Protein AF-A0A146JZN5-F1 (afdb_monomer_lite)

Foldseek 3Di:
DPPPDDDDDDDDDDQQDFQLNVLVVCCVVVVADSVQWWWDWVRDTDPDRGDGNVVRDPDRDTDIDTDGQLEDPPFADAPVLLVLLVDLVSNVVQCVDPNNVVVLVVSCVVPVSSVSCSVPSNSNSRNSNRYHYPPDPPLVVCCVVVLVCLLDLVSQVVCCVVCVVCCVVLVADDDSLSSSVSCCVVRPLVPQAADQLVLLLLQLLFPLLVVLLCVDPFCVLSVVVCVVVVNPDSSVCSPPDDDDVSLVSSVCSLPVVQLLAPVSVVVSCVVCVVVVCRNHSHCSSVVSCVVVVHCNRSSLSSLLVNLADDPSRCFLLQLLLLVDPVSLVVVCPDPSNVSNCVSNVHDSVRNSVVSVPDDDDVVLLVVLCVLLVPDFPVRQLVCCVVCVPVVSVSRSHCCLCVVCVVPSVVSSLSSVCVSPVVDPVVNVLVVLLVVLLVVCCVPPVQPCSVLLSVLSVVVSSPSVSSVVVRPD

Organism: NCBI:txid1076344

pLDDT: mean 73.38, std 13.71, range [26.97, 95.19]

Secondary structure (DSSP, 8-state):
--------------TT-BHHHHHHHHHHHHT--GGGEEEEETTEE---TT-BGGGT-SSS---EEEEE--PPTT-EE-HHHHHHTTSHHHHHHHHHSHHHHHHHHHHHHHSTTGGGGTT-HHHHHHHHHHSEE-S-SSHHHHHHHHHHHHS-HHHHHHHHHH-THHHHHTT--SSHHHHHHHHHHHHHGGG---BHHHHHHHHTTSHHHHHHHHHSTTHHHHHHHHHHTT-S-HHHHHHH----HHHHHHHHHHHTTTTTSHHHHHHHHHHTHHHHHHHBS-SHHHHHHHHTT-HHHHHHHHHHHHTTS------HHHHHHTTSHHHHHHHTTSHHHHHHHHHTT--HHHHHHHHHTPPPPHHHHHHHHHH-S---HHHHHHHHHHHHHHHHHHHT-SHHHHHTTT-HHHHHHHHHHHHTTT-HHHHHHHHHHHHHHHHHHHHHT-S-HHHHHHHHHHTTT-HHHHHHHHH-

Sequence (472 aa):
KYEDEKLEVIRKFSGLTTISTICQFCSRQFNLLDENIHIYVSGQHIENRAIQLEHLTKKDELTLDLVTCYKIPGMMVNQQLKQLAQSKIEFEDYIKSQQGQNMIKKYSNLYPEIKKFTDDMEKLRKMFLAAHEFKDDEDEQRVGITAQMLFDKEKFEQLLMKHPQVIQQLQLTGSVEEMQEQCLDKLFLDKIETNFELEMKIASNDDFLWDQYMSQPEFSKVVEYAQRLKIDNIREYAQKINIAQDQLGLFRVLFGSKIWGQYRFVKMLNDYYDRLARIFGSEALLNATEELQNPERLRYALMKLMSSESVQSATLEAVICFIDSDLWEEYCQTEKMKIQLEASQKTASTYKEMLNGHQIDSQIRQSLVNMAPIYNQQQFEEYLKKRDQQFVELLEGKFLVQKYESEPEKLRILLLKYTMMNNSGEVEMINRRFKLFEEIKEENGVENEKLLLNLIWKHDSDVDAIVSELYE

Radius of gyration: 36.22 Å; chains: 1; bounding box: 79×56×116 Å

Structure (mmCIF, N/CA/C/O backbone):
data_AF-A0A146JZN5-F1
#
_entry.id   AF-A0A146JZN5-F1
#
loop_
_atom_site.group_PDB
_atom_site.id
_atom_site.type_symbol
_atom_site.label_atom_id
_atom_site.label_alt_id
_atom_site.label_comp_id
_atom_site.label_asym_id
_atom_site.label_entity_id
_atom_site.label_seq_id
_atom_site.pdbx_PDB_ins_code
_atom_site.Cartn_x
_atom_site.Cartn_y
_atom_site.Cartn_z
_atom_site.occupancy
_atom_site.B_iso_or_equiv
_atom_site.auth_seq_id
_atom_site.auth_comp_id
_atom_site.auth_asym_id
_atom_site.auth_atom_id
_atom_site.pdbx_PDB_model_num
ATOM 1 N N . LYS A 1 1 ? 32.180 35.372 -31.565 1.00 26.97 1 LYS A N 1
ATOM 2 C CA . LYS A 1 1 ? 32.498 35.045 -32.974 1.00 26.97 1 LYS A CA 1
ATOM 3 C C . LYS A 1 1 ? 33.610 34.018 -32.925 1.00 26.97 1 LYS A C 1
ATOM 5 O O . LYS A 1 1 ? 34.723 34.395 -32.597 1.00 26.97 1 LYS A O 1
ATOM 10 N N . TYR A 1 2 ? 33.271 32.742 -33.073 1.00 33.72 2 TYR A N 1
ATOM 11 C CA . TYR A 1 2 ? 34.270 31.691 -33.218 1.00 33.72 2 TYR A CA 1
ATOM 12 C C . TYR A 1 2 ? 34.807 31.819 -34.645 1.00 33.72 2 TYR A C 1
ATOM 14 O O . TYR A 1 2 ? 34.011 31.905 -35.578 1.00 33.72 2 TYR A O 1
ATOM 22 N N . GLU A 1 3 ? 36.115 31.985 -34.805 1.00 32.97 3 GLU A N 1
ATOM 23 C CA . GLU A 1 3 ? 36.739 31.924 -36.125 1.00 32.97 3 GLU A CA 1
ATOM 24 C C . GLU A 1 3 ? 36.706 30.457 -36.556 1.00 32.97 3 GLU A C 1
ATOM 26 O O . GLU A 1 3 ? 37.413 29.623 -35.994 1.00 32.97 3 GLU A O 1
ATOM 31 N N . ASP A 1 4 ? 35.805 30.124 -37.480 1.00 42.94 4 ASP A N 1
ATOM 32 C CA . ASP A 1 4 ? 35.766 28.799 -38.086 1.00 42.94 4 ASP A CA 1
ATOM 33 C C . ASP A 1 4 ? 37.045 28.619 -38.912 1.00 42.94 4 ASP A C 1
ATOM 35 O O . ASP A 1 4 ? 37.274 29.333 -39.892 1.00 42.94 4 ASP A O 1
ATOM 39 N N . GLU A 1 5 ? 37.901 27.677 -38.507 1.00 51.09 5 GLU A N 1
ATOM 40 C CA . GLU A 1 5 ? 39.030 27.239 -39.325 1.00 51.09 5 GLU A CA 1
ATOM 41 C C . GLU A 1 5 ? 38.493 26.745 -40.672 1.00 51.09 5 GLU A C 1
ATOM 43 O O . GLU A 1 5 ? 37.836 25.705 -40.769 1.00 51.09 5 GLU A O 1
ATOM 48 N N . LYS A 1 6 ? 38.756 27.511 -41.734 1.00 58.34 6 LYS A N 1
ATOM 49 C CA . LYS A 1 6 ? 38.385 27.120 -43.090 1.00 58.34 6 LYS A CA 1
ATOM 50 C C . LYS A 1 6 ? 39.342 26.026 -43.560 1.00 58.34 6 LYS A C 1
ATOM 52 O O . LYS A 1 6 ? 40.476 26.305 -43.942 1.00 58.34 6 LYS A O 1
ATOM 57 N N . LEU A 1 7 ? 38.882 24.780 -43.522 1.00 63.41 7 LEU A N 1
ATOM 58 C CA . LEU A 1 7 ? 39.609 23.637 -44.068 1.00 63.41 7 LEU A CA 1
ATOM 59 C C . LEU A 1 7 ? 39.326 23.515 -45.568 1.00 63.41 7 LEU A C 1
ATOM 61 O O . LEU A 1 7 ? 38.175 23.389 -45.981 1.00 63.41 7 LEU A O 1
ATOM 65 N N . GLU A 1 8 ? 40.380 23.525 -46.381 1.00 72.25 8 GLU A N 1
ATOM 66 C CA . GLU A 1 8 ? 40.294 23.329 -47.828 1.00 72.25 8 GLU A CA 1
ATOM 67 C C . GLU A 1 8 ? 40.915 21.983 -48.218 1.00 72.25 8 GLU A C 1
ATOM 69 O O . GLU A 1 8 ? 42.031 21.655 -47.811 1.00 72.25 8 GLU A O 1
ATOM 74 N N . VAL A 1 9 ? 40.189 21.183 -49.004 1.00 73.81 9 VAL A N 1
ATOM 75 C CA . VAL A 1 9 ? 40.672 19.898 -49.527 1.00 73.81 9 VAL A CA 1
ATOM 76 C C . VAL A 1 9 ? 40.355 19.798 -51.009 1.00 73.81 9 VAL A C 1
ATOM 78 O O . VAL A 1 9 ? 39.202 19.899 -51.419 1.00 73.81 9 VAL A O 1
ATOM 81 N N . ILE A 1 10 ? 41.388 19.521 -51.804 1.00 77.94 10 ILE A N 1
ATOM 82 C CA . ILE A 1 10 ? 41.283 19.327 -53.250 1.00 77.94 10 ILE A CA 1
ATOM 83 C C . ILE A 1 10 ? 41.374 17.827 -53.553 1.00 77.94 10 ILE A C 1
ATOM 85 O O . ILE A 1 10 ? 42.319 17.147 -53.141 1.00 77.94 10 ILE A O 1
ATOM 89 N N . ARG A 1 11 ? 40.390 17.288 -54.280 1.00 80.50 11 ARG A N 1
ATOM 90 C CA . ARG A 1 11 ? 40.312 15.863 -54.639 1.00 80.50 11 ARG A CA 1
ATOM 91 C C . ARG A 1 11 ? 39.762 15.705 -56.055 1.00 80.50 11 ARG A C 1
ATOM 93 O O . ARG A 1 11 ? 38.898 16.466 -56.474 1.00 80.50 11 ARG A O 1
ATOM 100 N N . LYS A 1 12 ? 40.242 14.689 -56.779 1.00 82.56 12 LYS A N 1
ATOM 101 C CA . LYS A 1 12 ? 39.729 14.326 -58.107 1.00 82.56 12 LYS A CA 1
ATOM 102 C C . LYS A 1 12 ? 38.671 13.232 -57.986 1.00 82.56 12 LYS A C 1
ATOM 104 O O . LYS A 1 12 ? 38.928 12.201 -57.364 1.00 82.56 12 LYS A O 1
ATOM 109 N N . PHE A 1 13 ? 37.522 13.452 -58.615 1.00 82.31 13 PHE A N 1
ATOM 110 C CA . PHE A 1 13 ? 36.416 12.502 -58.724 1.00 82.31 13 PHE A CA 1
ATOM 111 C C . PHE A 1 13 ? 36.029 12.320 -60.195 1.00 82.31 13 PHE A C 1
ATOM 113 O O . PHE A 1 13 ? 36.388 13.136 -61.041 1.00 82.31 13 PHE A O 1
ATOM 120 N N . SER A 1 14 ? 35.314 11.240 -60.508 1.00 86.62 14 SER A N 1
ATOM 121 C CA . SER A 1 14 ? 34.748 11.042 -61.848 1.00 86.62 14 SER A CA 1
ATOM 122 C C . SER A 1 14 ? 33.420 11.788 -61.991 1.00 86.62 14 SER A C 1
ATOM 124 O O . SER A 1 14 ? 32.726 11.973 -60.993 1.00 86.62 14 SER A O 1
ATOM 126 N N . GLY A 1 15 ? 33.013 12.129 -63.218 1.00 80.38 15 GLY A N 1
ATOM 127 C CA . GLY A 1 15 ? 31.702 12.746 -63.481 1.00 80.38 15 GLY A CA 1
ATOM 128 C C . GLY A 1 15 ? 30.514 11.921 -62.962 1.00 80.38 15 GLY A C 1
ATOM 129 O O . GLY A 1 15 ? 29.537 12.486 -62.484 1.00 80.38 15 GLY A O 1
ATOM 130 N N . LEU A 1 16 ? 30.655 10.591 -62.934 1.00 86.38 16 LEU A N 1
ATOM 131 C CA . LEU A 1 16 ? 29.644 9.642 -62.449 1.00 86.38 16 LEU A CA 1
ATOM 132 C C . LEU A 1 16 ? 29.562 9.542 -60.914 1.00 86.38 16 LEU A C 1
ATOM 134 O O . LEU A 1 16 ? 28.691 8.852 -60.381 1.00 86.38 16 LEU A O 1
ATOM 138 N N . THR A 1 17 ? 30.478 10.181 -60.180 1.00 87.69 17 THR A N 1
ATOM 139 C CA . THR A 1 17 ? 30.463 10.174 -58.713 1.00 87.69 17 THR A CA 1
ATOM 140 C C . THR A 1 17 ? 29.244 10.944 -58.208 1.00 87.69 17 THR A C 1
ATOM 142 O O . THR A 1 17 ? 28.978 12.054 -58.660 1.00 87.69 17 THR A O 1
ATOM 145 N N . THR A 1 18 ? 28.504 10.363 -57.261 1.00 89.56 18 THR A N 1
ATOM 146 C CA . THR A 1 18 ? 27.319 11.012 -56.681 1.00 89.56 18 THR A CA 1
ATOM 147 C C . THR A 1 18 ? 27.674 11.934 -55.520 1.00 89.56 18 THR A C 1
ATOM 149 O O . THR A 1 18 ? 28.690 11.740 -54.847 1.00 89.56 18 THR A O 1
ATOM 152 N N . ILE A 1 19 ? 26.791 12.890 -55.227 1.00 86.50 19 ILE A N 1
ATOM 153 C CA . ILE A 1 19 ? 26.880 13.732 -54.028 1.00 86.50 19 ILE A CA 1
ATOM 154 C C . ILE A 1 19 ? 26.949 12.895 -52.746 1.00 86.50 19 ILE A C 1
ATOM 156 O O . ILE A 1 19 ? 27.766 13.188 -51.880 1.00 86.50 19 ILE A O 1
ATOM 160 N N . SER A 1 20 ? 26.190 11.801 -52.645 1.00 86.44 20 SER A N 1
ATOM 161 C CA . SER A 1 20 ? 26.266 10.875 -51.508 1.00 86.44 20 SER A CA 1
ATOM 162 C C . SER A 1 20 ? 27.677 10.311 -51.314 1.00 86.44 20 SER A C 1
ATOM 164 O O . SER A 1 20 ? 28.180 10.280 -50.193 1.00 86.44 20 SER A O 1
ATOM 166 N N . THR A 1 21 ? 28.363 9.933 -52.397 1.00 87.25 21 THR A N 1
ATOM 167 C CA . THR A 1 21 ? 29.749 9.445 -52.323 1.00 87.25 21 THR A CA 1
ATOM 168 C C . THR A 1 21 ? 30.710 10.529 -51.824 1.00 87.25 21 THR A C 1
ATOM 170 O O . THR A 1 21 ? 31.650 10.230 -51.086 1.00 87.25 21 THR A O 1
ATOM 173 N N . ILE A 1 22 ? 30.469 11.790 -52.186 1.00 84.00 22 ILE A N 1
ATOM 174 C CA . ILE A 1 22 ? 31.268 12.928 -51.717 1.00 84.00 22 ILE A CA 1
ATOM 175 C C . ILE A 1 22 ? 30.997 13.203 -50.240 1.00 84.00 22 ILE A C 1
ATOM 177 O O . ILE A 1 22 ? 31.951 13.356 -49.479 1.00 84.00 22 ILE A O 1
ATOM 181 N N . CYS A 1 23 ? 29.735 13.193 -49.801 1.00 81.88 23 CYS A N 1
ATOM 182 C CA . CYS A 1 23 ? 29.410 13.340 -48.384 1.00 81.88 23 CYS A CA 1
ATOM 183 C C . CYS A 1 23 ? 30.034 12.214 -47.551 1.00 81.88 23 CYS A C 1
ATOM 185 O O . CYS A 1 23 ? 30.623 12.492 -46.513 1.00 81.88 23 CYS A O 1
ATOM 187 N N . GLN A 1 24 ? 30.021 10.967 -48.031 1.00 82.19 24 GLN A N 1
ATOM 188 C CA . GLN A 1 24 ? 30.703 9.848 -47.372 1.00 82.19 24 GLN A CA 1
ATOM 189 C C . GLN A 1 24 ? 32.224 10.031 -47.320 1.00 82.19 24 GLN A C 1
ATOM 191 O O . GLN A 1 24 ? 32.849 9.721 -46.303 1.00 82.19 24 GLN A O 1
ATOM 196 N N . PHE A 1 25 ? 32.836 10.536 -48.397 1.00 85.06 25 PHE A N 1
ATOM 197 C CA . PHE A 1 25 ? 34.258 10.874 -48.402 1.00 85.06 25 PHE A CA 1
ATOM 198 C C . PHE A 1 25 ? 34.570 11.938 -47.345 1.00 85.06 25 PHE A C 1
ATOM 200 O O . PHE A 1 25 ? 35.443 11.717 -46.510 1.00 85.06 25 PHE A O 1
ATOM 207 N N . CYS A 1 26 ? 33.830 13.047 -47.335 1.00 78.06 26 CYS A N 1
ATOM 208 C CA . CYS A 1 26 ? 33.996 14.129 -46.367 1.00 78.06 26 CYS A CA 1
ATOM 209 C C . CYS A 1 26 ? 33.722 13.653 -44.933 1.00 78.06 26 CYS A C 1
ATOM 211 O O . CYS A 1 26 ? 34.495 13.950 -44.027 1.00 78.06 26 CYS A O 1
ATOM 213 N N . SER A 1 27 ? 32.677 12.849 -44.736 1.00 76.12 27 SER A N 1
ATOM 214 C CA . SER A 1 27 ? 32.334 12.211 -43.466 1.00 76.12 27 SER A CA 1
ATOM 215 C C . SER A 1 27 ? 33.509 11.410 -42.916 1.00 76.12 27 SER A C 1
ATOM 217 O O . SER A 1 27 ? 33.863 11.582 -41.755 1.00 76.12 27 SER A O 1
ATOM 219 N N . ARG A 1 28 ? 34.181 10.604 -43.746 1.00 76.44 28 ARG A N 1
ATOM 220 C CA . ARG A 1 28 ? 35.369 9.843 -43.327 1.00 76.44 28 ARG A CA 1
ATOM 221 C C . ARG A 1 28 ? 36.593 10.731 -43.126 1.00 76.44 28 ARG A C 1
ATOM 223 O O . ARG A 1 28 ? 37.280 10.590 -42.123 1.00 76.44 28 ARG A O 1
ATOM 230 N N . GLN A 1 29 ? 36.864 11.631 -44.070 1.00 76.94 29 GLN A N 1
ATOM 231 C CA . GLN A 1 29 ? 38.078 12.449 -44.091 1.00 76.94 29 GLN A CA 1
ATOM 232 C C . GLN A 1 29 ? 38.127 13.439 -42.925 1.00 76.94 29 GLN A C 1
ATOM 234 O O . GLN A 1 29 ? 39.178 13.634 -42.323 1.00 76.94 29 GLN A O 1
ATOM 239 N N . PHE A 1 30 ? 36.994 14.060 -42.613 1.00 68.38 30 PHE A N 1
ATOM 240 C CA . PHE A 1 30 ? 36.886 15.069 -41.562 1.00 68.38 30 PHE A CA 1
ATOM 241 C C . PHE A 1 30 ? 36.272 14.508 -40.275 1.00 68.38 30 PHE A C 1
ATOM 243 O O . PHE A 1 30 ? 36.154 15.226 -39.280 1.00 68.38 30 PHE A O 1
ATOM 250 N N . ASN A 1 31 ? 35.917 13.218 -40.277 1.00 61.91 31 ASN A N 1
ATOM 251 C CA . ASN A 1 31 ? 35.219 12.527 -39.200 1.00 61.91 31 ASN A CA 1
ATOM 252 C C . ASN A 1 31 ? 33.973 13.335 -38.771 1.00 61.91 31 ASN A C 1
ATOM 254 O O . ASN A 1 31 ? 33.941 13.948 -37.702 1.00 61.91 31 ASN A O 1
ATOM 258 N N . LEU A 1 32 ? 33.004 13.405 -39.688 1.00 66.00 32 LEU A N 1
ATOM 259 C CA . LEU A 1 32 ? 31.723 14.117 -39.593 1.00 66.00 32 LEU A CA 1
ATOM 260 C C . LEU A 1 32 ? 30.568 13.137 -39.828 1.00 66.00 32 LEU A C 1
ATOM 262 O O . LEU A 1 32 ? 30.739 12.136 -40.523 1.00 66.00 32 LEU A O 1
ATOM 266 N N . LEU A 1 33 ? 29.379 13.429 -39.305 1.00 63.41 33 LEU A N 1
ATOM 267 C CA . LEU A 1 33 ? 28.177 12.642 -39.595 1.00 63.41 33 LEU A CA 1
ATOM 268 C C . LEU A 1 33 ? 27.630 13.010 -40.981 1.00 63.41 33 LEU A C 1
ATOM 270 O O . LEU A 1 33 ? 27.381 14.181 -41.246 1.00 63.41 33 LEU A O 1
ATOM 274 N N . ASP A 1 34 ? 27.441 12.012 -41.849 1.00 68.19 34 ASP A N 1
ATOM 275 C CA . ASP A 1 34 ? 26.995 12.186 -43.243 1.00 68.19 34 ASP A CA 1
ATOM 276 C C . ASP A 1 34 ? 25.679 12.986 -43.351 1.00 68.19 34 ASP A C 1
ATOM 278 O O . ASP A 1 34 ? 25.530 13.881 -44.186 1.00 68.19 34 ASP A O 1
ATOM 282 N N . GLU A 1 35 ? 24.733 12.725 -42.452 1.00 60.31 35 GLU A N 1
ATOM 283 C CA . GLU A 1 35 ? 23.434 13.407 -42.371 1.00 60.31 35 GLU A CA 1
ATOM 284 C C . GLU A 1 35 ? 23.528 14.912 -42.074 1.00 60.31 35 GLU A C 1
ATOM 286 O O . GLU A 1 35 ? 22.669 15.671 -42.511 1.00 60.31 35 GLU A O 1
ATOM 291 N N . ASN A 1 36 ? 24.618 15.361 -41.449 1.00 62.38 36 ASN A N 1
ATOM 292 C CA . ASN A 1 36 ? 24.826 16.754 -41.051 1.00 62.38 36 ASN A CA 1
ATOM 293 C C . ASN A 1 36 ? 25.728 17.540 -42.011 1.00 62.38 36 ASN A C 1
ATOM 295 O O . ASN A 1 36 ? 26.118 18.673 -41.712 1.00 62.38 36 ASN A O 1
ATOM 299 N N . ILE A 1 37 ? 26.098 16.927 -43.138 1.00 72.94 37 ILE A N 1
ATOM 300 C CA . ILE A 1 37 ? 26.854 17.571 -44.208 1.00 72.94 37 ILE A CA 1
ATOM 301 C C . ILE A 1 37 ? 25.865 18.199 -45.189 1.00 72.94 37 ILE A C 1
ATOM 303 O O . ILE A 1 37 ? 25.160 17.497 -45.919 1.00 72.94 37 ILE A O 1
ATOM 307 N N . HIS A 1 38 ? 25.854 19.528 -45.231 1.00 75.00 38 HIS A N 1
ATOM 308 C CA . HIS A 1 38 ? 25.139 20.295 -46.244 1.00 75.00 38 HIS A CA 1
ATOM 309 C C . HIS A 1 38 ? 26.121 20.750 -47.318 1.00 75.00 38 HIS A C 1
ATOM 311 O O . HIS A 1 38 ? 27.129 21.385 -47.001 1.00 75.00 38 HIS A O 1
ATOM 317 N N . ILE A 1 39 ? 25.832 20.411 -48.577 1.00 74.25 39 ILE A N 1
ATOM 318 C CA . ILE A 1 39 ? 26.669 20.765 -49.724 1.00 74.25 39 ILE A CA 1
ATOM 319 C C . ILE A 1 39 ? 26.035 21.919 -50.482 1.00 74.25 39 ILE A C 1
ATOM 321 O O . ILE A 1 39 ? 24.868 21.846 -50.876 1.00 74.25 39 ILE A O 1
ATOM 325 N N . TYR A 1 40 ? 26.846 22.944 -50.731 1.00 75.94 40 TYR A N 1
ATOM 326 C CA . TYR A 1 40 ? 26.477 24.066 -51.576 1.00 75.94 40 TYR A CA 1
ATOM 327 C C . TYR A 1 40 ? 27.355 24.117 -52.821 1.00 75.94 40 TYR A C 1
ATOM 329 O O . TYR A 1 40 ? 28.579 24.026 -52.733 1.00 75.94 40 TYR A O 1
ATOM 337 N N . VAL A 1 41 ? 26.723 24.302 -53.979 1.00 77.12 41 VAL A N 1
ATOM 338 C CA . VAL A 1 41 ? 27.395 24.565 -55.257 1.00 77.12 41 VAL A CA 1
ATOM 339 C C . VAL A 1 41 ? 27.026 25.975 -55.692 1.00 77.12 41 VAL A C 1
ATOM 341 O O . VAL A 1 41 ? 25.849 26.274 -55.881 1.00 77.12 41 VAL A O 1
ATOM 344 N N . SER A 1 42 ? 28.017 26.864 -55.813 1.00 74.94 42 SER A N 1
ATOM 345 C CA . SER A 1 42 ? 27.789 28.281 -56.157 1.00 74.94 42 SER A CA 1
ATOM 346 C C . SER A 1 42 ? 26.725 28.963 -55.273 1.00 74.94 42 SER A C 1
ATOM 348 O O . SER A 1 42 ? 25.948 29.790 -55.745 1.00 74.94 42 SER A O 1
ATOM 350 N N . GLY A 1 43 ? 26.679 28.596 -53.987 1.00 68.69 43 GLY A N 1
ATOM 351 C CA . GLY A 1 43 ? 25.738 29.140 -53.003 1.00 68.69 43 GLY A CA 1
ATOM 352 C C . GLY A 1 43 ? 24.355 28.475 -52.952 1.00 68.69 43 GLY A C 1
ATOM 353 O O . GLY A 1 43 ? 23.536 28.889 -52.136 1.00 68.69 43 GLY A O 1
ATOM 354 N N . GLN A 1 44 ? 24.071 27.448 -53.764 1.00 75.62 44 GLN A N 1
ATOM 355 C CA . GLN A 1 44 ? 22.798 26.710 -53.727 1.00 75.62 44 GLN A CA 1
ATOM 356 C C . GLN A 1 44 ? 22.933 25.360 -53.018 1.00 75.62 44 GLN A C 1
ATOM 358 O O . GLN A 1 44 ? 23.829 24.584 -53.345 1.00 75.62 44 GLN A O 1
ATOM 363 N N . HIS A 1 45 ? 22.026 25.077 -52.076 1.00 79.50 45 HIS A N 1
ATOM 364 C CA . HIS A 1 45 ? 21.985 23.812 -51.337 1.00 79.50 45 HIS A CA 1
ATOM 365 C C . HIS A 1 45 ? 21.521 22.661 -52.236 1.00 79.50 45 HIS A C 1
ATOM 367 O O . HIS A 1 45 ? 20.483 22.759 -52.891 1.00 79.50 45 HIS A O 1
ATOM 373 N N . ILE A 1 46 ? 22.267 21.557 -52.238 1.00 82.44 46 ILE A N 1
ATOM 374 C CA . ILE A 1 46 ? 21.924 20.362 -53.010 1.00 82.44 46 ILE A CA 1
ATOM 375 C C . ILE A 1 46 ? 21.219 19.344 -52.108 1.00 82.44 46 ILE A C 1
ATOM 377 O O . ILE A 1 46 ? 21.859 18.617 -51.352 1.00 82.44 46 ILE A O 1
ATOM 381 N N . GLU A 1 47 ? 19.891 19.267 -52.212 1.00 77.38 47 GLU A N 1
ATOM 382 C CA . GLU A 1 47 ? 19.078 18.341 -51.406 1.00 77.38 47 GLU A CA 1
ATOM 383 C C . GLU A 1 47 ? 19.121 16.897 -51.930 1.00 77.38 47 GLU A C 1
ATOM 385 O O . GLU A 1 47 ? 19.147 15.941 -51.153 1.00 77.38 47 GLU A O 1
ATOM 390 N N . ASN A 1 48 ? 19.163 16.713 -53.254 1.00 84.12 48 ASN A N 1
ATOM 391 C CA . ASN A 1 48 ? 19.176 15.383 -53.857 1.00 84.12 48 ASN A CA 1
ATOM 392 C C . ASN A 1 48 ? 20.588 14.781 -53.852 1.00 84.12 48 ASN A C 1
ATOM 394 O O . ASN A 1 48 ? 21.403 15.049 -54.735 1.00 84.12 48 ASN A O 1
ATOM 398 N N . ARG A 1 49 ? 20.853 13.893 -52.892 1.00 81.81 49 ARG A N 1
ATOM 399 C CA . ARG A 1 49 ? 22.162 13.240 -52.724 1.00 81.81 49 ARG A CA 1
ATOM 400 C C . ARG A 1 49 ? 22.499 12.190 -53.792 1.00 81.81 49 ARG A C 1
ATOM 402 O O . ARG A 1 49 ? 23.652 11.770 -53.871 1.00 81.81 49 ARG A O 1
ATOM 409 N N . ALA A 1 50 ? 21.542 11.769 -54.618 1.00 86.56 50 ALA A N 1
ATOM 410 C CA . ALA A 1 50 ? 21.779 10.790 -55.682 1.00 86.56 50 ALA A CA 1
ATOM 411 C C . ALA A 1 50 ? 22.314 11.417 -56.983 1.00 86.56 50 ALA A C 1
ATOM 413 O O . ALA A 1 50 ? 22.710 10.689 -57.891 1.00 86.56 50 ALA A O 1
ATOM 414 N N . ILE A 1 51 ? 22.337 12.751 -57.090 1.00 86.88 51 ILE A N 1
ATOM 415 C CA . ILE A 1 51 ? 22.805 13.435 -58.299 1.00 86.88 51 ILE A CA 1
ATOM 416 C C . ILE A 1 51 ? 24.302 13.193 -58.539 1.00 86.88 51 ILE A C 1
ATOM 418 O O . ILE A 1 51 ? 25.104 13.201 -57.600 1.00 86.88 51 ILE A O 1
ATOM 422 N N . GLN A 1 52 ? 24.671 12.972 -59.801 1.00 88.81 52 GLN A N 1
ATOM 423 C CA . GLN A 1 52 ? 26.054 12.802 -60.248 1.00 88.81 52 GLN A CA 1
ATOM 424 C C . GLN A 1 52 ? 26.727 14.156 -60.505 1.00 88.81 52 GLN A C 1
ATOM 426 O O . GLN A 1 52 ? 26.072 15.120 -60.904 1.00 88.81 52 GLN A O 1
ATOM 431 N N . LEU A 1 53 ? 28.043 14.226 -60.294 1.00 83.75 53 LEU A N 1
ATOM 432 C CA . LEU A 1 53 ? 28.836 15.448 -60.454 1.00 83.75 53 LEU A CA 1
ATOM 433 C C . LEU A 1 53 ? 28.711 16.078 -61.846 1.00 83.75 53 LEU A C 1
ATOM 435 O O . LEU A 1 53 ? 28.609 17.300 -61.951 1.00 83.75 53 LEU A O 1
ATOM 439 N N . GLU A 1 54 ? 28.656 15.260 -62.898 1.00 83.31 54 GLU A N 1
ATOM 440 C CA . GLU A 1 54 ? 28.507 15.728 -64.284 1.00 83.31 54 GLU A CA 1
ATOM 441 C C . GLU A 1 54 ? 27.198 16.492 -64.543 1.00 83.31 54 GLU A C 1
ATOM 443 O O . GLU A 1 54 ? 27.103 17.273 -65.490 1.00 83.31 54 GLU A O 1
ATOM 448 N N . HIS A 1 55 ? 26.188 16.295 -63.690 1.00 83.31 55 HIS A N 1
ATOM 449 C CA . HIS A 1 55 ? 24.912 17.003 -63.765 1.00 83.31 55 HIS A CA 1
ATOM 450 C C . HIS A 1 55 ? 24.899 18.305 -62.952 1.00 83.31 55 HIS A C 1
ATOM 452 O O . HIS A 1 55 ? 23.981 19.106 -63.118 1.00 83.31 55 HIS A O 1
ATOM 458 N N . LEU A 1 56 ? 25.900 18.537 -62.096 1.00 75.81 56 LEU A N 1
ATOM 459 C CA . LEU A 1 56 ? 26.016 19.742 -61.267 1.00 75.81 56 LEU A CA 1
ATOM 460 C C . LEU A 1 56 ? 26.908 20.815 -61.897 1.00 75.81 56 LEU A C 1
ATOM 462 O O . LEU A 1 56 ? 26.667 22.006 -61.711 1.00 75.81 56 LEU A O 1
ATOM 466 N N . THR A 1 57 ? 27.936 20.419 -62.649 1.00 68.62 57 THR A N 1
ATOM 467 C CA . THR A 1 57 ? 28.799 21.354 -63.377 1.00 68.62 57 THR A CA 1
ATOM 468 C C . THR A 1 57 ? 29.407 20.699 -64.614 1.00 68.62 57 THR A C 1
ATOM 470 O O . THR A 1 57 ? 29.675 19.503 -64.635 1.00 68.62 57 THR A O 1
ATOM 473 N N . LYS A 1 58 ? 29.663 21.507 -65.648 1.00 63.16 58 LYS A N 1
ATOM 474 C CA . LYS A 1 58 ? 30.450 21.113 -66.832 1.00 63.16 58 LYS A CA 1
ATOM 475 C C . LYS A 1 58 ? 31.918 21.543 -66.736 1.00 63.16 58 LYS A C 1
ATOM 477 O O . LYS A 1 58 ? 32.645 21.443 -67.718 1.00 63.16 58 LYS A O 1
ATOM 482 N N . LYS A 1 59 ? 32.320 22.114 -65.598 1.00 63.06 59 LYS A N 1
ATOM 483 C CA . LYS A 1 59 ? 33.687 22.575 -65.339 1.00 63.06 59 LYS A CA 1
ATOM 484 C C . LYS A 1 59 ? 34.513 21.450 -64.720 1.00 63.06 59 LYS A C 1
ATOM 486 O O . LYS A 1 59 ? 33.978 20.656 -63.952 1.00 63.06 59 LYS A O 1
ATOM 491 N N . ASP A 1 60 ? 35.814 21.462 -64.998 1.00 58.69 60 ASP A N 1
ATOM 492 C CA . ASP A 1 60 ? 36.781 20.497 -64.451 1.00 58.69 60 ASP A CA 1
ATOM 493 C C . ASP A 1 60 ? 36.993 20.652 -62.932 1.00 58.69 60 ASP A C 1
ATOM 495 O O . ASP A 1 60 ? 37.497 19.742 -62.275 1.00 58.69 60 ASP A O 1
ATOM 499 N N . GLU A 1 61 ? 36.580 21.793 -62.368 1.00 59.50 61 GLU A N 1
ATOM 500 C CA . GLU A 1 61 ? 36.683 22.113 -60.946 1.00 59.50 61 GLU A CA 1
ATOM 501 C C . GLU A 1 61 ? 35.328 22.556 -60.375 1.00 59.50 61 GLU A C 1
ATOM 503 O O . GLU A 1 61 ? 34.588 23.341 -60.981 1.00 59.50 61 GLU A O 1
ATOM 508 N N . LEU A 1 62 ? 35.014 22.044 -59.184 1.00 67.00 62 LEU A N 1
ATOM 509 C CA . LEU A 1 62 ? 33.791 22.311 -58.434 1.00 67.00 62 LEU A CA 1
ATOM 510 C C . LEU A 1 62 ? 34.158 22.645 -56.987 1.00 67.00 62 LEU A C 1
ATOM 512 O O . LEU A 1 62 ? 34.716 21.806 -56.281 1.00 67.00 62 LEU A O 1
ATOM 516 N N . THR A 1 63 ? 33.826 23.853 -56.539 1.00 67.62 63 THR A N 1
ATOM 517 C CA . THR A 1 63 ? 33.972 24.242 -55.131 1.00 67.62 63 THR A CA 1
ATOM 518 C C . THR A 1 63 ? 32.709 23.863 -54.374 1.00 67.62 63 THR A C 1
ATOM 520 O O . THR A 1 63 ? 31.611 24.260 -54.770 1.00 67.62 63 THR A O 1
ATOM 523 N N . LEU A 1 64 ? 32.876 23.094 -53.300 1.00 64.19 64 LEU A N 1
ATOM 524 C CA . LEU A 1 64 ? 31.797 22.700 -52.403 1.00 64.19 64 LEU A CA 1
ATOM 525 C C . LEU A 1 64 ? 32.000 23.385 -51.056 1.00 64.19 64 LEU A C 1
ATOM 527 O O . LEU A 1 64 ? 32.985 23.103 -50.373 1.00 64.19 64 LEU A O 1
ATOM 531 N N . ASP A 1 65 ? 31.066 24.249 -50.667 1.00 62.69 65 ASP A N 1
ATOM 532 C CA . ASP A 1 65 ? 31.053 24.778 -49.306 1.00 62.69 65 ASP A CA 1
ATOM 533 C C . ASP A 1 65 ? 30.353 23.760 -48.400 1.00 62.69 65 ASP A C 1
ATOM 535 O O . ASP A 1 65 ? 29.209 23.363 -48.647 1.00 62.69 65 ASP A O 1
ATOM 539 N N . LEU A 1 66 ? 31.073 23.304 -47.374 1.00 59.88 66 LEU A N 1
ATOM 540 C CA . LEU A 1 66 ? 30.606 22.323 -46.399 1.00 59.88 66 LEU A CA 1
ATOM 541 C C . LEU A 1 66 ? 30.230 23.052 -45.112 1.00 59.88 66 LEU A C 1
ATOM 543 O O . LEU A 1 66 ? 31.097 23.588 -44.424 1.00 59.88 66 LEU A O 1
ATOM 547 N N . VAL A 1 67 ? 28.945 23.032 -44.765 1.00 60.16 67 VAL A N 1
ATOM 548 C CA . VAL A 1 67 ? 28.478 23.507 -43.457 1.00 60.16 67 VAL A CA 1
ATOM 549 C C . VAL A 1 67 ? 28.119 22.293 -42.619 1.00 60.16 67 VAL A C 1
ATOM 551 O O . VAL A 1 67 ? 27.231 21.521 -42.983 1.00 60.16 67 VAL A O 1
ATOM 554 N N . THR A 1 68 ? 28.831 22.106 -41.509 1.00 57.97 68 THR A N 1
ATOM 555 C CA . THR A 1 68 ? 28.624 20.972 -40.606 1.00 57.97 68 THR A CA 1
ATOM 556 C C . THR A 1 68 ? 27.764 21.383 -39.429 1.00 57.97 68 THR A C 1
ATOM 558 O O . THR A 1 68 ? 28.115 22.317 -38.705 1.00 57.97 68 THR A O 1
ATOM 561 N N . CYS A 1 69 ? 26.686 20.648 -39.174 1.00 59.47 69 CYS A N 1
ATOM 562 C CA . CYS A 1 69 ? 25.966 20.775 -37.916 1.00 59.47 69 CYS A CA 1
ATOM 563 C C . CYS A 1 69 ? 26.481 19.729 -36.914 1.00 59.47 69 CYS A C 1
ATOM 565 O O . C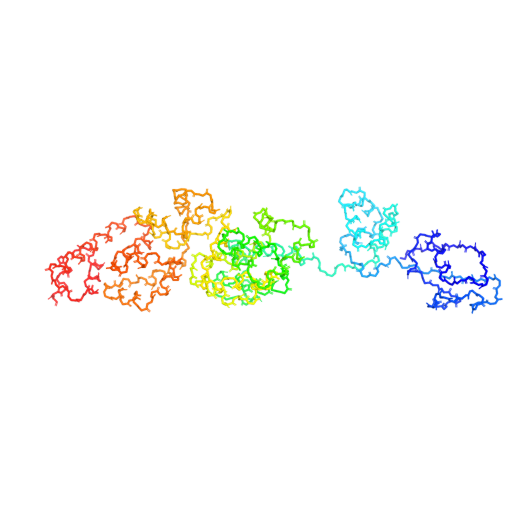YS A 1 69 ? 26.406 18.530 -37.165 1.00 59.47 69 CYS A O 1
ATOM 567 N N . TYR A 1 70 ? 26.982 20.156 -35.752 1.00 67.44 70 TYR A N 1
ATOM 568 C CA . TYR A 1 70 ? 27.266 19.234 -34.637 1.00 67.44 70 TYR A CA 1
ATOM 569 C C . TYR A 1 70 ? 25.991 18.803 -33.893 1.00 67.44 70 TYR A C 1
ATOM 571 O O . TYR A 1 70 ? 26.062 18.091 -32.896 1.00 67.44 70 TYR A O 1
ATOM 579 N N . LYS A 1 71 ? 24.818 19.240 -34.364 1.00 66.88 71 LYS A N 1
ATOM 580 C CA . LYS A 1 71 ? 23.525 18.896 -33.789 1.00 66.88 71 LYS A CA 1
ATOM 581 C C . LYS A 1 71 ? 23.187 17.444 -34.108 1.00 66.88 71 LYS A C 1
ATOM 583 O O . LYS A 1 71 ? 23.103 17.069 -35.273 1.00 66.88 71 LYS A O 1
ATOM 588 N N . ILE A 1 72 ? 22.933 16.658 -33.075 1.00 68.25 72 ILE A N 1
ATOM 589 C CA . ILE A 1 72 ? 22.274 15.360 -33.210 1.00 68.25 72 ILE A CA 1
ATOM 590 C C . ILE A 1 72 ? 20.761 15.621 -33.079 1.00 68.25 72 ILE A C 1
ATOM 592 O O . ILE A 1 72 ? 20.343 16.238 -32.091 1.00 68.25 72 ILE A O 1
ATOM 596 N N . PRO A 1 73 ? 19.923 15.260 -34.070 1.00 58.34 73 PRO A N 1
ATOM 597 C CA . PRO A 1 73 ? 18.479 15.476 -33.995 1.00 58.34 73 PRO A CA 1
ATOM 598 C C . PRO A 1 73 ? 17.875 14.849 -32.733 1.00 58.34 73 PRO A C 1
ATOM 600 O O . PRO A 1 73 ? 18.151 13.702 -32.409 1.00 58.34 73 PRO A O 1
ATOM 603 N N . GLY A 1 74 ? 17.069 15.619 -31.998 1.00 56.22 74 GLY A N 1
ATOM 604 C CA . GLY A 1 74 ? 16.446 15.153 -30.753 1.00 56.22 74 GLY A CA 1
ATOM 605 C C . GLY A 1 74 ? 17.390 15.035 -29.551 1.00 56.22 74 GLY A C 1
ATOM 606 O O . GLY A 1 74 ? 16.907 14.772 -28.455 1.00 56.22 74 GLY A O 1
ATOM 607 N N . MET A 1 75 ? 18.698 15.281 -29.711 1.00 75.19 75 MET A N 1
ATOM 608 C CA . MET A 1 75 ? 19.630 15.254 -28.587 1.00 75.19 75 MET A CA 1
ATOM 609 C C . MET A 1 75 ? 19.326 16.378 -27.606 1.00 75.19 75 MET A C 1
ATOM 611 O O . MET A 1 75 ? 19.465 17.563 -27.929 1.00 75.19 75 MET A O 1
ATOM 615 N N . MET A 1 76 ? 18.937 15.972 -26.401 1.00 76.25 76 MET A N 1
ATOM 616 C CA . MET A 1 76 ? 18.751 16.852 -25.256 1.00 76.25 76 MET A CA 1
ATOM 617 C C . MET A 1 76 ? 19.873 16.652 -24.241 1.00 76.25 76 MET A C 1
ATOM 619 O O . MET A 1 76 ? 20.296 15.520 -24.022 1.00 76.25 76 MET A O 1
ATOM 623 N N . VAL A 1 77 ? 20.380 17.740 -23.662 1.00 75.31 77 VAL A N 1
ATOM 624 C CA . VAL A 1 77 ? 21.493 17.735 -22.704 1.00 75.31 77 VAL A CA 1
ATOM 625 C C . VAL A 1 77 ? 21.176 18.557 -21.466 1.00 75.31 77 VAL A C 1
ATOM 627 O O . VAL A 1 77 ? 20.491 19.577 -21.530 1.00 75.31 77 VAL A O 1
ATOM 630 N N . ASN A 1 78 ? 21.724 18.138 -20.329 1.00 73.75 78 ASN A N 1
ATOM 631 C CA . ASN A 1 78 ? 21.587 18.878 -19.080 1.00 73.75 78 ASN A CA 1
ATOM 632 C C . ASN A 1 78 ? 22.245 20.266 -19.197 1.00 73.75 78 ASN A C 1
ATOM 634 O O . ASN A 1 78 ? 23.337 20.406 -19.758 1.00 73.75 78 ASN A O 1
ATOM 638 N N . GLN A 1 79 ? 21.583 21.282 -18.638 1.00 77.88 79 GLN A N 1
ATOM 639 C CA . GLN A 1 79 ? 22.024 22.674 -18.672 1.00 77.88 79 GLN A CA 1
ATOM 640 C C . GLN A 1 79 ? 23.437 22.861 -18.101 1.00 77.88 79 GLN A C 1
ATOM 642 O O . GLN A 1 79 ? 24.245 23.566 -18.702 1.00 77.88 79 GLN A O 1
ATOM 647 N N . GLN A 1 80 ? 23.775 22.187 -16.998 1.00 77.75 80 GLN A N 1
ATOM 648 C CA . GLN A 1 80 ? 25.100 22.258 -16.382 1.00 77.75 80 GLN A CA 1
ATOM 649 C C . GLN A 1 80 ? 26.184 21.726 -17.326 1.00 77.75 80 GLN A C 1
ATOM 651 O O . GLN A 1 80 ? 27.234 22.344 -17.481 1.00 77.75 80 GLN A O 1
ATOM 656 N N . LEU A 1 81 ? 25.929 20.610 -18.013 1.00 78.88 81 LEU A N 1
ATOM 657 C CA . LEU A 1 81 ? 26.891 20.037 -18.957 1.00 78.88 81 LEU A CA 1
ATOM 658 C C . LEU A 1 81 ? 27.082 20.937 -20.181 1.00 78.88 81 LEU A C 1
ATOM 660 O O . LEU A 1 81 ? 28.193 21.075 -20.6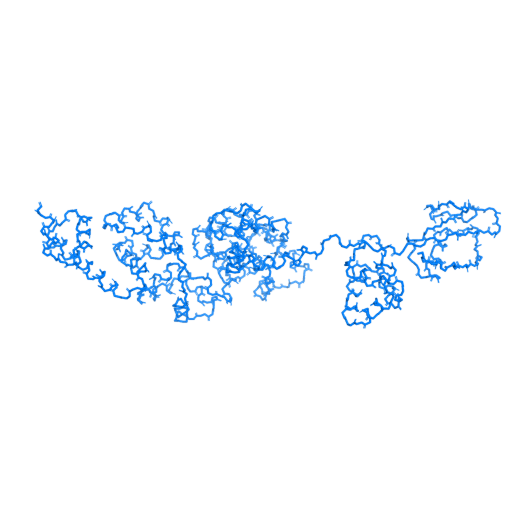90 1.00 78.88 81 LEU A O 1
ATOM 664 N N . LYS A 1 82 ? 26.007 21.584 -20.630 1.00 82.50 82 LYS A N 1
ATOM 665 C CA . LYS A 1 82 ? 26.062 22.545 -21.729 1.00 82.50 82 LYS A CA 1
ATOM 666 C C . LYS A 1 82 ? 26.781 23.838 -21.342 1.00 82.50 82 LYS A C 1
ATOM 668 O O . LYS A 1 82 ? 27.511 24.380 -22.166 1.00 82.50 82 LYS A O 1
ATOM 673 N N . GLN A 1 83 ? 26.620 24.300 -20.101 1.00 80.56 83 GLN A N 1
ATOM 674 C CA . GLN A 1 83 ? 27.384 25.415 -19.534 1.00 80.56 83 GLN A CA 1
ATOM 675 C C . GLN A 1 83 ? 28.872 25.071 -19.447 1.00 80.56 83 GLN A C 1
ATOM 677 O O . GLN A 1 83 ? 29.688 25.824 -19.968 1.00 80.56 83 GLN A O 1
ATOM 682 N N . LEU A 1 84 ? 29.221 23.900 -18.904 1.00 84.06 84 LEU A N 1
ATOM 683 C CA . LEU A 1 84 ? 30.605 23.413 -18.883 1.00 84.06 84 LEU A CA 1
ATOM 684 C C . LEU A 1 84 ? 31.189 23.345 -20.299 1.00 84.06 84 LEU A C 1
ATOM 686 O O . LEU A 1 84 ? 32.310 23.785 -20.523 1.00 84.06 84 LEU A O 1
ATOM 690 N N . ALA A 1 85 ? 30.409 22.887 -21.284 1.00 85.06 85 ALA A N 1
ATOM 691 C CA . ALA A 1 85 ? 30.837 22.817 -22.681 1.00 85.06 85 ALA A CA 1
ATOM 692 C C . ALA A 1 85 ? 31.148 24.190 -23.315 1.00 85.06 85 ALA A C 1
ATOM 694 O O . ALA A 1 85 ? 31.814 24.239 -24.356 1.00 85.06 85 ALA A O 1
ATOM 695 N N . GLN A 1 86 ? 30.732 25.312 -22.711 1.00 84.06 86 GLN A N 1
ATOM 696 C CA . GLN A 1 86 ? 31.110 26.656 -23.176 1.00 84.06 86 GLN A CA 1
ATOM 697 C C . GLN A 1 86 ? 32.606 26.932 -22.973 1.00 84.06 86 GLN A C 1
ATOM 699 O O . GLN A 1 86 ? 33.204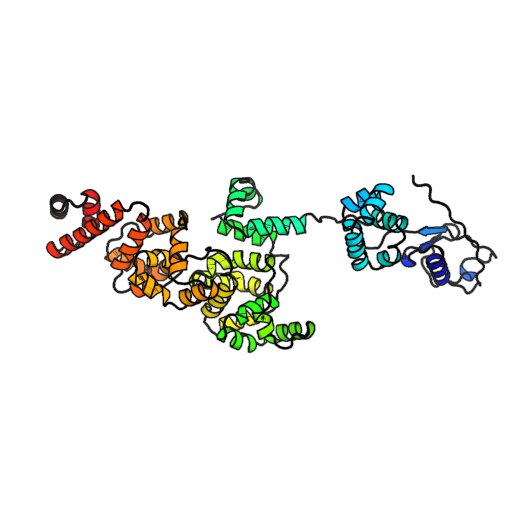 27.637 -23.791 1.00 84.06 86 GLN A O 1
ATOM 704 N N . SER A 1 87 ? 33.223 26.328 -21.953 1.00 87.44 87 SER A N 1
ATOM 705 C CA . SER A 1 87 ? 34.652 26.428 -21.656 1.00 87.44 87 SER A CA 1
ATOM 706 C C . SER A 1 87 ? 35.368 25.127 -22.011 1.00 87.44 87 SER A C 1
ATOM 708 O O . SER A 1 87 ? 35.080 24.063 -21.470 1.00 87.44 87 SER A O 1
ATOM 710 N N . LYS A 1 88 ? 36.347 25.197 -22.919 1.00 83.00 88 LYS A N 1
ATOM 711 C CA . LYS A 1 88 ? 37.114 24.010 -23.331 1.00 83.00 88 LYS A CA 1
ATOM 712 C C . LYS A 1 88 ? 37.825 23.345 -22.150 1.00 83.00 88 LYS A C 1
ATOM 714 O O . LYS A 1 88 ? 37.791 22.126 -22.038 1.00 83.00 88 LYS A O 1
ATOM 719 N N . ILE A 1 89 ? 38.435 24.146 -21.278 1.00 86.81 89 ILE A N 1
ATOM 720 C CA . ILE A 1 89 ? 39.217 23.654 -20.137 1.00 86.81 89 ILE A CA 1
ATOM 721 C C . ILE A 1 89 ? 38.295 22.977 -19.118 1.00 86.81 89 ILE A C 1
ATOM 723 O O . ILE A 1 89 ? 38.527 21.830 -18.757 1.00 86.81 89 ILE A O 1
ATOM 727 N N . GLU A 1 90 ? 37.202 23.637 -18.727 1.00 85.38 90 GLU A N 1
ATOM 728 C CA . GLU A 1 90 ? 36.268 23.094 -17.728 1.00 85.38 90 GLU A CA 1
ATOM 729 C C . GLU A 1 90 ? 35.554 21.839 -18.234 1.00 85.38 90 GLU A C 1
ATOM 731 O O . GLU A 1 90 ? 35.375 20.878 -17.486 1.00 85.38 90 GLU A O 1
ATOM 736 N N . PHE A 1 91 ? 35.183 21.813 -19.517 1.00 88.12 91 PHE A N 1
ATOM 737 C CA . PHE A 1 91 ? 34.611 20.623 -20.134 1.00 88.12 91 PHE A CA 1
ATOM 738 C C . PHE A 1 91 ? 35.614 19.469 -20.166 1.00 88.12 91 PHE A C 1
ATOM 740 O O . PHE A 1 91 ? 35.268 18.344 -19.810 1.00 88.12 91 PHE A O 1
ATOM 747 N N . GLU A 1 92 ? 36.863 19.726 -20.563 1.00 88.94 92 GLU A N 1
ATOM 748 C CA . GLU A 1 92 ? 37.902 18.698 -20.579 1.00 88.94 92 GLU A CA 1
ATOM 749 C C . GLU A 1 92 ? 38.191 18.133 -19.188 1.00 88.94 92 GLU A C 1
ATOM 751 O O . GLU A 1 92 ? 38.267 16.911 -19.038 1.00 88.94 92 GLU A O 1
ATOM 756 N N . ASP A 1 93 ? 38.319 18.991 -18.179 1.00 88.25 93 ASP A N 1
ATOM 757 C CA . ASP A 1 93 ? 38.564 18.577 -16.797 1.00 88.25 93 ASP A CA 1
ATOM 758 C C . ASP A 1 93 ? 37.386 17.763 -16.250 1.00 88.25 93 ASP A C 1
ATOM 760 O O . ASP A 1 93 ? 37.575 16.711 -15.631 1.00 88.25 93 ASP A O 1
ATOM 764 N N . TYR A 1 94 ? 36.157 18.188 -16.558 1.00 87.50 94 TYR A N 1
ATOM 765 C CA . TYR A 1 94 ? 34.953 17.474 -16.159 1.00 87.50 94 TYR A CA 1
ATOM 766 C C . TYR A 1 94 ? 34.864 16.088 -16.805 1.00 87.50 94 TYR A C 1
ATOM 768 O O . TYR A 1 94 ? 34.662 15.101 -16.099 1.00 87.50 94 TYR A O 1
ATOM 776 N N . ILE A 1 95 ? 35.059 15.975 -18.121 1.00 85.00 95 ILE A N 1
ATOM 777 C CA . ILE A 1 95 ? 34.975 14.690 -18.830 1.00 85.00 95 ILE A CA 1
ATOM 778 C C . ILE A 1 95 ? 36.125 13.743 -18.469 1.00 85.00 95 ILE A C 1
ATOM 780 O O . ILE A 1 95 ? 35.920 12.531 -18.469 1.00 85.00 95 ILE A O 1
ATOM 784 N N . LYS A 1 96 ? 37.308 14.256 -18.108 1.00 85.38 96 LYS A N 1
ATOM 785 C CA . LYS A 1 96 ? 38.412 13.430 -17.584 1.00 85.38 96 LYS A CA 1
ATOM 786 C C . LYS A 1 96 ? 38.124 12.877 -16.182 1.00 85.38 96 LYS A C 1
ATOM 788 O O . LYS A 1 96 ? 38.737 11.882 -15.799 1.00 85.38 96 LYS A O 1
ATOM 793 N N . SER A 1 97 ? 37.196 13.473 -15.429 1.00 87.88 97 SER A N 1
ATOM 794 C CA . SER A 1 97 ? 36.746 12.934 -14.141 1.00 87.88 97 SER A CA 1
ATOM 795 C C . SER A 1 97 ? 35.915 11.655 -14.312 1.00 87.88 97 SER A C 1
ATOM 797 O O . SER A 1 97 ? 35.254 11.443 -15.329 1.00 87.88 97 SER A O 1
ATOM 799 N N . GLN A 1 98 ? 35.872 10.815 -13.275 1.00 79.38 98 GLN A N 1
ATOM 800 C CA . GLN A 1 98 ? 35.079 9.580 -13.290 1.00 79.38 98 GLN A CA 1
ATOM 801 C C . GLN A 1 98 ? 33.577 9.845 -13.518 1.00 79.38 98 GLN A C 1
ATOM 803 O O . GLN A 1 98 ? 32.902 9.069 -14.196 1.00 79.38 98 GLN A O 1
ATOM 808 N N . GLN A 1 99 ? 33.052 10.960 -12.998 1.00 77.62 99 GLN A N 1
ATOM 809 C CA . GLN A 1 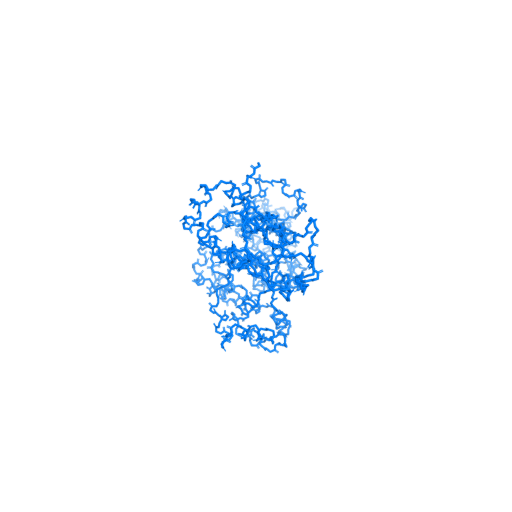99 ? 31.659 11.368 -13.203 1.00 77.62 99 GLN A CA 1
ATOM 810 C C . GLN A 1 99 ? 31.392 11.774 -14.658 1.00 77.62 99 GLN A C 1
ATOM 812 O O . GLN A 1 99 ? 30.406 11.329 -15.249 1.00 77.62 99 GLN A O 1
ATOM 817 N N . GLY A 1 100 ? 32.291 12.553 -15.262 1.00 81.25 100 GLY A N 1
ATOM 818 C CA . GLY A 1 100 ? 32.170 12.958 -16.659 1.00 81.25 100 GLY A CA 1
ATOM 819 C C . GLY A 1 100 ? 32.286 11.785 -17.633 1.00 81.25 100 GLY A C 1
ATOM 820 O O . GLY A 1 100 ? 31.465 11.677 -18.543 1.00 81.25 100 GLY A O 1
ATOM 821 N N . GLN A 1 101 ? 33.207 10.842 -17.401 1.00 82.81 101 GLN A N 1
ATOM 822 C CA . GLN A 1 101 ? 33.318 9.620 -18.214 1.00 82.81 101 GLN A CA 1
ATOM 823 C C . GLN A 1 101 ? 32.033 8.778 -18.175 1.00 82.81 101 GLN A C 1
ATOM 825 O O . GLN A 1 101 ? 31.551 8.320 -19.215 1.00 82.81 101 GLN A O 1
ATOM 830 N N . ASN A 1 102 ? 31.432 8.615 -16.990 1.00 79.25 102 ASN A N 1
ATOM 831 C CA . ASN A 1 102 ? 30.154 7.914 -16.835 1.00 79.25 102 ASN A CA 1
ATOM 832 C C . ASN A 1 102 ? 29.020 8.625 -17.583 1.00 79.25 102 ASN A C 1
ATOM 834 O O . ASN A 1 102 ? 28.185 7.972 -18.213 1.00 79.25 102 ASN A O 1
ATOM 838 N N . MET A 1 103 ? 29.008 9.958 -17.562 1.00 79.62 103 MET A N 1
ATOM 839 C CA . MET A 1 103 ? 28.008 10.739 -18.278 1.00 79.62 103 MET A CA 1
ATOM 840 C C . MET A 1 103 ? 28.165 10.632 -19.797 1.00 79.62 103 MET A C 1
ATOM 842 O O . MET A 1 103 ? 27.178 10.379 -20.485 1.00 79.62 103 MET A O 1
ATOM 846 N N . ILE A 1 104 ? 29.384 10.731 -20.336 1.00 81.62 104 ILE A N 1
ATOM 847 C CA . ILE A 1 104 ? 29.626 10.518 -21.774 1.00 81.62 104 ILE A CA 1
ATOM 848 C C . ILE A 1 104 ? 29.208 9.115 -22.190 1.00 81.62 104 ILE A C 1
ATOM 850 O O . ILE A 1 104 ? 28.604 8.957 -23.248 1.00 81.62 104 ILE A O 1
ATOM 854 N N . LYS A 1 105 ? 29.443 8.102 -21.350 1.00 78.38 105 LYS A N 1
ATOM 855 C CA . LYS A 1 105 ? 28.962 6.740 -21.600 1.00 78.38 105 LYS A CA 1
ATOM 856 C C . LYS A 1 105 ? 27.430 6.669 -21.637 1.00 78.38 105 LYS A C 1
ATOM 858 O O . LYS A 1 105 ? 26.890 6.044 -22.545 1.00 78.38 105 LYS A O 1
ATOM 863 N N . LYS A 1 106 ? 26.728 7.344 -20.714 1.00 77.81 106 LYS A N 1
ATOM 864 C CA . LYS A 1 106 ? 25.253 7.449 -20.718 1.00 77.81 106 LYS A CA 1
ATOM 865 C C . LYS A 1 106 ? 24.751 8.083 -22.020 1.00 77.81 106 LYS A C 1
ATOM 867 O O . LYS A 1 106 ? 23.913 7.493 -22.694 1.00 77.81 106 LYS A O 1
ATOM 872 N N . TYR A 1 107 ? 25.309 9.225 -22.419 1.00 77.75 107 TYR A N 1
ATOM 873 C CA . TYR A 1 107 ? 24.929 9.893 -23.667 1.00 77.75 107 TYR A CA 1
ATOM 874 C C . TYR A 1 107 ? 25.317 9.098 -24.915 1.00 77.75 107 TYR A C 1
ATOM 876 O O . TYR A 1 107 ? 24.548 9.075 -25.860 1.00 77.75 107 TYR A O 1
ATOM 884 N N . SER A 1 108 ? 26.445 8.388 -24.908 1.00 81.12 108 SER A N 1
ATOM 885 C CA . SER A 1 108 ? 26.853 7.508 -26.014 1.00 81.12 108 SER A CA 1
ATOM 886 C C . SER A 1 108 ? 25.938 6.296 -26.184 1.00 81.12 108 SER A C 1
ATOM 888 O O . SER A 1 108 ? 25.879 5.731 -27.272 1.00 81.12 108 SER A O 1
ATOM 890 N N . ASN A 1 109 ? 25.245 5.876 -25.122 1.00 71.38 109 ASN A N 1
ATOM 891 C CA . ASN A 1 109 ? 24.232 4.826 -25.197 1.00 71.38 109 ASN A CA 1
ATOM 892 C C . ASN A 1 109 ? 22.895 5.365 -25.722 1.00 71.38 109 ASN A C 1
ATOM 894 O O . ASN A 1 109 ? 22.231 4.673 -26.486 1.00 71.38 109 ASN A O 1
ATOM 898 N N . LEU A 1 110 ? 22.511 6.579 -25.314 1.00 63.22 110 LEU A N 1
ATOM 899 C CA . LEU A 1 110 ? 21.273 7.236 -25.756 1.00 63.22 110 LEU A CA 1
ATOM 900 C C . LEU A 1 110 ? 21.368 7.756 -27.198 1.00 63.22 110 LEU A C 1
ATOM 902 O O . LEU A 1 110 ? 20.404 7.670 -27.948 1.00 63.22 110 LEU A O 1
ATOM 906 N N . TYR A 1 111 ? 22.543 8.251 -27.580 1.00 75.06 111 TYR A N 1
ATOM 907 C CA . TYR A 1 111 ? 22.861 8.801 -28.894 1.00 75.06 111 TYR A CA 1
ATOM 908 C C . TYR A 1 111 ? 24.137 8.114 -29.406 1.00 75.06 111 TYR A C 1
ATOM 910 O O . TYR A 1 111 ? 25.256 8.574 -29.134 1.00 75.06 111 TYR A O 1
ATOM 918 N N . PRO A 1 112 ? 24.000 6.968 -30.100 1.00 74.62 112 PRO A N 1
ATOM 919 C CA . PRO A 1 112 ? 25.120 6.151 -30.577 1.00 74.62 112 PRO A CA 1
ATOM 920 C C . PRO A 1 112 ? 26.148 6.911 -31.424 1.00 74.62 112 PRO A C 1
ATOM 922 O O . PRO A 1 112 ? 27.308 6.502 -31.523 1.00 74.62 112 PRO A O 1
ATOM 925 N N . GLU A 1 113 ? 25.751 8.030 -32.025 1.00 70.50 113 GLU A N 1
ATOM 926 C CA . GLU A 1 113 ? 26.590 8.943 -32.794 1.00 70.50 113 GLU A CA 1
ATOM 927 C C . GLU A 1 113 ? 27.736 9.522 -31.954 1.00 70.50 113 GLU A C 1
ATOM 929 O O . GLU A 1 113 ? 28.842 9.676 -32.470 1.00 70.50 113 GLU A O 1
ATOM 934 N N . ILE A 1 114 ? 27.512 9.761 -30.656 1.00 79.31 114 ILE A N 1
ATOM 935 C CA . ILE A 1 114 ? 28.514 10.291 -29.715 1.00 79.31 114 ILE A CA 1
ATOM 936 C C . ILE A 1 114 ? 29.646 9.282 -29.494 1.00 79.31 114 ILE A C 1
ATOM 938 O O . ILE A 1 114 ? 30.807 9.671 -29.361 1.00 79.31 114 ILE A O 1
ATOM 942 N N . LYS A 1 115 ? 29.342 7.976 -29.540 1.00 77.94 115 LYS A N 1
ATOM 943 C CA . LYS A 1 115 ? 30.319 6.898 -29.312 1.00 77.94 115 LYS A CA 1
ATOM 944 C C . LYS A 1 115 ? 31.511 6.963 -30.274 1.00 77.94 115 LYS A C 1
ATOM 946 O O . LYS A 1 115 ? 32.597 6.508 -29.939 1.00 77.94 115 LYS A O 1
ATOM 951 N N . LYS A 1 116 ? 31.318 7.530 -31.469 1.00 72.50 116 LYS A N 1
ATOM 952 C CA . LYS A 1 116 ? 32.360 7.675 -32.503 1.00 72.50 116 LYS A CA 1
ATOM 953 C C . LYS A 1 116 ? 33.366 8.789 -32.196 1.00 72.50 116 LYS A C 1
ATOM 955 O O . LYS A 1 116 ? 34.400 8.867 -32.854 1.00 72.50 116 LYS A O 1
ATOM 960 N N . PHE A 1 117 ? 33.055 9.649 -31.230 1.00 76.44 117 PHE A N 1
ATOM 961 C CA . PHE A 1 117 ? 33.825 10.845 -30.897 1.00 76.44 117 PHE A CA 1
ATOM 962 C C . PHE A 1 117 ? 34.306 10.845 -29.447 1.00 76.44 117 PHE A C 1
ATOM 964 O O . PHE A 1 117 ? 34.809 11.862 -28.992 1.00 76.44 117 PHE A O 1
ATOM 971 N N . THR A 1 118 ? 34.192 9.725 -28.723 1.00 76.50 118 THR A N 1
ATOM 972 C CA . THR A 1 118 ? 34.567 9.633 -27.299 1.00 76.50 118 THR A CA 1
ATOM 973 C C . THR A 1 118 ? 36.015 10.029 -27.022 1.00 76.50 118 THR A C 1
ATOM 975 O O . THR A 1 118 ? 36.305 10.518 -25.936 1.00 76.50 118 THR A O 1
ATOM 978 N N . ASP A 1 119 ? 36.892 9.871 -28.015 1.00 76.19 119 ASP A N 1
ATOM 979 C CA . ASP A 1 119 ? 38.316 10.202 -27.923 1.00 76.19 119 ASP A CA 1
ATOM 980 C C . ASP A 1 119 ? 38.648 11.608 -28.479 1.00 76.19 119 ASP A C 1
ATOM 982 O O . ASP A 1 119 ? 39.790 12.057 -28.385 1.00 76.19 119 ASP A O 1
ATOM 986 N N . ASP A 1 120 ? 37.666 12.325 -29.046 1.00 80.44 120 ASP A N 1
ATOM 987 C CA . ASP A 1 120 ? 37.809 13.678 -29.608 1.00 80.44 120 ASP A CA 1
ATOM 988 C C . ASP A 1 120 ? 37.007 14.698 -28.782 1.00 80.44 120 ASP A C 1
ATOM 990 O O . ASP A 1 120 ? 35.845 15.025 -29.051 1.00 80.44 120 ASP A O 1
ATOM 994 N N . MET A 1 121 ? 37.672 15.214 -27.748 1.00 80.31 121 MET A N 1
ATOM 995 C CA . MET A 1 121 ? 37.098 16.111 -26.744 1.00 80.31 121 MET A CA 1
ATOM 996 C C . MET A 1 121 ? 36.468 17.379 -27.319 1.00 80.31 121 MET A C 1
ATOM 998 O O . MET A 1 121 ? 35.426 17.830 -26.839 1.00 80.31 121 MET A O 1
ATOM 1002 N N . GLU A 1 122 ? 37.070 17.952 -28.358 1.00 79.38 122 GLU A N 1
ATOM 1003 C CA . GLU A 1 122 ? 36.577 19.192 -28.952 1.00 79.38 122 GLU A CA 1
ATOM 1004 C C . GLU A 1 122 ? 35.304 18.944 -29.768 1.00 79.38 122 GLU A C 1
ATOM 1006 O O . GLU A 1 122 ? 34.379 19.760 -29.746 1.00 79.38 122 GLU A O 1
ATOM 1011 N N . LYS A 1 123 ? 35.201 17.793 -30.439 1.00 78.69 123 LYS A N 1
ATOM 1012 C CA . LYS A 1 123 ? 33.977 17.420 -31.158 1.00 78.69 123 LYS A CA 1
ATOM 1013 C C . LYS A 1 123 ? 32.839 17.084 -30.214 1.00 78.69 123 LYS A C 1
ATOM 1015 O O . LYS A 1 123 ? 31.731 17.565 -30.448 1.00 78.69 123 LYS A O 1
ATOM 1020 N N . LEU A 1 124 ? 33.108 16.346 -29.136 1.00 83.00 124 LEU A N 1
ATOM 1021 C CA . LEU A 1 124 ? 32.116 16.122 -28.083 1.00 83.00 124 LEU A CA 1
ATOM 1022 C C . LEU A 1 124 ? 31.593 17.459 -27.572 1.00 83.00 124 LEU A C 1
ATOM 1024 O O . LEU A 1 124 ? 30.392 17.705 -27.620 1.00 83.00 124 LEU A O 1
ATOM 1028 N N . ARG A 1 125 ? 32.489 18.366 -27.174 1.00 88.12 125 ARG A N 1
ATOM 1029 C CA . ARG A 1 125 ? 32.119 19.691 -26.668 1.00 88.12 125 ARG A CA 1
ATOM 1030 C C . ARG A 1 125 ? 31.191 20.437 -27.628 1.00 88.12 125 ARG A C 1
ATOM 1032 O O . ARG A 1 125 ? 30.157 20.953 -27.206 1.00 88.12 125 ARG A O 1
ATOM 1039 N N . LYS A 1 126 ? 31.518 20.453 -28.924 1.00 82.38 126 LYS A N 1
ATOM 1040 C CA . LYS A 1 126 ? 30.681 21.083 -29.957 1.00 82.38 126 LYS A CA 1
ATOM 1041 C C . LYS A 1 126 ? 29.317 20.397 -30.120 1.00 82.38 126 LYS A C 1
ATOM 1043 O O . LYS A 1 126 ? 28.332 21.101 -30.329 1.00 82.38 126 LYS A O 1
ATOM 1048 N N . MET A 1 127 ? 29.228 19.072 -29.975 1.00 82.69 127 MET A N 1
ATOM 1049 C CA . MET A 1 127 ? 27.950 18.339 -29.975 1.00 82.69 127 MET A CA 1
ATOM 1050 C C . MET A 1 127 ? 27.076 18.707 -28.775 1.00 82.69 127 MET A C 1
ATOM 1052 O O . MET A 1 127 ? 25.907 19.042 -28.954 1.00 82.69 127 MET A O 1
ATOM 1056 N N . PHE A 1 128 ? 27.643 18.728 -27.565 1.00 85.56 128 PHE A N 1
ATOM 1057 C CA . PHE A 1 128 ? 26.916 19.126 -26.354 1.00 85.56 128 PHE A CA 1
ATOM 1058 C C . PHE A 1 128 ? 26.466 20.593 -26.408 1.00 85.56 128 PHE A C 1
ATOM 1060 O O . PHE A 1 128 ? 25.349 20.904 -26.004 1.00 85.56 128 PHE A O 1
ATOM 1067 N N . LEU A 1 129 ? 27.278 21.493 -26.972 1.00 81.56 129 LEU A N 1
ATOM 1068 C CA . LEU A 1 129 ? 26.877 22.884 -27.207 1.00 81.56 129 LEU A CA 1
ATOM 1069 C C . LEU A 1 129 ? 25.728 23.021 -28.213 1.00 81.56 129 LEU A C 1
ATOM 1071 O O . LEU A 1 129 ? 24.858 23.874 -28.036 1.00 81.56 129 LEU A O 1
ATOM 1075 N N . ALA A 1 130 ? 25.733 22.207 -29.270 1.00 75.94 130 ALA A N 1
ATOM 1076 C CA . ALA A 1 130 ? 24.728 22.248 -30.329 1.00 75.94 130 ALA A CA 1
ATOM 1077 C C . ALA A 1 130 ? 23.413 21.534 -29.958 1.00 75.94 130 ALA A C 1
ATOM 1079 O O . ALA A 1 130 ? 22.395 21.742 -30.626 1.00 75.94 130 ALA A O 1
ATOM 1080 N N . ALA A 1 131 ? 23.424 20.702 -28.915 1.00 78.12 131 ALA A N 1
ATOM 1081 C CA . ALA A 1 131 ? 22.260 19.973 -28.437 1.00 78.12 131 ALA A CA 1
ATOM 1082 C C . ALA A 1 131 ? 21.192 20.897 -27.824 1.00 78.12 131 ALA A C 1
ATOM 1084 O O . ALA A 1 131 ? 21.464 21.997 -27.319 1.00 78.12 131 ALA A O 1
ATOM 1085 N N . HIS A 1 132 ? 19.939 20.447 -27.871 1.00 70.81 132 HIS A N 1
ATOM 1086 C CA . HIS A 1 132 ? 18.858 21.112 -27.153 1.00 70.81 132 HIS A CA 1
ATOM 1087 C C . HIS A 1 132 ? 19.070 20.929 -25.650 1.00 70.81 132 HIS A C 1
ATOM 1089 O O . HIS A 1 132 ? 19.608 19.921 -25.216 1.00 70.81 132 HIS A O 1
ATOM 1095 N N . GLU A 1 133 ? 18.740 21.930 -24.841 1.00 67.06 133 GLU A N 1
ATOM 1096 C CA . GLU A 1 133 ? 18.719 21.708 -23.392 1.00 67.06 133 GLU A CA 1
ATOM 1097 C C . GLU A 1 133 ? 17.540 20.797 -23.069 1.00 67.06 133 GLU A C 1
ATOM 1099 O O . GLU A 1 133 ? 16.499 20.916 -23.724 1.00 67.06 133 GLU A O 1
ATOM 1104 N N . PHE A 1 134 ? 17.696 19.897 -22.093 1.00 58.81 134 PHE A N 1
ATOM 1105 C CA . PHE A 1 134 ? 16.533 19.277 -21.469 1.00 58.81 134 PHE A CA 1
ATOM 1106 C C . PHE A 1 134 ? 15.585 20.405 -21.069 1.00 58.81 134 PHE A C 1
ATOM 1108 O O . PHE A 1 134 ? 15.934 21.269 -20.262 1.00 58.81 134 PHE A O 1
ATOM 1115 N N . LYS A 1 135 ? 14.407 20.423 -21.693 1.00 47.50 135 LYS A N 1
ATOM 1116 C CA . LYS A 1 135 ? 13.270 21.138 -21.137 1.00 47.50 135 LYS A CA 1
ATOM 1117 C C . LYS A 1 135 ? 12.774 20.250 -20.004 1.00 47.50 135 LYS A C 1
ATOM 1119 O O . LYS A 1 135 ? 12.131 19.245 -20.269 1.00 47.50 135 LYS A O 1
ATOM 1124 N N . ASP A 1 136 ? 13.188 20.615 -18.797 1.00 44.19 136 ASP A N 1
ATOM 1125 C CA . ASP A 1 136 ? 12.696 20.112 -17.516 1.00 44.19 136 ASP A CA 1
ATOM 1126 C C . ASP A 1 136 ? 13.154 18.701 -17.109 1.00 44.19 136 ASP A C 1
ATOM 1128 O O . ASP A 1 136 ? 12.457 17.708 -17.260 1.00 44.19 136 ASP A O 1
ATOM 1132 N N . ASP A 1 137 ? 14.337 18.666 -16.488 1.00 37.09 137 ASP A N 1
ATOM 1133 C CA . ASP A 1 137 ? 14.886 17.543 -15.705 1.00 37.09 137 ASP A CA 1
ATOM 1134 C C . ASP A 1 137 ? 14.842 17.857 -14.186 1.00 37.09 137 ASP A C 1
ATOM 1136 O O . ASP A 1 137 ? 15.592 17.300 -13.388 1.00 37.09 137 ASP A O 1
ATOM 1140 N N . GLU A 1 138 ? 13.983 18.795 -13.762 1.00 41.69 138 GLU A N 1
ATOM 1141 C CA . GLU A 1 138 ? 13.612 18.943 -12.345 1.00 41.69 138 GLU A CA 1
ATOM 1142 C C . GLU A 1 138 ? 12.438 18.029 -11.972 1.00 41.69 138 GLU A C 1
ATOM 1144 O O . GLU A 1 138 ? 12.275 17.711 -10.795 1.00 41.69 138 GLU A O 1
ATOM 1149 N N . ASP A 1 139 ? 11.654 17.560 -12.947 1.00 36.38 139 ASP A N 1
ATOM 1150 C CA . ASP A 1 139 ? 10.431 16.814 -12.673 1.00 36.38 139 ASP A CA 1
ATOM 1151 C C . ASP A 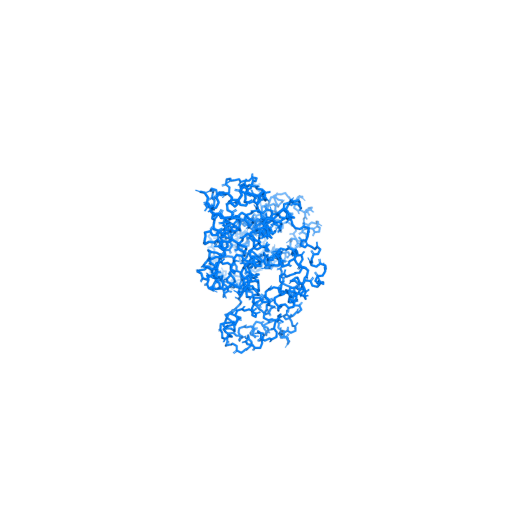1 139 ? 10.697 15.385 -12.203 1.00 36.38 139 ASP A C 1
ATOM 1153 O O . ASP A 1 139 ? 10.059 14.984 -11.252 1.00 36.38 139 ASP A O 1
ATOM 1157 N N . GLU A 1 140 ? 11.652 14.610 -12.725 1.00 33.50 140 GLU A N 1
ATOM 1158 C CA . GLU A 1 140 ? 11.864 13.233 -12.219 1.00 33.50 140 GLU A CA 1
ATOM 1159 C C . GLU A 1 140 ? 12.477 13.184 -10.806 1.00 33.50 140 GLU A C 1
ATOM 1161 O O . GLU A 1 140 ? 12.078 12.357 -9.984 1.00 33.50 140 GLU A O 1
ATOM 1166 N N . GLN A 1 141 ? 13.398 14.096 -10.468 1.00 32.94 141 GLN A N 1
ATOM 1167 C CA . GLN A 1 141 ? 13.982 14.163 -9.119 1.00 32.94 141 GLN A CA 1
ATOM 1168 C C . GLN A 1 141 ? 13.060 14.845 -8.104 1.00 32.94 141 GLN A C 1
ATOM 1170 O O . GLN A 1 141 ? 13.020 14.415 -6.947 1.00 32.94 141 GLN A O 1
ATOM 1175 N N . ARG A 1 142 ? 12.282 15.864 -8.504 1.00 38.38 142 ARG A N 1
ATOM 1176 C CA . ARG A 1 142 ? 11.223 16.399 -7.638 1.00 38.38 142 ARG A CA 1
ATOM 1177 C C . ARG A 1 142 ? 10.081 15.416 -7.505 1.00 38.38 142 ARG A C 1
ATOM 1179 O O . ARG A 1 142 ? 9.638 15.229 -6.392 1.00 38.38 142 ARG A O 1
ATOM 1186 N N . VAL A 1 143 ? 9.665 14.715 -8.555 1.00 36.22 143 VAL A N 1
ATOM 1187 C CA . VAL A 1 143 ? 8.675 13.635 -8.456 1.00 36.22 143 VAL A CA 1
ATOM 1188 C C . VAL A 1 143 ? 9.200 12.556 -7.517 1.00 36.22 143 VAL A C 1
ATOM 1190 O O . VAL A 1 143 ? 8.457 12.190 -6.633 1.00 36.22 143 VAL A O 1
ATOM 1193 N N . GLY A 1 144 ? 10.471 12.146 -7.559 1.00 38.50 144 GLY A N 1
ATOM 1194 C CA . GLY A 1 144 ? 11.032 11.192 -6.587 1.00 38.50 144 GLY A CA 1
ATOM 1195 C C . GLY A 1 144 ? 11.053 11.683 -5.126 1.00 38.50 144 GLY A C 1
ATOM 1196 O O . GLY A 1 144 ? 10.690 10.930 -4.222 1.00 38.50 144 GLY A O 1
ATOM 1197 N N . ILE A 1 145 ? 11.435 12.943 -4.872 1.00 39.47 145 ILE A N 1
ATOM 1198 C CA . ILE A 1 145 ? 11.502 13.525 -3.512 1.00 39.47 145 ILE A CA 1
ATOM 1199 C C . ILE A 1 145 ? 10.106 13.913 -2.997 1.00 39.47 145 ILE A C 1
ATOM 1201 O O . ILE A 1 145 ? 9.767 13.626 -1.853 1.00 39.47 145 ILE A O 1
ATOM 1205 N N . THR A 1 146 ? 9.268 14.522 -3.832 1.00 48.38 146 THR A N 1
ATOM 1206 C CA . THR A 1 146 ? 7.862 14.841 -3.556 1.00 48.38 146 THR A CA 1
ATOM 1207 C C . THR A 1 146 ? 7.036 13.566 -3.420 1.00 48.38 146 THR A C 1
ATOM 1209 O O . THR A 1 146 ? 6.203 13.521 -2.528 1.00 48.38 146 THR A O 1
ATOM 1212 N N . ALA A 1 147 ? 7.313 12.508 -4.192 1.00 48.03 147 ALA A N 1
ATOM 1213 C CA . ALA A 1 147 ? 6.733 11.177 -4.002 1.00 48.03 147 ALA A CA 1
ATOM 1214 C C . ALA A 1 147 ? 7.158 10.593 -2.663 1.00 48.03 147 ALA A C 1
ATOM 1216 O O . ALA A 1 147 ? 6.302 10.240 -1.874 1.00 48.03 147 ALA A O 1
ATOM 1217 N N . GLN A 1 148 ? 8.457 10.565 -2.342 1.00 49.84 148 GLN A N 1
ATOM 1218 C CA . GLN A 1 148 ? 8.930 10.071 -1.043 1.00 49.84 148 GLN A CA 1
ATOM 1219 C C . GLN A 1 148 ? 8.348 10.848 0.143 1.00 49.84 148 GLN A C 1
ATOM 1221 O O . GLN A 1 148 ? 8.052 10.246 1.172 1.00 49.84 148 GLN A O 1
ATOM 1226 N N . MET A 1 149 ? 8.163 12.165 0.014 1.00 55.78 149 MET A N 1
ATOM 1227 C CA . MET A 1 149 ? 7.488 12.978 1.030 1.00 55.78 149 MET A CA 1
ATOM 1228 C C . MET A 1 149 ? 5.976 12.734 1.062 1.00 55.78 149 MET A C 1
ATOM 1230 O O . MET A 1 149 ? 5.407 12.753 2.143 1.00 55.78 149 MET A O 1
ATOM 1234 N N . LEU A 1 150 ? 5.341 12.466 -0.083 1.00 59.28 150 LEU A N 1
ATOM 1235 C CA . LEU A 1 150 ? 3.953 12.006 -0.190 1.00 59.28 150 LEU A CA 1
ATOM 1236 C C . LEU A 1 150 ? 3.770 10.547 0.227 1.00 59.28 150 LEU A C 1
ATOM 1238 O O . LEU A 1 150 ? 2.634 10.133 0.379 1.00 59.28 150 LEU A O 1
ATOM 1242 N N . PHE A 1 151 ? 4.829 9.753 0.378 1.00 56.75 151 PHE A N 1
ATOM 1243 C CA . PHE A 1 151 ? 4.761 8.340 0.766 1.00 56.75 151 PHE A CA 1
ATOM 1244 C C . PHE A 1 151 ? 4.930 8.125 2.273 1.00 56.75 151 PHE A C 1
ATOM 1246 O O . PHE A 1 151 ? 4.702 7.027 2.775 1.00 56.75 151 PHE A O 1
ATOM 1253 N N . ASP A 1 152 ? 5.296 9.175 3.005 1.00 61.88 152 ASP A N 1
ATOM 1254 C CA . ASP A 1 152 ? 5.512 9.164 4.447 1.00 61.88 152 ASP A CA 1
ATOM 1255 C C . ASP A 1 152 ? 4.553 10.167 5.103 1.00 61.88 152 ASP A C 1
ATOM 1257 O O . ASP A 1 152 ? 4.718 11.378 4.953 1.00 61.88 152 ASP A O 1
ATOM 1261 N N . LYS A 1 153 ? 3.538 9.659 5.820 1.00 63.12 153 LYS A N 1
ATOM 1262 C CA . LYS A 1 153 ? 2.476 10.472 6.441 1.00 63.12 153 LYS A CA 1
ATOM 1263 C C . LYS A 1 153 ? 3.044 11.550 7.366 1.00 63.12 153 LYS A C 1
ATOM 1265 O O . LYS A 1 153 ? 2.598 12.690 7.295 1.00 63.12 153 LYS A O 1
ATOM 1270 N N . GLU A 1 154 ? 4.053 11.230 8.178 1.00 64.88 154 GLU A N 1
ATOM 1271 C CA . GLU A 1 154 ? 4.651 12.197 9.108 1.00 64.88 154 GLU A CA 1
ATOM 1272 C C . GLU A 1 154 ? 5.411 13.292 8.357 1.00 64.88 154 GLU A C 1
ATOM 1274 O O . GLU A 1 154 ? 5.305 14.475 8.689 1.00 64.88 154 GLU A O 1
ATOM 1279 N N . LYS A 1 155 ? 6.165 12.931 7.311 1.00 66.56 155 LYS A N 1
ATOM 1280 C CA . LYS A 1 155 ? 6.855 13.930 6.479 1.00 66.56 155 LYS A CA 1
ATOM 1281 C C . LYS A 1 155 ? 5.874 14.787 5.687 1.00 66.56 155 LYS A C 1
ATOM 1283 O O . LYS A 1 155 ? 6.118 15.987 5.540 1.00 66.56 155 LYS A O 1
ATOM 1288 N N . PHE A 1 156 ? 4.787 14.197 5.196 1.00 72.12 156 PHE A N 1
ATOM 1289 C CA . PHE A 1 156 ? 3.734 14.910 4.485 1.00 72.12 156 PHE A CA 1
ATOM 1290 C C . PHE A 1 156 ? 3.011 15.891 5.410 1.00 72.12 156 PHE A C 1
ATOM 1292 O O . PHE A 1 156 ? 2.885 17.068 5.079 1.00 72.12 156 PHE A O 1
ATOM 1299 N N . GLU A 1 157 ? 2.629 15.451 6.608 1.00 71.94 157 GLU A N 1
ATOM 1300 C CA . GLU A 1 157 ? 2.024 16.305 7.629 1.00 71.94 157 GLU A CA 1
ATOM 1301 C C . GLU A 1 157 ? 2.953 17.465 8.003 1.00 71.94 157 GLU A C 1
ATOM 1303 O O . GLU A 1 157 ? 2.547 18.628 7.966 1.00 71.94 157 GLU A O 1
ATOM 1308 N N . GLN A 1 158 ? 4.236 17.188 8.257 1.00 69.88 158 GLN A N 1
ATOM 1309 C CA . GLN A 1 158 ? 5.229 18.231 8.525 1.00 69.88 158 GLN A CA 1
ATOM 1310 C C . GLN A 1 158 ? 5.382 19.214 7.360 1.00 69.88 158 GLN A C 1
ATOM 1312 O O . GLN A 1 158 ? 5.614 20.404 7.590 1.00 69.88 158 GLN A O 1
ATOM 1317 N N . LEU A 1 159 ? 5.273 18.745 6.116 1.00 73.81 159 LEU A N 1
ATOM 1318 C CA . LEU A 1 159 ? 5.307 19.597 4.932 1.00 73.81 159 LEU A CA 1
ATOM 1319 C C . LEU A 1 159 ? 4.071 20.498 4.864 1.00 73.81 159 LEU A C 1
ATOM 1321 O O . LEU A 1 159 ? 4.232 21.700 4.658 1.00 73.81 159 LEU A O 1
ATOM 1325 N N . LEU A 1 160 ? 2.871 19.966 5.105 1.00 73.75 160 LEU A N 1
ATOM 1326 C CA . LEU A 1 160 ? 1.641 20.760 5.160 1.00 73.75 160 LEU A CA 1
ATOM 1327 C C . LEU A 1 160 ? 1.682 21.796 6.294 1.00 73.75 160 LEU A C 1
ATOM 1329 O O . LEU A 1 160 ? 1.275 22.939 6.091 1.00 73.75 160 LEU A O 1
ATOM 1333 N N . MET A 1 161 ? 2.240 21.441 7.455 1.00 73.94 161 MET A N 1
ATOM 1334 C CA . MET A 1 161 ? 2.427 22.372 8.574 1.00 73.94 161 MET A CA 1
ATOM 1335 C C . MET A 1 161 ? 3.446 23.476 8.261 1.00 73.94 161 MET A C 1
ATOM 1337 O O . MET A 1 161 ? 3.232 24.632 8.623 1.00 73.94 161 MET A O 1
ATOM 1341 N N . LYS A 1 162 ? 4.561 23.143 7.595 1.00 67.56 162 LYS A N 1
ATOM 1342 C CA . LYS A 1 162 ? 5.601 24.116 7.205 1.00 67.56 162 LYS A CA 1
ATOM 1343 C C . LYS A 1 162 ? 5.185 24.984 6.017 1.00 67.56 162 LYS A C 1
ATOM 1345 O O . LYS A 1 162 ? 5.666 26.109 5.887 1.00 67.56 162 LYS A O 1
ATOM 1350 N N . HIS A 1 163 ? 4.309 24.470 5.157 1.00 71.12 163 HIS A N 1
ATOM 1351 C CA . HIS A 1 163 ? 3.892 25.108 3.912 1.00 71.12 163 HIS A CA 1
ATOM 1352 C C . HIS A 1 163 ? 2.363 25.051 3.726 1.00 71.12 163 HIS A C 1
ATOM 1354 O O . HIS A 1 163 ? 1.886 24.469 2.749 1.00 71.12 163 HIS A O 1
ATOM 1360 N N . PRO A 1 164 ? 1.564 25.697 4.600 1.00 74.12 164 PRO A N 1
ATOM 1361 C CA . PRO A 1 164 ? 0.097 25.642 4.539 1.00 74.12 164 PRO A CA 1
ATOM 1362 C C . PRO A 1 164 ? -0.485 26.185 3.222 1.00 74.12 164 PRO A C 1
ATOM 1364 O O . PRO A 1 164 ? -1.587 25.813 2.824 1.00 74.12 164 PRO A O 1
ATOM 1367 N N . GLN A 1 165 ? 0.267 27.015 2.493 1.00 67.31 165 GLN A N 1
ATOM 1368 C CA . GLN A 1 165 ? -0.082 27.474 1.147 1.00 67.31 165 GLN A CA 1
ATOM 1369 C C . GLN A 1 165 ? -0.276 26.332 0.136 1.00 67.31 165 GLN A C 1
ATOM 1371 O O . GLN A 1 165 ? -1.037 26.506 -0.812 1.00 67.31 165 GLN A O 1
ATOM 1376 N N . VAL A 1 166 ? 0.358 25.169 0.337 1.00 68.44 166 VAL A N 1
ATOM 1377 C CA . VAL A 1 166 ? 0.204 23.991 -0.535 1.00 68.44 166 VAL A CA 1
ATOM 1378 C C . VAL A 1 166 ? -1.245 23.500 -0.529 1.00 68.44 166 VAL A C 1
ATOM 1380 O O . VAL A 1 166 ? -1.777 23.183 -1.590 1.00 68.44 166 VAL A O 1
ATOM 1383 N N . ILE A 1 167 ? -1.919 23.534 0.629 1.00 71.88 167 ILE A N 1
ATOM 1384 C CA . ILE A 1 167 ? -3.332 23.145 0.770 1.00 71.88 167 ILE A CA 1
ATOM 1385 C C . ILE A 1 167 ? -4.212 24.019 -0.128 1.00 71.88 167 ILE A C 1
ATOM 1387 O O . ILE A 1 167 ? -5.060 23.511 -0.855 1.00 71.88 167 ILE A O 1
ATOM 1391 N N . GLN A 1 168 ? -3.983 25.335 -0.124 1.00 73.25 168 GLN A N 1
ATOM 1392 C CA . GLN A 1 168 ? -4.758 26.273 -0.940 1.00 73.25 168 GLN A CA 1
ATOM 1393 C C . GLN A 1 168 ? -4.414 26.169 -2.430 1.00 73.25 168 GLN A C 1
ATOM 1395 O O . GLN A 1 168 ? -5.317 26.174 -3.264 1.00 73.25 168 GLN A O 1
ATOM 1400 N N . GLN A 1 169 ? -3.127 26.050 -2.772 1.00 69.50 169 GLN A N 1
ATOM 1401 C CA . GLN A 1 169 ? -2.661 25.954 -4.160 1.00 69.50 169 GLN A CA 1
ATOM 1402 C C . GLN A 1 169 ? -3.154 24.681 -4.848 1.00 69.50 169 GLN A C 1
ATOM 1404 O O . GLN A 1 169 ? -3.590 24.733 -5.996 1.00 69.50 169 GLN A O 1
ATOM 1409 N N . LEU A 1 170 ? -3.116 23.553 -4.140 1.00 68.00 170 LEU A N 1
ATOM 1410 C CA . LEU A 1 170 ? -3.578 22.264 -4.645 1.00 68.00 170 LEU A CA 1
ATOM 1411 C C . LEU A 1 170 ? -5.051 21.996 -4.326 1.00 68.00 170 LEU A C 1
ATOM 1413 O O . LEU A 1 170 ? -5.549 20.938 -4.700 1.00 68.00 170 LEU A O 1
ATOM 1417 N N . GLN A 1 171 ? -5.759 22.931 -3.683 1.00 76.06 171 GLN A N 1
ATOM 1418 C CA . GLN A 1 171 ? -7.165 22.791 -3.283 1.00 76.06 171 GLN A CA 1
ATOM 1419 C C . GLN A 1 171 ? -7.432 21.474 -2.535 1.00 76.06 171 GLN A C 1
ATOM 1421 O O . GLN A 1 171 ? -8.354 20.733 -2.872 1.00 76.06 171 GLN A O 1
ATOM 1426 N N . LEU A 1 172 ? -6.569 21.152 -1.572 1.00 76.81 172 LEU A N 1
ATOM 1427 C CA . LEU A 1 172 ? -6.674 19.936 -0.773 1.00 76.81 172 LEU A CA 1
ATOM 1428 C C . LEU A 1 172 ? -7.729 20.128 0.318 1.00 76.81 172 LEU A C 1
ATOM 1430 O O . LEU A 1 172 ? -7.810 21.188 0.941 1.00 76.81 172 LEU A O 1
ATOM 1434 N N . THR A 1 173 ? -8.535 19.099 0.556 1.00 73.94 173 THR A N 1
ATOM 1435 C CA . THR A 1 173 ? -9.600 19.112 1.570 1.00 73.94 173 THR A CA 1
ATOM 1436 C C . THR A 1 173 ? -9.601 17.812 2.366 1.00 73.94 173 THR A C 1
ATOM 1438 O O . THR A 1 173 ? -9.126 16.799 1.861 1.00 73.94 173 THR A O 1
ATOM 1441 N N . GLY A 1 174 ? -10.125 17.837 3.594 1.00 73.62 174 GLY A N 1
ATOM 1442 C CA . GLY A 1 174 ? -10.267 16.628 4.411 1.00 73.62 174 GLY A CA 1
ATOM 1443 C C . GLY A 1 174 ? -9.123 16.377 5.399 1.00 73.62 174 GLY A C 1
ATOM 1444 O O . GLY A 1 174 ? -8.468 17.317 5.852 1.00 73.62 174 GLY A O 1
ATOM 1445 N N . SER A 1 175 ? -8.925 15.116 5.782 1.00 68.44 175 SER A N 1
ATOM 1446 C CA . SER A 1 175 ? -7.828 14.659 6.647 1.00 68.44 175 SER A CA 1
ATOM 1447 C C . SER A 1 175 ? -6.476 14.672 5.916 1.00 68.44 175 SER A C 1
ATOM 1449 O O . SER A 1 175 ? -6.424 14.741 4.690 1.00 68.44 175 SER A O 1
ATOM 1451 N N . VAL A 1 176 ? -5.358 14.575 6.649 1.00 66.06 176 VAL A N 1
ATOM 1452 C CA . VAL A 1 176 ? -4.009 14.505 6.044 1.00 66.06 176 VAL A CA 1
ATOM 1453 C C . VAL A 1 176 ? -3.906 13.348 5.043 1.00 66.06 176 VAL A C 1
ATOM 1455 O O . VAL A 1 176 ? -3.330 13.525 3.975 1.00 66.06 176 VAL A O 1
ATOM 1458 N N . GLU A 1 177 ? -4.520 12.202 5.341 1.00 64.88 177 GLU A N 1
ATOM 1459 C CA . GLU A 1 177 ? -4.573 11.045 4.435 1.00 64.88 177 GLU A CA 1
ATOM 1460 C C . GLU A 1 177 ? -5.379 11.335 3.165 1.00 64.88 177 GLU A C 1
ATOM 1462 O O . GLU A 1 177 ? -4.913 11.038 2.067 1.00 64.88 177 GLU A O 1
ATOM 1467 N N . GLU A 1 178 ? -6.541 11.983 3.286 1.00 69.06 178 GLU A N 1
ATOM 1468 C CA . GLU A 1 178 ? -7.356 12.376 2.127 1.00 69.06 178 GLU A CA 1
ATOM 1469 C C . GLU A 1 178 ? -6.623 13.404 1.250 1.00 69.06 178 GLU A C 1
ATOM 1471 O O . GLU A 1 178 ? -6.708 13.360 0.021 1.00 69.06 178 GLU A O 1
ATOM 1476 N N . MET A 1 179 ? -5.868 14.320 1.863 1.00 75.12 179 MET A N 1
ATOM 1477 C CA . MET A 1 179 ? -5.035 15.288 1.146 1.00 75.12 179 MET A CA 1
ATOM 1478 C C . MET A 1 179 ? -3.848 14.619 0.439 1.00 75.12 179 MET A C 1
ATOM 1480 O O . MET A 1 179 ? -3.490 15.016 -0.670 1.00 75.12 179 MET A O 1
ATOM 1484 N N . GLN A 1 180 ? -3.241 13.606 1.058 1.00 72.19 180 GLN A N 1
ATOM 1485 C CA . GLN A 1 180 ? -2.133 12.829 0.495 1.00 72.19 180 GLN A CA 1
ATOM 1486 C C . GLN A 1 180 ? -2.598 12.039 -0.738 1.00 72.19 180 GLN A C 1
ATOM 1488 O O . GLN A 1 180 ? -1.933 12.055 -1.774 1.00 72.19 180 GLN A O 1
ATOM 1493 N N . GLU A 1 181 ? -3.785 11.435 -0.660 1.00 69.62 181 GLU A N 1
ATOM 1494 C CA . GLU A 1 181 ? -4.448 10.745 -1.770 1.00 69.62 181 GLU A CA 1
ATOM 1495 C C . GLU A 1 181 ? -4.793 11.702 -2.923 1.00 69.62 181 GLU A C 1
ATOM 1497 O O . GLU A 1 181 ? -4.455 11.435 -4.074 1.00 69.62 181 GLU A O 1
ATOM 1502 N N . GLN A 1 182 ? -5.362 12.875 -2.623 1.00 74.94 182 GLN A N 1
ATOM 1503 C CA . GLN A 1 182 ? -5.638 13.908 -3.631 1.00 74.94 182 GLN A CA 1
ATOM 1504 C C . GLN A 1 182 ? -4.369 14.408 -4.334 1.00 74.94 182 GLN A C 1
ATOM 1506 O O . GLN A 1 182 ? -4.397 14.696 -5.532 1.00 74.94 182 GLN A O 1
ATOM 1511 N N . CYS A 1 183 ? -3.256 14.532 -3.609 1.00 72.62 183 CYS A N 1
ATOM 1512 C CA . CYS A 1 183 ? -1.967 14.888 -4.195 1.00 72.62 183 CYS A CA 1
ATOM 1513 C C . CYS A 1 183 ? -1.445 13.794 -5.126 1.00 72.62 183 CYS A C 1
ATOM 1515 O O . CYS A 1 183 ? -0.955 14.117 -6.205 1.00 72.62 183 CYS A O 1
ATOM 1517 N N . LEU A 1 184 ? -1.561 12.522 -4.742 1.00 68.88 184 LEU A N 1
ATOM 1518 C CA . LEU A 1 184 ? -1.178 11.408 -5.610 1.00 68.88 184 LEU A CA 1
ATOM 1519 C C . LEU A 1 184 ? -2.007 11.379 -6.887 1.00 68.88 184 LEU A C 1
ATOM 1521 O O . LEU A 1 184 ? -1.442 11.279 -7.976 1.00 68.88 184 LEU A O 1
ATOM 1525 N N . ASP A 1 185 ? -3.317 11.568 -6.754 1.00 66.06 185 ASP A N 1
ATOM 1526 C CA . ASP A 1 185 ? -4.220 11.656 -7.893 1.00 66.06 185 ASP A CA 1
ATOM 1527 C C . ASP A 1 185 ? -3.806 12.793 -8.839 1.00 66.06 185 ASP A C 1
ATOM 1529 O O . ASP A 1 185 ? -3.680 12.603 -10.046 1.00 66.06 185 ASP A O 1
ATOM 1533 N N . LYS A 1 186 ? -3.510 13.978 -8.303 1.00 66.56 186 LYS A N 1
ATOM 1534 C CA . LYS A 1 186 ? -3.153 15.144 -9.124 1.00 66.56 186 LYS A CA 1
ATOM 1535 C C . LYS A 1 186 ? -1.745 15.085 -9.725 1.00 66.56 186 LYS A C 1
ATOM 1537 O O . LYS A 1 186 ? -1.522 15.715 -10.754 1.00 66.56 186 LYS A O 1
ATOM 1542 N N . LEU A 1 187 ? -0.794 14.401 -9.084 1.00 59.47 187 LEU A N 1
ATOM 1543 C CA . LEU A 1 187 ? 0.633 14.485 -9.432 1.00 59.47 187 LEU A CA 1
ATOM 1544 C C . LEU A 1 187 ? 1.193 13.226 -10.108 1.00 59.47 187 LEU A C 1
ATOM 1546 O O . LEU A 1 187 ? 2.215 13.323 -10.788 1.00 59.47 187 LEU A O 1
ATOM 1550 N N . PHE A 1 188 ? 0.561 12.061 -9.934 1.00 57.72 188 PHE A N 1
ATOM 1551 C CA . PHE A 1 188 ? 1.145 10.777 -10.341 1.00 57.72 188 PHE A CA 1
ATOM 1552 C C . PHE A 1 188 ? 0.277 9.954 -11.296 1.00 57.72 188 PHE A C 1
ATOM 1554 O O . PHE A 1 188 ? 0.829 9.089 -11.969 1.00 57.72 188 PHE A O 1
ATOM 1561 N N . LEU A 1 189 ? -1.029 10.224 -11.427 1.00 53.84 189 LEU A N 1
ATOM 1562 C CA . LEU A 1 189 ? -1.951 9.351 -12.179 1.00 53.84 189 LEU A CA 1
ATOM 1563 C C . LEU A 1 189 ? -1.575 9.127 -13.652 1.00 53.84 189 LEU A C 1
ATOM 1565 O O . LEU A 1 189 ? -1.736 8.015 -14.149 1.00 53.84 189 LEU A O 1
ATOM 1569 N N . ASP A 1 190 ? -1.029 10.134 -14.335 1.00 51.81 190 ASP A N 1
ATOM 1570 C CA . ASP A 1 190 ? -0.683 10.027 -15.761 1.00 51.81 190 ASP A CA 1
ATOM 1571 C C . ASP A 1 190 ? 0.707 9.412 -16.016 1.00 51.81 190 ASP A C 1
ATOM 1573 O O . ASP A 1 190 ? 1.103 9.233 -17.168 1.00 51.81 190 ASP A O 1
ATOM 1577 N N . LYS A 1 191 ? 1.465 9.095 -14.955 1.00 55.00 191 LYS A N 1
ATOM 1578 C CA . LYS A 1 191 ? 2.855 8.607 -15.033 1.00 55.00 191 LYS A CA 1
ATOM 1579 C C . LYS A 1 191 ? 3.045 7.178 -14.507 1.00 55.00 191 LYS A C 1
ATOM 1581 O O . LYS A 1 191 ? 4.178 6.709 -14.459 1.00 55.00 191 LYS A O 1
ATOM 1586 N N . ILE A 1 192 ? 1.981 6.489 -14.085 1.00 60.56 192 ILE A N 1
ATOM 1587 C CA . ILE A 1 192 ? 2.109 5.138 -13.524 1.00 60.56 192 ILE A CA 1
ATOM 1588 C C . ILE A 1 192 ? 2.231 4.110 -14.651 1.00 60.56 192 ILE A C 1
ATOM 1590 O O . ILE A 1 192 ? 1.300 3.906 -15.429 1.00 60.56 192 ILE A O 1
ATOM 1594 N N . GLU A 1 193 ? 3.385 3.452 -14.718 1.00 65.25 193 GLU A N 1
ATOM 1595 C CA . GLU A 1 193 ? 3.624 2.336 -15.631 1.00 65.25 193 GLU A CA 1
ATOM 1596 C C . GLU A 1 193 ? 3.035 1.027 -15.081 1.00 65.25 193 GLU A C 1
ATOM 1598 O O . GLU A 1 193 ? 3.069 0.762 -13.877 1.00 65.25 193 GLU A O 1
ATOM 1603 N N . THR A 1 194 ? 2.528 0.186 -15.985 1.00 78.44 194 THR A N 1
ATOM 1604 C CA . THR A 1 194 ? 2.057 -1.174 -15.678 1.00 78.44 194 THR A CA 1
ATOM 1605 C C . THR A 1 194 ? 3.182 -2.028 -15.097 1.00 78.44 194 THR A C 1
ATOM 1607 O O . THR A 1 194 ? 4.280 -2.060 -15.658 1.00 78.44 194 THR A O 1
ATOM 1610 N N . ASN A 1 195 ? 2.896 -2.803 -14.050 1.00 86.19 195 ASN A N 1
ATOM 1611 C CA . ASN A 1 195 ? 3.894 -3.599 -13.343 1.00 86.19 195 ASN A CA 1
ATOM 1612 C C . ASN A 1 195 ? 3.458 -5.063 -13.147 1.00 86.19 195 ASN A C 1
ATOM 1614 O O . ASN A 1 195 ? 2.843 -5.431 -12.143 1.00 86.19 195 ASN A O 1
ATOM 1618 N N . PHE A 1 196 ? 3.844 -5.919 -14.100 1.00 89.50 196 PHE A N 1
ATOM 1619 C CA . PHE A 1 196 ? 3.635 -7.370 -14.017 1.00 89.50 196 PHE A CA 1
ATOM 1620 C C . PHE A 1 196 ? 4.380 -8.013 -12.841 1.00 89.50 196 PHE A C 1
ATOM 1622 O O . PHE A 1 196 ? 3.901 -8.991 -12.270 1.00 89.50 196 PHE A O 1
ATOM 1629 N N . GLU A 1 197 ? 5.549 -7.491 -12.464 1.00 91.25 197 GLU A N 1
ATOM 1630 C CA . GLU A 1 197 ? 6.343 -8.043 -11.364 1.00 91.25 197 GLU A CA 1
ATOM 1631 C C . GLU A 1 197 ? 5.633 -7.877 -10.021 1.00 91.25 197 GLU A C 1
ATOM 1633 O O . GLU A 1 197 ? 5.580 -8.823 -9.233 1.00 91.25 197 GLU A O 1
ATOM 1638 N N . LEU A 1 198 ? 5.041 -6.703 -9.784 1.00 88.75 198 LEU A N 1
ATOM 1639 C CA . LEU A 1 198 ? 4.238 -6.422 -8.598 1.00 88.75 198 LEU A CA 1
ATOM 1640 C C . LEU A 1 198 ? 2.993 -7.314 -8.543 1.00 88.75 198 LEU A C 1
ATOM 1642 O O . LEU A 1 198 ? 2.731 -7.921 -7.508 1.00 88.75 198 LEU A O 1
ATOM 1646 N N . GLU A 1 199 ? 2.259 -7.433 -9.650 1.00 92.06 199 GLU A N 1
ATOM 1647 C CA . GLU A 1 199 ? 1.068 -8.287 -9.743 1.00 92.06 199 GLU A CA 1
ATOM 1648 C C . GLU A 1 199 ? 1.392 -9.750 -9.395 1.00 92.06 199 GLU A C 1
ATOM 1650 O O . GLU A 1 199 ? 0.772 -10.341 -8.507 1.00 92.06 199 GLU A O 1
ATOM 1655 N N . MET A 1 200 ? 2.438 -10.311 -10.015 1.00 93.81 200 MET A N 1
ATOM 1656 C CA . MET A 1 200 ? 2.908 -11.666 -9.717 1.00 93.81 200 MET A CA 1
ATOM 1657 C C . MET A 1 200 ? 3.371 -11.807 -8.266 1.00 93.81 200 MET A C 1
ATOM 1659 O O . MET A 1 200 ? 3.060 -12.809 -7.618 1.00 93.81 200 MET A O 1
ATOM 1663 N N . LYS A 1 201 ? 4.116 -10.820 -7.746 1.00 93.12 201 LYS A N 1
ATOM 1664 C CA . LYS A 1 201 ? 4.608 -10.827 -6.366 1.00 93.12 201 LYS A CA 1
ATOM 1665 C C . LYS A 1 201 ? 3.451 -10.908 -5.380 1.00 93.12 201 LYS A C 1
ATOM 1667 O O . LYS A 1 201 ? 3.500 -11.742 -4.478 1.00 93.12 201 LYS A O 1
ATOM 1672 N N . ILE A 1 202 ? 2.420 -10.083 -5.571 1.00 91.81 202 ILE A N 1
ATOM 1673 C CA . ILE A 1 202 ? 1.215 -10.086 -4.739 1.00 91.81 202 ILE A CA 1
ATOM 1674 C C . ILE A 1 202 ? 0.559 -11.462 -4.794 1.00 91.81 202 ILE A C 1
ATOM 1676 O O . ILE A 1 202 ? 0.421 -12.098 -3.753 1.00 91.81 202 ILE A O 1
ATOM 1680 N N . ALA A 1 203 ? 0.228 -11.956 -5.990 1.00 94.31 203 ALA A N 1
ATOM 1681 C CA . ALA A 1 203 ? -0.425 -13.254 -6.148 1.00 94.31 203 ALA A CA 1
ATOM 1682 C C . ALA A 1 203 ? 0.362 -14.385 -5.462 1.00 94.31 203 ALA A C 1
ATOM 1684 O O . ALA A 1 203 ? -0.218 -15.264 -4.836 1.00 94.31 203 ALA A O 1
ATOM 1685 N N . SER A 1 204 ? 1.697 -14.343 -5.532 1.00 94.19 204 SER A N 1
ATOM 1686 C CA . SER A 1 204 ? 2.573 -15.395 -5.005 1.00 94.19 204 SER A CA 1
ATOM 1687 C C . SER A 1 204 ? 2.652 -15.485 -3.472 1.00 94.19 204 SER A C 1
ATOM 1689 O O . SER A 1 204 ? 3.219 -16.453 -2.957 1.00 94.19 204 SER A O 1
ATOM 1691 N N . ASN A 1 205 ? 2.100 -14.504 -2.745 1.00 90.81 205 ASN A N 1
ATOM 1692 C CA . ASN A 1 205 ? 2.101 -14.462 -1.277 1.00 90.81 205 ASN A CA 1
ATOM 1693 C C . ASN A 1 205 ? 0.978 -15.299 -0.627 1.00 90.81 205 ASN A C 1
ATOM 1695 O O . ASN A 1 205 ? 0.989 -15.495 0.596 1.00 90.81 205 ASN A O 1
ATOM 1699 N N . ASP A 1 206 ? 0.009 -15.782 -1.408 1.00 91.69 206 ASP A N 1
ATOM 1700 C CA . ASP A 1 206 ? -1.065 -16.668 -0.950 1.00 91.69 206 ASP A CA 1
ATOM 1701 C C . ASP A 1 206 ? -1.280 -17.792 -1.972 1.00 91.69 206 ASP A C 1
ATOM 1703 O O . ASP A 1 206 ? -1.514 -17.544 -3.153 1.00 91.69 206 ASP A O 1
ATOM 1707 N N . ASP A 1 207 ? -1.173 -19.043 -1.520 1.00 90.75 207 ASP A N 1
ATOM 1708 C CA . ASP A 1 207 ? -1.193 -20.201 -2.417 1.00 90.75 207 ASP A CA 1
ATOM 1709 C C . ASP A 1 207 ? -2.538 -20.371 -3.128 1.00 90.75 207 ASP A C 1
ATOM 1711 O O . ASP A 1 207 ? -2.576 -20.736 -4.301 1.00 90.75 207 ASP A O 1
ATOM 1715 N N . PHE A 1 208 ? -3.634 -20.075 -2.431 1.00 90.75 208 PHE A N 1
ATOM 1716 C CA . PHE A 1 208 ? -4.976 -20.214 -2.978 1.00 90.75 208 PHE A CA 1
ATOM 1717 C C . PHE A 1 208 ? -5.271 -19.107 -3.993 1.00 90.75 208 PHE A C 1
ATOM 1719 O O . PHE A 1 208 ? -5.834 -19.374 -5.052 1.00 90.75 208 PHE A O 1
ATOM 1726 N N . LEU A 1 209 ? -4.837 -17.877 -3.703 1.00 93.31 209 LEU A N 1
ATOM 1727 C CA . LEU A 1 209 ? -4.904 -16.768 -4.651 1.00 93.31 209 LEU A CA 1
ATOM 1728 C C . LEU A 1 209 ? -4.069 -17.051 -5.901 1.00 93.31 209 LEU A C 1
ATOM 1730 O O . LEU A 1 209 ? -4.535 -16.797 -7.007 1.00 93.31 209 LEU A O 1
ATOM 1734 N N . TRP A 1 210 ? -2.863 -17.602 -5.740 1.00 95.12 210 TRP A N 1
ATOM 1735 C CA . TRP A 1 210 ? -1.997 -17.959 -6.860 1.00 95.12 210 TRP A CA 1
ATOM 1736 C C . TRP A 1 210 ? -2.661 -18.955 -7.817 1.00 95.12 210 TRP A C 1
ATOM 1738 O O . TRP A 1 210 ? -2.609 -18.774 -9.034 1.00 95.12 210 TRP A O 1
ATOM 1748 N N . ASP A 1 211 ? -3.298 -19.995 -7.280 1.00 94.25 211 ASP A N 1
ATOM 1749 C CA . ASP A 1 211 ? -3.935 -21.024 -8.102 1.00 94.25 211 ASP A CA 1
ATOM 1750 C C . ASP A 1 211 ? -5.097 -20.454 -8.934 1.00 94.25 211 ASP A C 1
ATOM 1752 O O . ASP A 1 211 ? -5.224 -20.792 -10.111 1.00 94.25 211 ASP A O 1
ATOM 1756 N N . GLN A 1 212 ? -5.885 -19.533 -8.368 1.00 93.94 212 GLN A N 1
ATOM 1757 C CA . GLN A 1 212 ? -6.954 -18.828 -9.092 1.00 93.94 212 GLN A CA 1
ATOM 1758 C C . GLN A 1 212 ? -6.429 -17.777 -10.064 1.00 93.94 212 GLN A C 1
ATOM 1760 O O . GLN A 1 212 ? -6.997 -17.555 -11.128 1.00 93.94 212 GLN A O 1
ATOM 1765 N N . TYR A 1 213 ? -5.332 -17.116 -9.712 1.00 94.94 213 TYR A N 1
ATOM 1766 C CA . TYR A 1 213 ? -4.666 -16.150 -10.573 1.00 94.94 213 TYR A CA 1
ATOM 1767 C C . TYR A 1 213 ? -4.179 -16.800 -11.872 1.00 94.94 213 TYR A C 1
ATOM 1769 O O . TYR A 1 213 ? -4.398 -16.258 -12.952 1.00 94.94 213 TYR A O 1
ATOM 1777 N N . MET A 1 214 ? -3.594 -18.000 -11.790 1.00 95.19 214 MET A N 1
ATOM 1778 C CA . MET A 1 214 ? -3.143 -18.744 -12.971 1.00 95.19 214 MET A CA 1
ATOM 1779 C C . MET A 1 214 ? -4.283 -19.238 -13.870 1.00 95.19 214 MET A C 1
ATOM 1781 O O . MET A 1 214 ? -4.045 -19.482 -15.054 1.00 95.19 214 MET A O 1
ATOM 1785 N N . SER A 1 215 ? -5.489 -19.443 -13.329 1.00 94.12 215 SER A N 1
ATOM 1786 C CA . SER A 1 215 ? -6.636 -19.908 -14.117 1.00 94.12 215 SER A CA 1
ATOM 1787 C C . SER A 1 215 ? -7.319 -18.794 -14.906 1.00 94.12 215 SER A C 1
ATOM 1789 O O . SER A 1 215 ? -8.118 -19.102 -15.792 1.00 94.12 215 SER A O 1
ATOM 1791 N N . GLN A 1 216 ? -7.002 -17.525 -14.629 1.00 94.81 216 GLN A N 1
ATOM 1792 C CA . GLN A 1 216 ? -7.605 -16.405 -15.341 1.00 94.81 216 GLN A CA 1
ATOM 1793 C C . GLN A 1 216 ? -7.117 -16.326 -16.793 1.00 94.81 216 GLN A C 1
ATOM 1795 O O . GLN A 1 216 ? -5.919 -16.486 -17.046 1.00 94.81 216 GLN A O 1
ATOM 1800 N N . PRO A 1 217 ? -7.997 -16.010 -17.760 1.00 93.38 217 PRO A N 1
ATOM 1801 C CA . PRO A 1 217 ? -7.603 -15.818 -19.155 1.00 93.38 217 PRO A CA 1
ATOM 1802 C C . PRO A 1 217 ? -6.479 -14.787 -19.325 1.00 93.38 217 PRO A C 1
ATOM 1804 O O . PRO A 1 217 ? -5.552 -14.989 -20.111 1.00 93.38 217 PRO A O 1
ATOM 1807 N N . GLU A 1 218 ? -6.522 -13.699 -18.554 1.00 93.00 218 GLU A N 1
ATOM 1808 C CA . GLU A 1 218 ? -5.572 -12.589 -18.631 1.00 93.00 218 GLU A CA 1
ATOM 1809 C C . GLU A 1 218 ? -4.166 -12.960 -18.137 1.00 93.00 218 GLU A C 1
ATOM 1811 O O . GLU A 1 218 ? -3.203 -12.267 -18.481 1.00 93.00 218 GLU A O 1
ATOM 1816 N N . PHE A 1 219 ? -4.014 -14.087 -17.427 1.00 94.50 219 PHE A N 1
ATOM 1817 C CA . PHE A 1 219 ? -2.712 -14.611 -17.009 1.00 94.50 219 PHE A CA 1
ATOM 1818 C C . PHE A 1 219 ? -1.799 -14.915 -18.211 1.00 94.50 219 PHE A C 1
ATOM 1820 O O . PHE A 1 219 ? -0.573 -14.912 -18.085 1.00 94.50 219 PHE A O 1
ATOM 1827 N N . SER A 1 220 ? -2.353 -15.082 -19.419 1.00 93.56 220 SER A N 1
ATOM 1828 C CA . SER A 1 220 ? -1.557 -15.211 -20.644 1.00 93.56 220 SER A CA 1
ATOM 1829 C C . SER A 1 220 ? -0.611 -14.021 -20.872 1.00 93.56 220 SER A C 1
ATOM 1831 O O . SER A 1 220 ? 0.506 -14.218 -21.351 1.00 93.56 220 SER A O 1
ATOM 1833 N N . LYS A 1 221 ? -0.997 -12.799 -20.473 1.00 93.12 221 LYS A N 1
ATOM 1834 C CA . LYS A 1 221 ? -0.151 -11.594 -20.580 1.00 93.12 221 LYS A CA 1
ATOM 1835 C C . LYS A 1 221 ? 1.090 -11.696 -19.689 1.00 93.12 221 LYS A C 1
ATOM 1837 O O . LYS A 1 221 ? 2.182 -11.291 -20.084 1.00 93.12 221 LYS A O 1
ATOM 1842 N N . VAL A 1 222 ? 0.928 -12.296 -18.513 1.00 92.62 222 VAL A N 1
ATOM 1843 C CA . VAL A 1 222 ? 2.002 -12.566 -17.549 1.00 92.62 222 VAL A CA 1
ATOM 1844 C C . VAL A 1 222 ? 2.946 -13.631 -18.103 1.00 92.62 222 VAL A C 1
ATOM 1846 O O . VAL A 1 222 ? 4.165 -13.484 -18.025 1.00 92.62 222 VAL A O 1
ATOM 1849 N N . VAL A 1 223 ? 2.399 -14.678 -18.728 1.00 93.38 223 VAL A N 1
ATOM 1850 C CA . VAL A 1 223 ? 3.190 -15.716 -19.405 1.00 93.38 223 VAL A CA 1
ATOM 1851 C C . VAL A 1 223 ? 4.018 -15.119 -20.546 1.00 93.38 223 VAL A C 1
ATOM 1853 O O . VAL A 1 223 ? 5.212 -15.397 -20.643 1.00 93.38 223 VAL A O 1
ATOM 1856 N N . GLU A 1 224 ? 3.435 -14.260 -21.384 1.00 93.31 224 GLU A N 1
ATOM 1857 C CA . GLU A 1 224 ? 4.166 -13.563 -22.450 1.00 93.31 224 GLU A CA 1
ATOM 1858 C C . GLU A 1 224 ? 5.277 -12.657 -21.907 1.00 93.31 224 GLU A C 1
ATOM 1860 O O . GLU A 1 224 ? 6.362 -12.575 -22.489 1.00 93.31 224 GLU A O 1
ATOM 1865 N N . TYR A 1 225 ? 5.011 -11.955 -20.804 1.00 92.25 225 TYR A N 1
ATOM 1866 C CA . TYR A 1 225 ? 6.004 -11.146 -20.106 1.00 92.25 225 TYR A CA 1
ATOM 1867 C C . TYR A 1 225 ? 7.163 -12.018 -19.590 1.00 92.25 225 TYR A C 1
ATOM 1869 O O . TYR A 1 225 ? 8.329 -11.742 -19.885 1.00 92.25 225 TYR A O 1
ATOM 1877 N N . ALA A 1 226 ? 6.850 -13.129 -18.919 1.00 90.69 226 ALA A N 1
ATOM 1878 C CA . ALA A 1 226 ? 7.833 -14.079 -18.409 1.00 90.69 226 ALA A CA 1
ATOM 1879 C C . ALA A 1 226 ? 8.690 -14.696 -19.526 1.00 90.69 226 ALA A C 1
ATOM 1881 O O . ALA A 1 226 ? 9.911 -14.791 -19.396 1.00 90.69 226 ALA A O 1
ATOM 1882 N N . GLN A 1 227 ? 8.079 -15.043 -20.663 1.00 91.75 227 GLN A N 1
ATOM 1883 C CA . GLN A 1 227 ? 8.787 -15.558 -21.838 1.00 91.75 227 GLN A CA 1
ATOM 1884 C C . GLN A 1 227 ? 9.768 -14.537 -22.423 1.00 91.75 227 GLN A C 1
ATOM 1886 O O . GLN A 1 227 ? 10.901 -14.897 -22.751 1.00 91.75 227 GLN A O 1
ATOM 1891 N N . ARG A 1 228 ? 9.374 -13.258 -22.519 1.00 92.25 228 ARG A N 1
ATOM 1892 C CA . ARG A 1 228 ? 10.260 -12.175 -22.990 1.00 92.25 228 ARG A CA 1
ATOM 1893 C C . ARG A 1 228 ? 11.497 -12.021 -22.105 1.00 92.25 228 ARG A C 1
ATOM 1895 O O . ARG A 1 228 ? 12.582 -11.759 -22.622 1.00 92.25 228 ARG A O 1
ATOM 1902 N N . LEU A 1 229 ? 11.342 -12.227 -20.799 1.00 89.56 229 LEU A N 1
ATOM 1903 C CA . LEU A 1 229 ? 12.426 -12.162 -19.817 1.00 89.56 229 LEU A CA 1
ATOM 1904 C C . LEU A 1 229 ? 13.144 -13.496 -19.576 1.00 89.56 229 LEU A C 1
ATOM 1906 O O . LEU A 1 229 ? 14.102 -13.527 -18.806 1.00 89.56 229 LEU A O 1
ATOM 1910 N N . LYS A 1 230 ? 12.741 -14.575 -20.262 1.00 93.25 230 LYS A N 1
ATOM 1911 C CA . LYS A 1 230 ? 13.292 -15.933 -20.098 1.00 93.25 230 LYS A CA 1
ATOM 1912 C C . LYS A 1 230 ? 13.195 -16.442 -18.653 1.00 93.25 230 LYS A C 1
ATOM 1914 O O . LYS A 1 230 ? 14.152 -16.992 -18.114 1.00 93.25 230 LYS A O 1
ATOM 1919 N N . ILE A 1 231 ? 12.046 -16.222 -18.023 1.00 92.00 231 ILE A N 1
ATOM 1920 C CA . ILE A 1 231 ? 11.738 -16.723 -16.683 1.00 92.00 231 ILE A CA 1
ATOM 1921 C C . ILE A 1 231 ? 11.155 -18.136 -16.812 1.00 92.00 231 ILE A C 1
ATOM 1923 O O . ILE A 1 231 ? 10.070 -18.308 -17.363 1.00 92.00 231 ILE A O 1
ATOM 1927 N N . ASP A 1 232 ? 11.865 -19.135 -16.283 1.00 84.69 232 ASP A N 1
ATOM 1928 C CA . ASP A 1 232 ? 11.472 -20.549 -16.396 1.00 84.69 232 ASP A CA 1
ATOM 1929 C C . ASP A 1 232 ? 10.375 -20.954 -15.393 1.00 84.69 232 ASP A C 1
ATOM 1931 O O . ASP A 1 232 ? 9.450 -21.688 -15.735 1.00 84.69 232 ASP A O 1
ATOM 1935 N N . ASN A 1 233 ? 10.456 -20.465 -14.148 1.00 93.75 233 ASN A N 1
ATOM 1936 C CA . ASN A 1 233 ? 9.466 -20.716 -13.098 1.00 93.75 233 ASN A CA 1
ATOM 1937 C C . ASN A 1 233 ? 8.902 -19.389 -12.580 1.00 93.75 233 ASN A C 1
ATOM 1939 O O . ASN A 1 233 ? 9.513 -18.722 -11.743 1.00 93.75 233 ASN A O 1
ATOM 1943 N N . ILE A 1 234 ? 7.723 -19.018 -13.088 1.00 94.31 234 ILE A N 1
ATOM 1944 C CA . ILE A 1 234 ? 7.077 -17.729 -12.805 1.00 94.31 234 ILE A CA 1
ATOM 1945 C C . ILE A 1 234 ? 6.814 -17.554 -11.304 1.00 94.31 234 ILE A C 1
ATOM 1947 O O . ILE A 1 234 ? 7.125 -16.501 -10.755 1.00 94.31 234 ILE A O 1
ATOM 1951 N N . ARG A 1 235 ? 6.295 -18.585 -10.619 1.00 95.19 235 ARG A N 1
ATOM 1952 C CA . ARG A 1 235 ? 5.963 -18.499 -9.185 1.00 95.19 235 ARG A CA 1
ATOM 1953 C C . ARG A 1 235 ? 7.210 -18.321 -8.333 1.00 95.19 235 ARG A C 1
ATOM 1955 O O . ARG A 1 235 ? 7.246 -17.462 -7.460 1.00 95.19 235 ARG A O 1
ATOM 1962 N N . GLU A 1 236 ? 8.239 -19.122 -8.593 1.00 94.88 236 GLU A N 1
ATOM 1963 C CA . GLU A 1 236 ? 9.494 -19.039 -7.843 1.00 94.88 236 GLU A CA 1
ATOM 1964 C C . GLU A 1 236 ? 10.187 -17.688 -8.057 1.00 94.88 236 GLU A C 1
ATOM 1966 O O . GLU A 1 236 ? 10.703 -17.095 -7.107 1.00 94.88 236 GLU A O 1
ATOM 1971 N N . TYR A 1 237 ? 10.162 -17.177 -9.291 1.00 94.31 237 TYR A N 1
ATOM 1972 C CA . TYR A 1 237 ? 10.640 -15.836 -9.601 1.00 94.31 237 TYR A CA 1
ATOM 1973 C C . TYR A 1 237 ? 9.845 -14.772 -8.835 1.00 94.31 237 TYR A C 1
ATOM 1975 O O . TYR A 1 237 ? 10.444 -13.952 -8.142 1.00 94.31 237 TYR A O 1
ATOM 1983 N N . ALA A 1 238 ? 8.513 -14.834 -8.879 1.00 93.25 238 ALA A N 1
ATOM 1984 C CA . ALA A 1 238 ? 7.631 -13.909 -8.175 1.00 93.25 238 ALA A CA 1
ATOM 1985 C C . ALA A 1 238 ? 7.888 -13.900 -6.661 1.00 93.25 238 ALA A C 1
ATOM 1987 O O . ALA A 1 238 ? 8.007 -12.841 -6.055 1.00 93.25 238 ALA A O 1
ATOM 1988 N N . GLN A 1 239 ? 8.088 -15.060 -6.037 1.00 89.94 239 GLN A N 1
ATOM 1989 C CA . GLN A 1 239 ? 8.382 -15.132 -4.603 1.00 89.94 239 GLN A CA 1
ATOM 1990 C C . GLN A 1 239 ? 9.724 -14.482 -4.245 1.00 89.94 239 GLN A C 1
ATOM 1992 O O . GLN A 1 239 ? 9.854 -13.883 -3.175 1.00 89.94 239 GLN A O 1
ATOM 1997 N N . LYS A 1 240 ? 10.712 -14.543 -5.144 1.00 89.19 240 LYS A N 1
ATOM 1998 C CA . LYS A 1 240 ? 12.074 -14.040 -4.910 1.00 89.19 240 LYS A CA 1
ATOM 1999 C C . LYS A 1 240 ? 12.298 -12.610 -5.382 1.00 89.19 240 LYS A C 1
ATOM 2001 O O . LYS A 1 240 ? 13.269 -11.993 -4.945 1.00 89.19 240 LYS A O 1
ATOM 2006 N N . ILE A 1 241 ? 11.440 -12.083 -6.255 1.00 87.00 241 ILE A N 1
ATOM 2007 C CA . ILE A 1 241 ? 11.661 -10.756 -6.815 1.00 87.00 241 ILE A CA 1
ATOM 2008 C C . ILE A 1 241 ? 11.586 -9.687 -5.720 1.00 87.00 241 ILE A C 1
ATOM 2010 O O . ILE A 1 241 ? 10.746 -9.750 -4.810 1.00 87.00 241 ILE A O 1
ATOM 2014 N N . ASN A 1 242 ? 12.501 -8.725 -5.810 1.00 82.88 242 ASN A N 1
ATOM 2015 C CA . ASN A 1 242 ? 12.525 -7.537 -4.979 1.00 82.88 242 ASN A CA 1
ATOM 2016 C C . ASN A 1 242 ? 11.894 -6.384 -5.762 1.00 82.88 242 ASN A C 1
ATOM 2018 O O . ASN A 1 242 ? 12.468 -5.933 -6.752 1.00 82.88 242 ASN A O 1
ATOM 2022 N N . ILE A 1 243 ? 10.713 -5.941 -5.335 1.00 81.75 243 ILE A N 1
ATOM 2023 C CA . ILE A 1 243 ? 10.011 -4.827 -5.976 1.00 81.75 243 ILE A CA 1
ATOM 2024 C C . ILE A 1 243 ? 10.705 -3.521 -5.589 1.00 81.75 243 ILE A C 1
ATOM 2026 O O . ILE A 1 243 ? 11.098 -3.335 -4.434 1.00 81.75 243 ILE A O 1
ATOM 2030 N N . ALA A 1 244 ? 10.864 -2.618 -6.554 1.00 68.75 244 ALA A N 1
ATOM 2031 C CA . ALA A 1 244 ? 11.499 -1.332 -6.315 1.00 68.75 244 ALA A CA 1
ATOM 2032 C C . ALA A 1 244 ? 10.729 -0.516 -5.249 1.00 68.75 244 ALA A C 1
ATOM 2034 O O . ALA A 1 244 ? 9.499 -0.552 -5.164 1.00 68.75 244 ALA A O 1
ATOM 2035 N N . GLN A 1 245 ? 11.462 0.185 -4.377 1.00 65.56 245 GLN A N 1
ATOM 2036 C CA . GLN A 1 245 ? 10.898 0.862 -3.197 1.00 65.56 245 GLN A CA 1
ATOM 2037 C C . GLN A 1 245 ? 9.934 2.002 -3.549 1.00 65.56 245 GLN A C 1
ATOM 2039 O O . GLN A 1 245 ? 8.982 2.256 -2.821 1.00 65.56 245 GLN A O 1
ATOM 2044 N N . ASP A 1 246 ? 10.170 2.684 -4.662 1.00 60.12 246 ASP A N 1
ATOM 2045 C CA . ASP A 1 246 ? 9.293 3.704 -5.238 1.00 60.12 246 ASP A CA 1
ATOM 2046 C C . ASP A 1 246 ? 7.952 3.117 -5.704 1.00 60.12 246 ASP A C 1
ATOM 2048 O O . ASP A 1 246 ? 6.894 3.660 -5.378 1.00 60.12 246 ASP A O 1
ATOM 2052 N N . GLN A 1 247 ? 7.984 1.964 -6.375 1.00 66.12 247 GLN A N 1
ATOM 2053 C CA . GLN A 1 247 ? 6.788 1.230 -6.800 1.00 66.12 247 GLN A CA 1
ATOM 2054 C C . GLN A 1 247 ? 5.983 0.723 -5.594 1.00 66.12 247 GLN A C 1
ATOM 2056 O O . GLN A 1 247 ? 4.758 0.861 -5.551 1.00 66.12 247 GLN A O 1
ATOM 2061 N N . LEU A 1 248 ? 6.668 0.197 -4.571 1.00 68.62 248 LEU A N 1
ATOM 2062 C CA . LEU A 1 248 ? 6.041 -0.155 -3.295 1.00 68.62 248 LEU A CA 1
ATOM 2063 C C . LEU A 1 248 ? 5.520 1.073 -2.539 1.00 68.62 248 LEU A C 1
ATOM 2065 O O . LEU A 1 248 ? 4.531 0.952 -1.826 1.00 68.62 248 LEU A O 1
ATOM 2069 N N . GLY A 1 249 ? 6.150 2.241 -2.679 1.00 66.38 249 GLY A N 1
ATOM 2070 C CA . GLY A 1 249 ? 5.738 3.492 -2.038 1.00 66.38 249 GLY A CA 1
ATOM 2071 C C . GLY A 1 249 ? 4.363 3.965 -2.501 1.00 66.38 249 GLY A C 1
ATOM 2072 O O . GLY A 1 249 ? 3.492 4.222 -1.670 1.00 66.38 249 GLY A O 1
ATOM 2073 N N . LEU A 1 250 ? 4.129 3.975 -3.817 1.00 67.62 250 LEU A N 1
ATOM 2074 C CA . LEU A 1 250 ? 2.816 4.286 -4.392 1.00 67.62 250 LEU A CA 1
ATOM 2075 C C . LEU A 1 250 ? 1.743 3.323 -3.876 1.00 67.62 250 LEU A C 1
ATOM 2077 O O . LEU A 1 250 ? 0.665 3.739 -3.448 1.00 67.62 250 LEU A O 1
ATOM 2081 N N . PHE A 1 251 ? 2.070 2.031 -3.866 1.00 70.62 251 PHE A N 1
ATOM 2082 C CA . PHE A 1 251 ? 1.178 1.005 -3.351 1.00 70.62 251 PHE A CA 1
ATOM 2083 C C . PHE A 1 251 ? 0.905 1.210 -1.846 1.00 70.62 251 PHE A C 1
ATOM 2085 O O . PHE A 1 251 ? -0.234 1.193 -1.391 1.00 70.62 251 PHE A O 1
ATOM 2092 N N . ARG A 1 252 ? 1.922 1.514 -1.042 1.00 71.25 252 ARG A N 1
ATOM 2093 C CA . ARG A 1 252 ? 1.749 1.772 0.394 1.00 71.25 252 ARG A CA 1
ATOM 2094 C C . ARG A 1 252 ? 0.832 2.953 0.686 1.00 71.25 252 ARG A C 1
ATOM 2096 O O . ARG A 1 252 ? 0.085 2.867 1.650 1.00 71.25 252 ARG A O 1
ATOM 2103 N N . VAL A 1 253 ? 0.815 4.015 -0.116 1.00 64.12 253 VAL A N 1
ATOM 2104 C CA . VAL A 1 253 ? -0.134 5.110 0.150 1.00 64.12 253 VAL A CA 1
ATOM 2105 C C . VAL A 1 253 ? -1.557 4.750 -0.244 1.00 64.12 253 VAL A C 1
ATOM 2107 O O . VAL A 1 253 ? -2.485 5.023 0.512 1.00 64.12 253 VAL A O 1
ATOM 2110 N N . LEU A 1 254 ? -1.740 4.102 -1.394 1.00 67.06 254 LEU A N 1
ATOM 2111 C CA . LEU A 1 254 ? -3.075 3.723 -1.860 1.00 67.06 254 LEU A CA 1
ATOM 2112 C C . LEU A 1 254 ? -3.719 2.658 -0.957 1.00 67.06 254 LEU A C 1
ATOM 2114 O O . LEU A 1 254 ? -4.922 2.708 -0.692 1.00 67.06 254 LEU A O 1
ATOM 2118 N N . PHE A 1 255 ? -2.915 1.708 -0.471 1.00 70.12 255 PHE A N 1
ATOM 2119 C CA . PHE A 1 255 ? -3.389 0.502 0.211 1.00 70.12 255 PHE A CA 1
ATOM 2120 C C . PHE A 1 255 ? -3.106 0.495 1.712 1.00 70.12 255 PHE A C 1
ATOM 2122 O O . PHE A 1 255 ? -3.851 -0.140 2.458 1.00 70.12 255 PHE A O 1
ATOM 2129 N N . GLY A 1 256 ? -2.066 1.189 2.174 1.00 68.50 256 GLY A N 1
ATOM 2130 C CA . GLY A 1 256 ? -1.462 0.996 3.492 1.00 68.50 256 GLY A CA 1
ATOM 2131 C C . GLY A 1 256 ? -2.409 1.191 4.666 1.00 68.50 256 GLY A C 1
ATOM 2132 O O . GLY A 1 256 ? -2.363 0.386 5.582 1.00 68.50 256 GLY A O 1
ATOM 2133 N N . SER A 1 257 ? -3.309 2.175 4.640 1.00 64.25 257 SER A N 1
ATOM 2134 C CA . SER A 1 257 ? -4.316 2.362 5.702 1.00 64.25 257 SER A CA 1
ATOM 2135 C C . SER A 1 257 ? -5.592 1.536 5.486 1.00 64.25 257 SER A C 1
ATOM 2137 O O . SER A 1 257 ? -6.391 1.360 6.404 1.00 64.25 257 SER A O 1
ATOM 2139 N N . LYS A 1 258 ? -5.806 1.008 4.275 1.00 73.31 258 LYS A N 1
ATOM 2140 C CA . LYS A 1 258 ? -7.074 0.389 3.860 1.00 73.31 258 LYS A CA 1
ATOM 2141 C C . LYS A 1 258 ? -7.038 -1.137 3.957 1.00 73.31 258 LYS A C 1
ATOM 2143 O O . LYS A 1 258 ? -8.051 -1.737 4.298 1.00 73.31 258 LYS A O 1
ATOM 2148 N N . ILE A 1 259 ? -5.884 -1.772 3.735 1.00 78.50 259 ILE A N 1
ATOM 2149 C CA . ILE A 1 259 ? -5.722 -3.241 3.781 1.00 78.50 259 ILE A CA 1
ATOM 2150 C C . ILE A 1 259 ? -5.923 -3.856 5.167 1.00 78.50 259 ILE A C 1
ATOM 2152 O O . ILE A 1 259 ? -6.142 -5.063 5.283 1.00 78.50 259 ILE A O 1
ATOM 2156 N N . TRP A 1 260 ? -5.864 -3.060 6.232 1.00 75.69 260 TRP A N 1
ATOM 2157 C CA . TRP A 1 260 ? -6.013 -3.576 7.589 1.00 75.69 260 TRP A CA 1
ATOM 2158 C C . TRP A 1 260 ? -7.473 -3.788 7.999 1.00 75.69 260 TRP A C 1
ATOM 2160 O O . TRP A 1 260 ? -7.739 -4.648 8.841 1.00 75.69 260 TRP A O 1
ATOM 2170 N N . GLY A 1 261 ? -8.413 -3.076 7.368 1.00 73.75 261 GLY A N 1
ATOM 2171 C CA . GLY A 1 261 ? -9.850 -3.213 7.597 1.00 73.75 261 GLY A CA 1
ATOM 2172 C C . GLY A 1 261 ? -10.574 -3.784 6.379 1.00 73.75 261 GLY A C 1
ATOM 2173 O O . GLY A 1 261 ? -10.523 -3.203 5.300 1.00 73.75 261 GLY A O 1
ATOM 2174 N N . GLN A 1 262 ? -11.310 -4.886 6.561 1.00 77.56 262 GLN A N 1
ATOM 2175 C CA . GLN A 1 262 ? -12.023 -5.585 5.479 1.00 77.56 262 GLN A CA 1
ATOM 2176 C C . GLN A 1 262 ? -12.914 -4.644 4.644 1.00 77.56 262 GLN A C 1
ATOM 2178 O O . GLN A 1 262 ? -12.823 -4.623 3.421 1.00 77.56 262 GLN A O 1
ATOM 2183 N N . TYR A 1 263 ? -13.750 -3.828 5.287 1.00 76.00 263 TYR A N 1
ATOM 2184 C CA . TYR A 1 263 ? -14.707 -2.957 4.591 1.00 76.00 263 TYR A CA 1
ATOM 2185 C C . TYR A 1 263 ? -14.036 -1.819 3.823 1.00 76.00 263 TYR A C 1
ATOM 2187 O O . TYR A 1 263 ? -14.378 -1.568 2.668 1.00 76.00 263 TYR A O 1
ATOM 2195 N N . ARG A 1 264 ? -13.037 -1.166 4.431 1.00 75.00 264 ARG A N 1
ATOM 2196 C CA . ARG A 1 264 ? -12.247 -0.125 3.757 1.00 75.00 264 ARG A CA 1
ATOM 2197 C C . ARG A 1 264 ? -11.491 -0.691 2.564 1.00 75.00 264 ARG A C 1
ATOM 2199 O O . ARG A 1 264 ? -11.424 -0.036 1.528 1.00 75.00 264 ARG A O 1
ATOM 2206 N N . PHE A 1 265 ? -10.972 -1.910 2.696 1.00 82.00 265 PHE A N 1
ATOM 2207 C CA . PHE A 1 265 ? -10.313 -2.613 1.608 1.00 82.00 265 PHE A CA 1
ATOM 2208 C C . PHE A 1 265 ? -11.272 -2.899 0.449 1.00 82.00 265 PHE A C 1
ATOM 2210 O O . PHE A 1 265 ? -10.976 -2.530 -0.680 1.00 82.00 265 PHE A O 1
ATOM 2217 N N . VAL A 1 266 ? -12.445 -3.482 0.716 1.00 82.25 266 VAL A N 1
ATOM 2218 C CA . VAL A 1 266 ? -13.445 -3.771 -0.329 1.00 82.25 266 VAL A CA 1
ATOM 2219 C C . VAL A 1 266 ? -13.937 -2.497 -1.005 1.00 82.25 266 VAL A C 1
ATOM 2221 O O . VAL A 1 266 ? -14.003 -2.436 -2.229 1.00 82.25 266 VAL A O 1
ATOM 2224 N N . LYS A 1 267 ? -14.242 -1.457 -0.223 1.00 79.62 267 LYS A N 1
ATOM 2225 C CA . LYS A 1 267 ? -14.643 -0.158 -0.768 1.00 79.62 267 LYS A CA 1
ATOM 2226 C C . LYS A 1 267 ? -13.569 0.400 -1.701 1.00 79.62 267 LYS A C 1
ATOM 2228 O O . LYS A 1 267 ? -13.885 0.835 -2.798 1.00 79.62 267 LYS A O 1
ATOM 2233 N N . MET A 1 268 ? -12.306 0.323 -1.296 1.00 78.81 268 MET A N 1
ATOM 2234 C CA . MET A 1 268 ? -11.193 0.754 -2.132 1.00 78.81 268 MET A CA 1
ATOM 2235 C C . MET A 1 268 ? -11.038 -0.094 -3.395 1.00 78.81 268 MET A C 1
ATOM 2237 O O . MET A 1 268 ? -10.828 0.482 -4.454 1.00 78.81 268 MET A O 1
ATOM 2241 N N . LEU A 1 269 ? -11.180 -1.420 -3.327 1.00 81.44 269 LEU A N 1
ATOM 2242 C CA . LEU A 1 269 ? -11.141 -2.248 -4.537 1.00 81.44 269 LEU A CA 1
ATOM 2243 C C . LEU A 1 269 ? -12.189 -1.787 -5.558 1.00 81.44 269 LEU A C 1
ATOM 2245 O O . LEU A 1 269 ? -11.872 -1.682 -6.737 1.00 81.44 269 LEU A O 1
ATOM 2249 N N . ASN A 1 270 ? -13.391 -1.439 -5.095 1.00 80.44 270 ASN A N 1
ATOM 2250 C CA . ASN A 1 270 ? -14.457 -0.931 -5.956 1.00 80.44 270 ASN A CA 1
ATOM 2251 C C . ASN A 1 270 ? -14.158 0.481 -6.486 1.00 80.44 270 ASN A C 1
ATOM 2253 O O . ASN A 1 270 ? -14.292 0.733 -7.680 1.00 80.44 270 ASN A O 1
ATOM 2257 N N . ASP A 1 271 ? -13.737 1.397 -5.611 1.00 75.62 271 ASP A N 1
ATOM 2258 C CA . ASP A 1 271 ? -13.485 2.800 -5.964 1.00 75.62 271 ASP A CA 1
ATOM 2259 C C . ASP A 1 271 ? -12.267 2.951 -6.905 1.00 75.62 271 ASP A C 1
ATOM 2261 O O . ASP A 1 271 ? -12.187 3.907 -7.679 1.00 75.62 271 ASP A O 1
ATOM 2265 N N . TYR A 1 272 ? -11.319 2.004 -6.856 1.00 75.06 272 TYR A N 1
ATOM 2266 C CA . TYR A 1 272 ? -10.039 2.062 -7.570 1.00 75.06 272 TYR A CA 1
ATOM 2267 C C . TYR A 1 272 ? -9.844 0.930 -8.587 1.00 75.06 272 TYR A C 1
ATOM 2269 O O . TYR A 1 272 ? -8.729 0.792 -9.088 1.00 75.06 272 TYR A O 1
ATOM 2277 N N . TYR A 1 273 ? -10.879 0.156 -8.935 1.00 79.94 273 TYR A N 1
ATOM 2278 C CA . TYR A 1 273 ? -10.759 -1.028 -9.804 1.00 79.94 273 TYR A CA 1
ATOM 2279 C C . TYR A 1 273 ? -9.978 -0.749 -11.100 1.00 79.94 273 TYR A C 1
ATOM 2281 O O . TYR A 1 273 ? -8.926 -1.340 -11.344 1.00 79.94 273 TYR A O 1
ATOM 2289 N N . ASP A 1 274 ? -10.420 0.235 -11.888 1.00 76.31 274 ASP A N 1
ATOM 2290 C CA . ASP A 1 274 ? -9.778 0.586 -13.163 1.00 76.31 274 ASP A CA 1
ATOM 2291 C C . ASP A 1 274 ? -8.332 1.066 -12.982 1.00 76.31 274 ASP A C 1
ATOM 2293 O O . ASP A 1 274 ? -7.473 0.871 -13.843 1.00 76.31 274 ASP A O 1
ATOM 2297 N N . ARG A 1 275 ? -8.049 1.732 -11.859 1.00 75.06 275 ARG A N 1
ATOM 2298 C CA . ARG A 1 275 ? -6.707 2.235 -11.538 1.00 75.06 275 ARG A CA 1
ATOM 2299 C C . ARG A 1 275 ? -5.789 1.078 -11.164 1.00 75.06 275 ARG A C 1
ATOM 2301 O O . ARG A 1 275 ? -4.654 1.027 -11.624 1.00 75.06 275 ARG A O 1
ATOM 2308 N N . LEU A 1 276 ? -6.299 0.132 -10.385 1.00 77.81 276 LEU A N 1
ATOM 2309 C CA . LEU A 1 276 ? -5.622 -1.103 -10.020 1.00 77.81 276 LEU A CA 1
ATOM 2310 C C . LEU A 1 276 ? -5.287 -1.948 -11.246 1.00 77.81 276 LEU A C 1
ATOM 2312 O O . LEU A 1 276 ? -4.141 -2.362 -11.392 1.00 77.81 276 LEU A O 1
ATOM 2316 N N . ALA A 1 277 ? -6.241 -2.112 -12.161 1.00 80.19 277 ALA A N 1
ATOM 2317 C CA . ALA A 1 277 ? -6.040 -2.824 -13.419 1.00 80.19 277 ALA A CA 1
ATOM 2318 C C . ALA A 1 277 ? -4.930 -2.205 -14.290 1.00 80.19 277 ALA A C 1
ATOM 2320 O O . ALA A 1 277 ? -4.255 -2.924 -15.018 1.00 80.19 277 ALA A O 1
ATOM 2321 N N . ARG A 1 278 ? -4.723 -0.880 -14.211 1.00 77.62 278 ARG A N 1
ATOM 2322 C CA . ARG A 1 278 ? -3.633 -0.169 -14.910 1.00 77.62 278 ARG A CA 1
ATOM 2323 C C . ARG A 1 278 ? -2.286 -0.262 -14.201 1.00 77.62 278 ARG A C 1
ATOM 2325 O O . ARG A 1 278 ? -1.258 -0.270 -14.867 1.00 77.62 278 ARG A O 1
ATOM 2332 N N . ILE A 1 279 ? -2.282 -0.256 -12.867 1.00 78.12 279 ILE A N 1
ATOM 2333 C CA . ILE A 1 279 ? -1.059 -0.443 -12.071 1.00 78.12 279 ILE A CA 1
ATOM 2334 C C . ILE A 1 279 ? -0.529 -1.857 -12.300 1.00 78.12 279 ILE A C 1
ATOM 2336 O O . ILE A 1 279 ? 0.672 -2.065 -12.472 1.00 78.12 279 ILE A O 1
ATOM 2340 N N . PHE A 1 280 ? -1.429 -2.831 -12.307 1.00 83.75 280 PHE A N 1
ATOM 2341 C CA . PHE A 1 280 ? -1.112 -4.200 -12.662 1.00 83.75 280 PHE A CA 1
ATOM 2342 C C . PHE A 1 280 ? -0.873 -4.324 -14.168 1.00 83.75 280 PHE A C 1
ATOM 2344 O O . PHE A 1 280 ? -1.277 -3.483 -14.968 1.00 83.75 280 PHE A O 1
ATOM 2351 N N . GLY A 1 281 ? -0.133 -5.353 -14.567 1.00 80.88 281 GLY A N 1
ATOM 2352 C CA . GLY A 1 281 ? 0.069 -5.626 -15.987 1.00 80.88 281 GLY A CA 1
ATOM 2353 C C . GLY A 1 281 ? -1.169 -6.252 -16.633 1.00 80.88 281 GLY A C 1
ATOM 2354 O O . GLY A 1 281 ? -1.316 -6.242 -17.861 1.00 80.88 281 GLY A O 1
ATOM 2355 N N . SER A 1 282 ? -2.068 -6.801 -15.818 1.00 85.62 282 SER A N 1
ATOM 2356 C CA . SER A 1 282 ? -3.315 -7.405 -16.250 1.00 85.62 282 SER A CA 1
ATOM 2357 C C . SER A 1 282 ? -4.424 -7.307 -15.198 1.00 85.62 282 SER A C 1
ATOM 2359 O O . SER A 1 282 ? -4.201 -6.955 -14.044 1.00 85.62 282 SER A O 1
ATOM 2361 N N . GLU A 1 283 ? -5.642 -7.655 -15.612 1.00 88.62 283 GLU A N 1
ATOM 2362 C CA . GLU A 1 283 ? -6.793 -7.791 -14.714 1.00 88.62 283 GLU A CA 1
ATOM 2363 C C . GLU A 1 283 ? -6.837 -9.165 -14.026 1.00 88.62 283 GLU A C 1
ATOM 2365 O O . GLU A 1 283 ? -7.693 -9.380 -13.176 1.00 88.62 283 GLU A O 1
ATOM 2370 N N . ALA A 1 284 ? -5.915 -10.092 -14.326 1.00 91.12 284 ALA A N 1
ATOM 2371 C CA . ALA A 1 284 ? -5.963 -11.462 -13.811 1.00 91.12 284 ALA A CA 1
ATOM 2372 C C . ALA A 1 284 ? -6.012 -11.510 -12.277 1.00 91.12 284 ALA A C 1
ATOM 2374 O O . ALA A 1 284 ? -6.777 -12.276 -11.699 1.00 91.12 284 ALA A O 1
ATOM 2375 N N . LEU A 1 285 ? -5.231 -10.677 -11.586 1.00 91.44 285 LEU A N 1
ATOM 2376 C CA . LEU A 1 285 ? -5.254 -10.649 -10.122 1.00 91.44 285 LEU A CA 1
ATOM 2377 C C . LEU A 1 285 ? -6.600 -10.163 -9.554 1.00 91.44 285 LEU A C 1
ATOM 2379 O O . LEU A 1 285 ? -7.066 -10.673 -8.530 1.00 91.44 285 LEU A O 1
ATOM 2383 N N . LEU A 1 286 ? -7.232 -9.192 -10.214 1.00 89.88 286 LEU A N 1
ATOM 2384 C CA . LEU A 1 286 ? -8.531 -8.658 -9.803 1.00 89.88 286 LEU A CA 1
ATOM 2385 C C . LEU A 1 286 ? -9.649 -9.657 -10.117 1.00 89.88 286 LEU A C 1
ATOM 2387 O O . LEU A 1 286 ? -10.412 -9.999 -9.217 1.00 89.88 286 LEU A O 1
ATOM 2391 N N . ASN A 1 287 ? -9.654 -10.227 -11.323 1.00 89.62 287 ASN A N 1
ATOM 2392 C CA . ASN A 1 287 ? -10.601 -11.259 -11.751 1.00 89.62 287 ASN A CA 1
ATOM 2393 C C . ASN A 1 287 ? -10.551 -12.484 -10.827 1.00 89.62 287 ASN A C 1
ATOM 2395 O O . ASN A 1 287 ? -11.588 -12.949 -10.359 1.00 89.62 287 ASN A O 1
ATOM 2399 N N . ALA A 1 288 ? -9.350 -12.947 -10.464 1.00 88.38 288 ALA A N 1
ATOM 2400 C CA . ALA A 1 288 ? -9.181 -14.037 -9.502 1.00 88.38 288 ALA A CA 1
ATOM 2401 C C . ALA A 1 288 ? -9.766 -13.700 -8.121 1.00 88.38 288 ALA A C 1
ATOM 2403 O O . ALA A 1 288 ? -10.287 -14.570 -7.426 1.00 88.38 288 ALA A O 1
ATOM 2404 N N . THR A 1 289 ? -9.695 -12.434 -7.710 1.00 86.94 289 THR A N 1
ATOM 2405 C CA . THR A 1 289 ? -10.258 -11.975 -6.435 1.00 86.94 289 THR A CA 1
ATOM 2406 C C . THR A 1 289 ? -11.787 -11.932 -6.474 1.00 86.94 289 THR A C 1
ATOM 2408 O O . THR A 1 289 ? -12.439 -12.322 -5.499 1.00 86.94 289 THR A O 1
ATOM 2411 N N . GLU A 1 290 ? -12.363 -11.490 -7.592 1.00 83.62 290 GLU A N 1
ATOM 2412 C CA . GLU A 1 290 ? -13.810 -11.453 -7.814 1.00 83.62 290 GLU A CA 1
ATOM 2413 C C . GLU A 1 290 ? -14.422 -12.852 -7.934 1.00 83.62 290 GLU A C 1
ATOM 2415 O O . GLU A 1 290 ? -15.435 -13.129 -7.288 1.00 83.62 290 GLU A O 1
ATOM 2420 N N . GLU A 1 291 ? -13.795 -13.752 -8.698 1.00 75.00 291 GLU A N 1
ATOM 2421 C CA . GLU A 1 291 ? -14.257 -15.135 -8.886 1.00 75.00 291 GLU A CA 1
ATOM 2422 C C . GLU A 1 291 ? -14.317 -15.893 -7.556 1.00 75.00 291 GLU A C 1
ATOM 2424 O O . GLU A 1 291 ? -15.264 -16.635 -7.287 1.00 75.00 291 GLU A O 1
ATOM 2429 N N . LEU A 1 292 ? -13.353 -15.635 -6.670 1.00 69.12 292 LEU A N 1
ATOM 2430 C CA . LEU A 1 292 ? -13.347 -16.193 -5.324 1.00 69.12 292 LEU A CA 1
ATOM 2431 C C . LEU A 1 292 ? -14.461 -15.663 -4.419 1.00 69.12 292 LEU A C 1
ATOM 2433 O O . LEU A 1 292 ? -14.690 -16.245 -3.356 1.00 69.12 292 LEU A O 1
ATOM 2437 N N . GLN A 1 293 ? -15.091 -14.538 -4.777 1.00 75.44 293 GLN A N 1
ATOM 2438 C CA . GLN A 1 293 ? -15.974 -13.759 -3.901 1.00 75.44 293 GLN A CA 1
ATOM 2439 C C . GLN A 1 293 ? -15.351 -13.514 -2.515 1.00 75.44 293 GLN A C 1
ATOM 2441 O O . GLN A 1 293 ? -16.047 -13.373 -1.507 1.00 75.44 293 GLN A O 1
ATOM 2446 N N . ASN A 1 294 ? -14.015 -13.501 -2.454 1.00 79.56 294 ASN A N 1
ATOM 2447 C CA . ASN A 1 294 ? -13.261 -13.491 -1.213 1.00 79.56 294 ASN A CA 1
ATOM 2448 C C . ASN A 1 294 ? -12.073 -12.522 -1.303 1.00 79.56 294 ASN A C 1
ATOM 2450 O O . ASN A 1 294 ? -10.924 -12.946 -1.472 1.00 79.56 294 ASN A O 1
ATOM 2454 N N . PRO A 1 295 ? -12.331 -11.214 -1.128 1.00 85.75 295 PRO A N 1
ATOM 2455 C CA . PRO A 1 295 ? -11.295 -10.187 -1.165 1.00 85.75 295 PRO A CA 1
ATOM 2456 C C . PRO A 1 295 ? -10.248 -10.343 -0.051 1.00 85.75 295 PRO A C 1
ATOM 2458 O O . PRO A 1 295 ? -9.168 -9.764 -0.142 1.00 85.75 295 PRO A O 1
ATOM 2461 N N . GLU A 1 296 ? -10.510 -11.153 0.981 1.00 85.56 296 GLU A N 1
ATOM 2462 C CA . GLU A 1 296 ? -9.576 -11.365 2.092 1.00 85.56 296 GLU A CA 1
ATOM 2463 C C . GLU A 1 296 ? -8.262 -12.003 1.643 1.00 85.56 296 GLU A C 1
ATOM 2465 O O . GLU A 1 296 ? -7.209 -11.660 2.169 1.00 85.56 296 GLU A O 1
ATOM 2470 N N . ARG A 1 297 ? -8.293 -12.887 0.640 1.00 88.88 297 ARG A N 1
ATOM 2471 C CA . ARG A 1 297 ? -7.079 -13.538 0.121 1.00 88.88 297 ARG A CA 1
ATOM 2472 C C . ARG A 1 297 ? -6.125 -12.519 -0.493 1.00 88.88 297 ARG A C 1
ATOM 2474 O O . ARG A 1 297 ? -4.947 -12.488 -0.138 1.00 88.88 297 ARG A O 1
ATOM 2481 N N . LEU A 1 298 ? -6.653 -11.626 -1.332 1.00 90.00 298 LEU A N 1
ATOM 2482 C CA . LEU A 1 298 ? -5.890 -10.499 -1.863 1.00 90.00 298 LEU A CA 1
ATOM 2483 C C . LEU A 1 298 ? -5.424 -9.580 -0.729 1.00 90.00 298 LEU A C 1
ATOM 2485 O O . LEU A 1 298 ? -4.247 -9.239 -0.661 1.00 90.00 298 LEU A O 1
ATOM 2489 N N . ARG A 1 299 ? -6.308 -9.239 0.216 1.00 87.88 299 ARG A N 1
ATOM 2490 C CA . ARG A 1 299 ? -5.973 -8.400 1.378 1.00 87.88 299 ARG A CA 1
ATOM 2491 C C . ARG A 1 299 ? -4.780 -8.951 2.165 1.00 87.88 299 ARG A C 1
ATOM 2493 O O . ARG A 1 299 ? -3.860 -8.206 2.495 1.00 87.88 299 ARG A O 1
ATOM 2500 N N . TYR A 1 300 ? -4.759 -10.254 2.421 1.00 88.06 300 TYR A N 1
ATOM 2501 C CA . TYR A 1 300 ? -3.679 -10.930 3.133 1.00 88.06 300 TYR A CA 1
ATOM 2502 C C . TYR A 1 300 ? -2.382 -11.014 2.335 1.00 88.06 300 TYR A C 1
ATOM 2504 O O . TYR A 1 300 ? -1.308 -10.778 2.892 1.00 88.06 300 TYR A O 1
ATOM 2512 N N . ALA A 1 301 ? -2.465 -11.289 1.035 1.00 89.56 301 ALA A N 1
ATOM 2513 C CA . ALA A 1 301 ? -1.313 -11.241 0.143 1.00 89.56 301 ALA A CA 1
ATOM 2514 C C . ALA A 1 301 ? -0.651 -9.848 0.131 1.00 89.56 301 ALA A C 1
ATOM 2516 O O . ALA A 1 301 ? 0.579 -9.734 0.133 1.00 89.56 301 ALA A O 1
ATOM 2517 N N . LEU A 1 302 ? -1.467 -8.791 0.192 1.00 86.38 302 LEU A N 1
ATOM 2518 C CA . LEU A 1 302 ? -1.017 -7.403 0.293 1.00 86.38 302 LEU A CA 1
ATOM 2519 C C . LEU A 1 302 ? -0.433 -7.058 1.664 1.00 86.38 302 LEU A C 1
ATOM 2521 O O . LEU A 1 302 ? 0.605 -6.400 1.726 1.00 86.38 302 LEU A O 1
ATOM 2525 N N . MET A 1 303 ? -1.043 -7.530 2.757 1.00 83.81 303 MET A N 1
ATOM 2526 C CA . MET A 1 303 ? -0.459 -7.416 4.100 1.00 83.81 303 MET A CA 1
ATOM 2527 C C . MET A 1 303 ? 0.944 -8.035 4.122 1.00 83.81 303 MET A C 1
ATOM 2529 O O . MET A 1 303 ? 1.898 -7.367 4.509 1.00 83.81 303 MET A O 1
ATOM 2533 N N . LYS A 1 304 ? 1.101 -9.260 3.598 1.00 85.56 304 LYS A N 1
ATOM 2534 C CA . LYS A 1 304 ? 2.404 -9.942 3.507 1.00 85.56 304 LYS A CA 1
ATOM 2535 C C . LYS A 1 304 ? 3.458 -9.143 2.744 1.00 85.56 304 LYS A C 1
ATOM 2537 O O . LYS A 1 304 ? 4.615 -9.119 3.154 1.00 85.56 304 LYS A O 1
ATOM 2542 N N . LEU A 1 305 ? 3.064 -8.466 1.667 1.00 83.25 305 LEU A N 1
ATOM 2543 C CA . LEU A 1 305 ? 3.966 -7.614 0.893 1.00 83.25 305 LEU A CA 1
ATOM 2544 C C . LEU A 1 305 ? 4.404 -6.358 1.670 1.00 83.25 305 LEU A C 1
ATOM 2546 O O . LEU A 1 305 ? 5.541 -5.910 1.529 1.00 83.25 305 LEU A O 1
ATOM 2550 N N . MET A 1 306 ? 3.507 -5.771 2.467 1.00 76.50 306 MET A N 1
ATOM 2551 C CA . MET A 1 306 ? 3.723 -4.465 3.097 1.00 76.50 306 MET A CA 1
ATOM 2552 C C . MET A 1 306 ? 4.320 -4.516 4.508 1.00 76.50 306 MET A C 1
ATOM 2554 O O . MET A 1 306 ? 4.908 -3.521 4.931 1.00 76.50 306 MET A O 1
ATOM 2558 N N . SER A 1 307 ? 4.236 -5.642 5.220 1.00 68.62 307 SER A N 1
ATOM 2559 C CA . SER A 1 307 ? 4.652 -5.759 6.631 1.00 68.62 307 SER A CA 1
ATOM 2560 C C . SER A 1 307 ? 6.167 -5.732 6.893 1.00 68.62 307 SER A C 1
ATOM 2562 O O . SER A 1 307 ? 6.588 -6.039 8.009 1.00 68.62 307 SER A O 1
ATOM 2564 N N . SER A 1 308 ? 6.998 -5.361 5.914 1.00 54.22 308 SER A N 1
ATOM 2565 C CA . SER A 1 308 ? 8.445 -5.564 5.996 1.00 54.22 308 SER A CA 1
ATOM 2566 C C . SER A 1 308 ? 9.219 -4.610 6.912 1.00 54.22 308 SER A C 1
ATOM 2568 O O . SER A 1 308 ? 10.236 -5.064 7.420 1.00 54.22 308 SER A O 1
ATOM 2570 N N . GLU A 1 309 ? 8.813 -3.359 7.201 1.00 47.69 309 GLU A N 1
ATOM 2571 C CA . GLU A 1 309 ? 9.738 -2.448 7.933 1.00 47.69 309 GLU A CA 1
ATOM 2572 C C . GLU A 1 309 ? 9.163 -1.412 8.924 1.00 47.69 309 GLU A C 1
ATOM 2574 O O . GLU A 1 309 ? 9.946 -0.800 9.649 1.00 47.69 309 GLU A O 1
ATOM 2579 N N . SER A 1 310 ? 7.850 -1.216 9.086 1.00 43.66 310 SER A N 1
ATOM 2580 C CA . SER A 1 310 ? 7.355 -0.243 10.082 1.00 43.66 310 SER A CA 1
ATOM 2581 C C . SER A 1 310 ? 6.017 -0.631 10.713 1.00 43.66 310 SER A C 1
ATOM 2583 O O . SER A 1 310 ? 5.182 -1.317 10.125 1.00 43.66 310 SER A O 1
ATOM 2585 N N . VAL A 1 311 ? 5.817 -0.211 11.964 1.00 40.81 311 VAL A N 1
ATOM 2586 C CA . VAL A 1 311 ? 4.602 -0.438 12.767 1.00 40.81 311 VAL A CA 1
ATOM 2587 C C . VAL A 1 311 ? 3.493 0.534 12.339 1.00 40.81 311 VAL A C 1
ATOM 2589 O O . VAL A 1 311 ? 2.860 1.189 13.148 1.00 40.81 311 VAL A O 1
ATOM 2592 N N . GLN A 1 312 ? 3.231 0.650 11.038 1.00 48.09 312 GLN A N 1
ATOM 2593 C CA . GLN A 1 312 ? 2.132 1.480 10.518 1.00 48.09 312 GLN A CA 1
ATOM 2594 C C . GLN A 1 312 ? 0.756 0.782 10.596 1.00 48.09 312 GLN A C 1
ATOM 2596 O O . GLN A 1 312 ? -0.209 1.254 10.012 1.00 48.09 312 GLN A O 1
ATOM 2601 N N . SER A 1 313 ? 0.650 -0.365 11.275 1.00 53.78 313 SER A N 1
ATOM 2602 C CA . SER A 1 313 ? -0.393 -1.376 11.024 1.00 53.78 313 SER A CA 1
ATOM 2603 C C . SER A 1 313 ? -1.162 -1.847 12.261 1.00 53.78 313 SER A C 1
ATOM 2605 O O . SER A 1 313 ? -1.689 -2.960 12.288 1.00 53.78 313 SER A O 1
ATOM 2607 N N . ALA A 1 314 ? -1.203 -1.040 13.318 1.00 60.69 314 ALA A N 1
ATOM 2608 C CA . ALA A 1 314 ? -2.019 -1.341 14.486 1.00 60.69 314 ALA A CA 1
ATOM 2609 C C . ALA A 1 314 ? -3.485 -0.984 14.206 1.00 60.69 314 ALA A C 1
ATOM 2611 O O . ALA A 1 314 ? -3.846 0.188 14.267 1.00 60.69 314 ALA A O 1
ATOM 2612 N N . THR A 1 315 ? -4.339 -1.973 13.921 1.00 71.06 315 THR A N 1
ATOM 2613 C CA . THR A 1 315 ? -5.783 -1.700 13.857 1.00 71.06 315 THR A CA 1
ATOM 2614 C C . THR A 1 315 ? -6.315 -1.340 15.227 1.00 71.06 315 THR A C 1
ATOM 2616 O O . THR A 1 315 ? -5.886 -1.920 16.227 1.00 71.06 315 THR A O 1
ATOM 2619 N N . LEU A 1 316 ? -7.308 -0.457 15.279 1.00 73.19 316 LEU A N 1
ATOM 2620 C CA . LEU A 1 316 ? -7.961 -0.088 16.531 1.00 73.19 316 LEU A CA 1
ATOM 2621 C C . LEU A 1 316 ? -8.463 -1.321 17.308 1.00 73.19 316 LEU A C 1
ATOM 2623 O O . LEU A 1 316 ? -8.274 -1.404 18.520 1.00 73.19 316 LEU A O 1
ATOM 2627 N N . GLU A 1 317 ? -9.006 -2.320 16.604 1.00 79.94 317 GLU A N 1
ATOM 2628 C CA . GLU A 1 317 ? -9.383 -3.616 17.177 1.00 79.94 317 GLU A CA 1
ATOM 2629 C C . GLU A 1 317 ? -8.231 -4.290 17.944 1.00 79.94 317 GLU A C 1
ATOM 2631 O O . GLU A 1 317 ? -8.433 -4.767 19.056 1.00 79.94 317 GLU A O 1
ATOM 2636 N N . ALA A 1 318 ? -7.005 -4.256 17.412 1.00 79.38 318 ALA A N 1
ATOM 2637 C CA . ALA A 1 318 ? -5.842 -4.863 18.057 1.00 79.38 318 ALA A CA 1
ATOM 2638 C C . ALA A 1 318 ? -5.449 -4.108 19.334 1.00 79.38 318 ALA A C 1
ATOM 2640 O O . ALA A 1 318 ? -5.081 -4.728 20.331 1.00 79.38 318 ALA A O 1
ATOM 2641 N N . VAL A 1 319 ? -5.558 -2.775 19.322 1.00 75.69 319 VAL A N 1
ATOM 2642 C CA . VAL A 1 319 ? -5.244 -1.941 20.491 1.00 75.69 319 VAL A CA 1
ATOM 2643 C C . VAL A 1 319 ? -6.288 -2.108 21.598 1.00 75.69 319 VAL A C 1
ATOM 2645 O O . VAL A 1 319 ? -5.941 -2.102 22.774 1.00 75.69 319 VAL A O 1
ATOM 2648 N N . ILE A 1 320 ? -7.560 -2.309 21.252 1.00 77.81 320 ILE A N 1
ATOM 2649 C CA . ILE A 1 320 ? -8.599 -2.605 22.247 1.00 77.81 320 ILE A CA 1
ATOM 2650 C C . ILE A 1 320 ? -8.427 -4.025 22.795 1.00 77.81 320 ILE A C 1
ATOM 2652 O O . ILE A 1 320 ? -8.474 -4.209 24.009 1.00 77.81 320 ILE A O 1
ATOM 2656 N N . CYS A 1 321 ? -8.169 -5.022 21.938 1.00 82.81 321 CYS A N 1
ATOM 2657 C CA . CYS A 1 321 ? -7.884 -6.390 22.382 1.00 82.81 321 CYS A CA 1
ATOM 2658 C C . CYS A 1 321 ? -6.685 -6.448 23.329 1.00 82.81 321 CYS A C 1
ATOM 2660 O O . CYS A 1 321 ? -6.672 -7.258 24.241 1.00 82.81 321 CYS A O 1
ATOM 2662 N N . PHE A 1 322 ? -5.700 -5.569 23.148 1.00 77.06 322 PHE A N 1
ATOM 2663 C CA . PHE A 1 322 ? -4.532 -5.468 24.017 1.00 77.06 322 PHE A CA 1
ATOM 2664 C C . PHE A 1 322 ? -4.859 -5.123 25.488 1.00 77.06 322 PHE A C 1
ATOM 2666 O O . PHE A 1 322 ? -4.087 -5.493 26.375 1.00 77.06 322 PHE A O 1
ATOM 2673 N N . ILE A 1 323 ? -5.987 -4.455 25.763 1.00 74.06 323 ILE A N 1
ATOM 2674 C CA . ILE A 1 323 ? -6.399 -4.038 27.120 1.00 74.06 323 ILE A CA 1
ATOM 2675 C C . ILE A 1 323 ? -6.683 -5.240 28.028 1.00 74.06 323 ILE A C 1
ATOM 2677 O O . ILE A 1 323 ? -6.530 -5.143 29.247 1.00 74.06 323 ILE A O 1
ATOM 2681 N N . ASP A 1 324 ? -7.082 -6.367 27.445 1.00 77.75 324 ASP A N 1
ATOM 2682 C CA . ASP A 1 324 ? -7.430 -7.593 28.151 1.00 77.75 324 ASP A CA 1
ATOM 2683 C C . ASP A 1 324 ? -6.530 -8.740 27.666 1.00 77.75 324 ASP A C 1
ATOM 2685 O O . ASP A 1 324 ? -6.398 -8.989 26.470 1.00 77.75 324 ASP A O 1
ATOM 2689 N N . SER A 1 325 ? -5.832 -9.410 28.588 1.00 76.25 325 SER A N 1
ATOM 2690 C CA . SER A 1 325 ? -4.818 -10.402 28.201 1.00 76.25 325 SER A CA 1
ATOM 2691 C C . SER A 1 325 ? -5.424 -11.649 27.562 1.00 76.25 325 SER A C 1
ATOM 2693 O O . SER A 1 325 ? -4.845 -12.152 26.600 1.00 76.25 325 SER A O 1
ATOM 2695 N N . ASP A 1 326 ? -6.588 -12.095 28.031 1.00 83.25 326 ASP A N 1
ATOM 2696 C CA . ASP A 1 326 ? -7.266 -13.271 27.482 1.00 83.25 326 ASP A CA 1
ATOM 2697 C C . ASP A 1 326 ? -7.799 -12.941 26.080 1.00 83.25 326 ASP A C 1
ATOM 2699 O O . ASP A 1 326 ? -7.610 -13.691 25.120 1.00 83.25 326 ASP A O 1
ATOM 2703 N N . LEU A 1 327 ? -8.371 -11.743 25.925 1.00 87.75 327 LEU A N 1
ATOM 2704 C CA . LEU A 1 327 ? -8.842 -11.239 24.638 1.00 87.75 327 LEU A CA 1
ATOM 2705 C C . LEU A 1 327 ? -7.707 -11.060 23.621 1.00 87.75 327 LEU A C 1
ATOM 2707 O O . LEU A 1 327 ? -7.896 -11.329 22.433 1.00 87.75 327 LEU A O 1
ATOM 2711 N N . TRP A 1 328 ? -6.528 -10.618 24.065 1.00 86.88 328 TRP A N 1
ATOM 2712 C CA . TRP A 1 328 ? -5.338 -10.512 23.223 1.00 86.88 328 TRP A CA 1
ATOM 2713 C C . TRP A 1 328 ? -4.884 -11.876 22.699 1.00 86.88 328 TRP A C 1
ATOM 2715 O O . TRP A 1 328 ? -4.572 -12.012 21.512 1.00 86.88 328 TRP A O 1
ATOM 2725 N N . GLU A 1 329 ? -4.849 -12.886 23.569 1.00 88.31 329 GLU A N 1
ATOM 2726 C CA . GLU A 1 329 ? -4.480 -14.249 23.188 1.00 88.31 329 GLU A CA 1
ATOM 2727 C C . GLU A 1 329 ? -5.457 -14.827 22.165 1.00 88.31 329 GLU A C 1
ATOM 2729 O O . GLU A 1 329 ? -5.021 -15.382 21.153 1.00 88.31 329 GLU A O 1
ATOM 2734 N N . GLU A 1 330 ? -6.761 -14.629 22.372 1.00 91.12 330 GLU A N 1
ATOM 2735 C CA . GLU A 1 330 ? -7.793 -15.020 21.412 1.00 91.12 330 GLU A CA 1
ATOM 2736 C C . GLU A 1 330 ? -7.659 -14.274 20.076 1.00 91.12 330 GLU A C 1
ATOM 2738 O O . GLU A 1 330 ? -7.691 -14.894 19.010 1.00 91.12 330 GLU A O 1
ATOM 2743 N N . TYR A 1 331 ? -7.453 -12.953 20.109 1.00 89.69 331 TYR A N 1
ATOM 2744 C CA . TYR A 1 331 ? -7.286 -12.141 18.903 1.00 89.69 331 TYR A CA 1
ATOM 2745 C C . TYR A 1 331 ? -6.071 -12.585 18.077 1.00 89.69 331 TYR A C 1
ATOM 2747 O O . TYR A 1 331 ? -6.140 -12.655 16.846 1.00 89.69 331 TYR A O 1
ATOM 2755 N N . CYS A 1 332 ? -4.978 -12.980 18.739 1.00 89.44 332 CYS A N 1
ATOM 2756 C CA . CYS A 1 332 ? -3.793 -13.537 18.084 1.00 89.44 332 CYS A CA 1
ATOM 2757 C C . CYS A 1 332 ? -4.057 -14.861 17.351 1.00 89.44 332 CYS A C 1
ATOM 2759 O O . CYS A 1 332 ? -3.259 -15.251 16.498 1.00 89.44 332 CYS A O 1
ATOM 2761 N N . GLN A 1 333 ? -5.172 -15.543 17.634 1.00 89.44 333 GLN A N 1
ATOM 2762 C CA . GLN A 1 333 ? -5.570 -16.748 16.906 1.00 89.44 333 GLN A CA 1
ATOM 2763 C C . GLN A 1 333 ? -6.326 -16.465 15.606 1.00 89.44 333 GLN A C 1
ATOM 2765 O O . GLN A 1 333 ? -6.481 -17.392 14.800 1.00 89.44 333 GLN A O 1
ATOM 2770 N N . THR A 1 334 ? -6.768 -15.226 15.375 1.00 88.69 334 THR A N 1
ATOM 2771 C CA . THR A 1 334 ? -7.444 -14.835 14.130 1.00 88.69 334 THR A CA 1
ATOM 2772 C C . THR A 1 334 ? -6.506 -14.963 12.927 1.00 88.69 334 THR A C 1
ATOM 2774 O O . THR A 1 334 ? -5.298 -14.750 13.033 1.00 88.69 334 THR A O 1
ATOM 2777 N N . GLU A 1 335 ? -7.053 -15.305 11.757 1.00 86.06 335 GLU A N 1
ATOM 2778 C CA . GLU A 1 335 ? -6.270 -15.460 10.520 1.00 86.06 335 GLU A CA 1
ATOM 2779 C C . GLU A 1 335 ? -5.538 -14.160 10.149 1.00 86.06 335 GLU A C 1
ATOM 2781 O O . GLU A 1 335 ? -4.339 -14.183 9.880 1.00 86.06 335 GLU A O 1
ATOM 2786 N N . LYS A 1 336 ? -6.221 -13.011 10.267 1.00 84.50 336 LYS A N 1
ATOM 2787 C CA . LYS A 1 336 ? -5.637 -11.674 10.081 1.00 84.50 336 LYS A CA 1
ATOM 2788 C C . LYS A 1 336 ? -4.395 -11.466 10.944 1.00 84.50 336 LYS A C 1
ATOM 2790 O O . LYS A 1 336 ? -3.372 -11.015 10.430 1.00 84.50 336 LYS A O 1
ATOM 2795 N N . MET A 1 337 ? -4.471 -11.785 12.236 1.00 85.69 337 MET A N 1
ATOM 2796 C CA . MET A 1 337 ? -3.355 -11.549 13.147 1.00 85.69 337 MET A CA 1
ATOM 2797 C C . MET A 1 337 ? -2.221 -12.557 12.939 1.00 85.69 337 MET A C 1
ATOM 2799 O O . MET A 1 337 ? -1.056 -12.169 12.945 1.00 85.69 337 MET A O 1
ATOM 2803 N N . LYS A 1 338 ? -2.539 -13.826 12.658 1.00 87.88 338 LYS A N 1
ATOM 2804 C CA . LYS A 1 338 ? -1.542 -14.843 12.282 1.00 87.88 338 LYS A CA 1
ATOM 2805 C C . LYS A 1 338 ? -0.724 -14.411 11.070 1.00 87.88 338 LYS A C 1
ATOM 2807 O O . LYS A 1 338 ? 0.502 -14.417 11.132 1.00 87.88 338 LYS A O 1
ATOM 2812 N N . ILE A 1 339 ? -1.403 -13.968 10.014 1.00 85.00 339 ILE A N 1
ATOM 2813 C CA . ILE A 1 339 ? -0.764 -13.484 8.786 1.00 85.00 339 ILE A CA 1
ATOM 2814 C C . ILE A 1 339 ? 0.080 -12.245 9.072 1.00 85.00 339 ILE A C 1
ATOM 2816 O O . ILE A 1 339 ? 1.191 -12.135 8.562 1.00 85.00 339 ILE A O 1
ATOM 2820 N N . GLN A 1 340 ? -0.401 -11.338 9.923 1.00 81.12 340 GLN A N 1
ATOM 2821 C CA . GLN A 1 340 ? 0.358 -10.147 10.284 1.00 81.12 340 GLN A CA 1
ATOM 2822 C C . GLN A 1 340 ? 1.644 -10.469 11.054 1.00 81.12 340 GLN A C 1
ATOM 2824 O O . GLN A 1 340 ? 2.701 -9.893 10.781 1.00 81.12 340 GLN A O 1
ATOM 2829 N N . LEU A 1 341 ? 1.570 -11.388 12.015 1.00 84.19 341 LEU A N 1
ATOM 2830 C CA . LEU A 1 341 ? 2.721 -11.838 12.795 1.00 84.19 341 LEU A CA 1
ATOM 2831 C C . LEU A 1 341 ? 3.742 -12.572 11.918 1.00 84.19 341 LEU A C 1
ATOM 2833 O O . LEU A 1 341 ? 4.934 -12.277 12.000 1.00 84.19 341 LEU A O 1
ATOM 2837 N N . GLU A 1 342 ? 3.276 -13.459 11.036 1.00 84.56 342 GLU A N 1
ATOM 2838 C CA . GLU A 1 342 ? 4.116 -14.169 10.066 1.00 84.56 342 GLU A CA 1
ATOM 2839 C C . GLU A 1 342 ? 4.826 -13.189 9.123 1.00 84.56 342 GLU A C 1
ATOM 2841 O O . GLU A 1 342 ? 6.051 -13.208 9.008 1.00 84.56 342 GLU A O 1
ATOM 2846 N N . ALA A 1 343 ? 4.066 -12.285 8.503 1.00 78.56 343 ALA A N 1
ATOM 2847 C CA . ALA A 1 343 ? 4.577 -11.315 7.543 1.00 78.56 343 ALA A CA 1
ATOM 2848 C C . ALA A 1 343 ? 5.607 -10.358 8.151 1.00 78.56 343 ALA A C 1
ATOM 2850 O O . ALA A 1 343 ? 6.602 -10.019 7.516 1.00 78.56 343 ALA A O 1
ATOM 2851 N N . SER A 1 344 ? 5.366 -9.925 9.389 1.00 75.00 344 SER A N 1
ATOM 2852 C CA . SER A 1 344 ? 6.275 -9.036 10.114 1.00 75.00 344 SER A CA 1
ATOM 2853 C C . SER A 1 344 ? 7.418 -9.770 10.820 1.00 75.00 344 SER A C 1
ATOM 2855 O O . SER A 1 344 ? 8.260 -9.108 11.426 1.00 75.00 344 SER A O 1
ATOM 2857 N N . GLN A 1 345 ? 7.454 -11.107 10.754 1.00 81.38 345 GLN A N 1
ATOM 2858 C CA . GLN A 1 345 ? 8.411 -11.970 11.456 1.00 81.38 345 GLN A CA 1
ATOM 2859 C C . GLN A 1 345 ? 8.466 -11.694 12.969 1.00 81.38 345 GLN A C 1
ATOM 2861 O O . GLN A 1 345 ? 9.532 -11.694 13.587 1.00 81.38 345 GLN A O 1
ATOM 2866 N N . LYS A 1 346 ? 7.305 -11.433 13.580 1.00 81.38 346 LYS A N 1
ATOM 2867 C CA . LYS A 1 346 ? 7.180 -11.068 14.998 1.00 81.38 346 LYS A CA 1
ATOM 2868 C C . LYS A 1 346 ? 6.361 -12.086 15.767 1.00 81.38 346 LYS A C 1
ATOM 2870 O O . LYS A 1 346 ? 5.430 -12.697 15.254 1.00 81.38 346 LYS A O 1
ATOM 2875 N N . THR A 1 347 ? 6.682 -12.217 17.050 1.00 85.88 347 THR A N 1
ATOM 2876 C CA . THR A 1 347 ? 5.822 -12.932 17.997 1.00 85.88 347 THR A CA 1
ATOM 2877 C C . THR A 1 347 ? 4.681 -12.030 18.467 1.00 85.88 347 THR A C 1
ATOM 2879 O O . THR A 1 347 ? 4.794 -10.802 18.412 1.00 85.88 347 THR A O 1
ATOM 2882 N N . ALA A 1 348 ? 3.606 -12.627 18.988 1.00 84.62 348 ALA A N 1
ATOM 2883 C CA . ALA A 1 348 ? 2.513 -11.883 19.615 1.00 84.62 348 ALA A CA 1
ATOM 2884 C C . ALA A 1 348 ? 3.022 -10.940 20.721 1.00 84.62 348 ALA A C 1
ATOM 2886 O O . ALA A 1 348 ? 2.584 -9.796 20.800 1.00 84.62 348 ALA A O 1
ATOM 2887 N N . SER A 1 349 ? 3.991 -11.387 21.527 1.00 82.25 349 SER A N 1
ATOM 2888 C CA . SER A 1 349 ? 4.598 -10.588 22.599 1.00 82.25 349 SER A CA 1
ATOM 2889 C C . SER A 1 349 ? 5.396 -9.402 22.059 1.00 82.25 349 SER A C 1
ATOM 2891 O O . SER A 1 349 ? 5.198 -8.278 22.505 1.00 82.25 349 SER A O 1
ATOM 2893 N N . THR A 1 350 ? 6.242 -9.620 21.048 1.00 79.56 350 THR A N 1
ATOM 2894 C CA . THR A 1 350 ? 7.019 -8.539 20.420 1.00 79.56 350 THR A CA 1
ATOM 2895 C C . THR A 1 350 ? 6.099 -7.513 19.767 1.00 79.56 350 THR A C 1
ATOM 2897 O O . THR A 1 350 ? 6.309 -6.312 19.894 1.00 79.56 350 THR A O 1
ATOM 2900 N N . TYR A 1 351 ? 5.045 -7.968 19.089 1.00 77.94 351 TYR A N 1
ATOM 2901 C CA . TYR A 1 351 ? 4.066 -7.067 18.491 1.00 77.94 351 TYR A CA 1
ATOM 2902 C C . TYR A 1 351 ? 3.303 -6.274 19.568 1.00 77.94 351 TYR A C 1
ATOM 2904 O O . TYR A 1 351 ? 3.144 -5.064 19.430 1.00 77.94 351 TYR A O 1
ATOM 2912 N N . LYS A 1 352 ? 2.930 -6.918 20.683 1.00 76.38 352 LYS A N 1
ATOM 2913 C CA . LYS A 1 352 ? 2.315 -6.280 21.859 1.00 76.38 352 LYS A CA 1
ATOM 2914 C C . LYS A 1 352 ? 3.191 -5.163 22.445 1.00 76.38 352 LYS A C 1
ATOM 2916 O O . LYS A 1 352 ? 2.698 -4.071 22.711 1.00 76.38 352 LYS A O 1
ATOM 2921 N N . GLU A 1 353 ? 4.492 -5.398 22.598 1.00 72.75 353 GLU A N 1
ATOM 2922 C CA . GLU A 1 353 ? 5.451 -4.381 23.060 1.00 72.75 353 GLU A CA 1
ATOM 2923 C C . GLU A 1 353 ? 5.559 -3.193 22.097 1.00 72.75 353 GLU A C 1
ATOM 2925 O O . GLU A 1 353 ? 5.655 -2.047 22.532 1.00 72.75 353 GLU A O 1
ATOM 2930 N N . MET A 1 354 ? 5.494 -3.444 20.788 1.00 68.19 354 MET A N 1
ATOM 2931 C CA . MET A 1 354 ? 5.505 -2.371 19.795 1.00 68.19 354 MET A CA 1
ATOM 2932 C C . MET A 1 354 ? 4.248 -1.504 19.866 1.00 68.19 354 MET A C 1
ATOM 2934 O O . MET A 1 354 ? 4.358 -0.285 19.740 1.00 68.19 354 MET A O 1
ATOM 2938 N N . LEU A 1 355 ? 3.075 -2.101 20.101 1.00 68.88 355 LEU A N 1
ATOM 2939 C CA . LEU A 1 355 ? 1.823 -1.357 20.275 1.00 68.88 355 LEU A CA 1
ATOM 2940 C C . LEU A 1 355 ? 1.880 -0.405 21.478 1.00 68.88 355 LEU A C 1
ATOM 2942 O O . LEU A 1 355 ? 1.417 0.725 21.370 1.00 68.88 355 LEU A O 1
ATOM 2946 N N . ASN A 1 356 ? 2.525 -0.813 22.577 1.00 62.59 356 ASN A N 1
ATOM 2947 C CA . ASN A 1 356 ? 2.721 0.034 23.763 1.00 62.59 356 ASN A CA 1
ATOM 2948 C C . ASN A 1 356 ? 3.522 1.316 23.492 1.00 62.59 356 ASN A C 1
ATOM 2950 O O . ASN A 1 356 ? 3.366 2.299 24.213 1.00 62.59 356 ASN A O 1
ATOM 2954 N N . GLY A 1 357 ? 4.398 1.306 22.484 1.00 54.75 357 GLY A N 1
ATOM 2955 C CA . GLY A 1 357 ? 5.210 2.464 22.107 1.00 54.75 357 GLY A CA 1
ATOM 2956 C C . GLY A 1 357 ? 4.502 3.468 21.191 1.00 54.75 357 GLY A C 1
ATOM 2957 O O . GLY A 1 357 ? 5.043 4.548 20.964 1.00 54.75 357 GLY A O 1
ATOM 2958 N N . HIS A 1 358 ? 3.324 3.135 20.653 1.00 54.41 358 HIS A N 1
ATOM 2959 C CA . HIS A 1 358 ? 2.607 4.002 19.719 1.00 54.41 358 HIS A CA 1
ATOM 2960 C C . HIS A 1 358 ? 1.670 4.944 20.471 1.00 54.41 358 HIS A C 1
ATOM 2962 O O . HIS A 1 358 ? 0.726 4.514 21.133 1.00 54.41 358 HIS A O 1
ATOM 2968 N N . GLN A 1 359 ? 1.910 6.253 20.341 1.00 48.84 359 GLN A N 1
ATOM 2969 C CA . GLN A 1 359 ? 0.898 7.237 20.704 1.00 48.84 359 GLN A CA 1
ATOM 2970 C C . GLN A 1 359 ? -0.256 7.113 19.711 1.00 48.84 359 GLN A C 1
ATOM 2972 O O . GLN A 1 359 ? -0.090 7.286 18.507 1.00 48.84 359 GLN A O 1
ATOM 2977 N N . ILE A 1 360 ? -1.415 6.746 20.241 1.00 52.69 360 ILE A N 1
ATOM 2978 C CA . ILE A 1 360 ? -2.655 6.566 19.494 1.00 52.69 360 ILE A CA 1
ATOM 2979 C C . ILE A 1 360 ? -2.996 7.853 18.734 1.00 52.69 360 ILE A C 1
ATOM 2981 O O . ILE A 1 360 ? -2.961 8.941 19.315 1.00 52.69 360 ILE A O 1
ATOM 2985 N N . ASP A 1 361 ? -3.394 7.716 17.466 1.00 50.88 361 ASP A N 1
ATOM 2986 C CA . ASP A 1 361 ? -3.891 8.826 16.654 1.00 50.88 361 ASP A CA 1
ATOM 2987 C C . ASP A 1 361 ? -5.059 9.530 17.373 1.00 50.88 361 ASP A C 1
ATOM 2989 O O . ASP A 1 361 ? -6.120 8.951 17.645 1.00 50.88 361 ASP A O 1
ATOM 2993 N N . SER A 1 362 ? -4.846 10.803 17.710 1.00 50.78 362 SER A N 1
ATOM 2994 C CA . SER A 1 362 ? -5.809 11.623 18.448 1.00 50.78 362 SER A CA 1
ATOM 2995 C C . SER A 1 362 ? -7.168 11.745 17.744 1.00 50.78 362 SER A C 1
ATOM 2997 O O . SER A 1 362 ? -8.190 11.849 18.425 1.00 50.78 362 SER A O 1
ATOM 2999 N N . GLN A 1 363 ? -7.222 11.653 16.411 1.00 50.00 363 GLN A N 1
ATOM 3000 C CA . GLN A 1 363 ? -8.462 11.743 15.636 1.00 50.00 363 GLN A CA 1
ATOM 3001 C C . GLN A 1 363 ? -9.293 10.458 15.723 1.00 50.00 363 GLN A C 1
ATOM 3003 O O . GLN A 1 363 ? -10.522 10.529 15.836 1.00 50.00 363 GLN A O 1
ATOM 3008 N N . ILE A 1 364 ? -8.646 9.286 15.740 1.00 53.69 364 ILE A N 1
ATOM 3009 C CA . ILE A 1 364 ? -9.321 7.992 15.949 1.00 53.69 364 ILE A CA 1
ATOM 3010 C C . ILE A 1 364 ? -9.917 7.950 17.358 1.00 53.69 364 ILE A C 1
ATOM 3012 O O . ILE A 1 364 ? -11.083 7.590 17.538 1.00 53.69 364 ILE A O 1
ATOM 3016 N N . ARG A 1 365 ? -9.157 8.418 18.355 1.00 55.28 365 ARG A N 1
ATOM 3017 C CA . ARG A 1 365 ? -9.637 8.548 19.735 1.00 55.28 365 ARG A CA 1
ATOM 3018 C C . ARG A 1 365 ? -10.830 9.501 19.838 1.00 55.28 365 ARG A C 1
ATOM 3020 O O . ARG A 1 365 ? -11.824 9.148 20.464 1.00 55.28 365 ARG A O 1
ATOM 3027 N N . GLN A 1 366 ? -10.769 10.675 19.208 1.00 51.91 366 GLN A N 1
ATOM 3028 C CA . GLN A 1 366 ? -11.874 11.642 19.199 1.00 51.91 366 GLN A CA 1
ATOM 3029 C C . GLN A 1 366 ? -13.131 11.065 18.526 1.00 51.91 366 GLN A C 1
ATOM 3031 O O . GLN A 1 366 ? -14.240 11.243 19.025 1.00 51.91 366 GLN A O 1
ATOM 3036 N N . SER A 1 367 ? -12.962 10.337 17.419 1.00 56.44 367 SER A N 1
ATOM 3037 C CA . SER A 1 367 ? -14.059 9.683 16.694 1.00 56.44 367 SER A CA 1
ATOM 3038 C C . SER A 1 367 ? -14.740 8.611 17.545 1.00 56.44 367 SER A C 1
ATOM 3040 O O . SER A 1 367 ? -15.966 8.564 17.601 1.00 56.44 367 SER A O 1
ATOM 3042 N N . LEU A 1 368 ? -13.962 7.816 18.284 1.00 56.78 368 LEU A N 1
ATOM 3043 C CA . LEU A 1 368 ? -14.484 6.864 19.263 1.00 56.78 368 LEU A CA 1
ATOM 3044 C C . LEU A 1 368 ? -15.205 7.541 20.428 1.00 56.78 368 LEU A C 1
ATOM 3046 O O . LEU A 1 368 ? -16.287 7.101 20.797 1.00 56.78 368 LEU A O 1
ATOM 3050 N N . VAL A 1 369 ? -14.647 8.616 20.989 1.00 53.84 369 VAL A N 1
ATOM 3051 C CA . VAL A 1 369 ? -15.290 9.389 22.067 1.00 53.84 369 VAL A CA 1
ATOM 3052 C C . VAL A 1 369 ? -16.634 9.962 21.601 1.00 53.84 369 VAL A C 1
ATOM 3054 O O . VAL A 1 369 ? -17.616 9.908 22.337 1.00 53.84 369 VAL A O 1
ATOM 3057 N N . ASN A 1 370 ? -16.706 10.439 20.356 1.00 53.28 370 ASN A N 1
ATOM 3058 C CA . ASN A 1 370 ? -17.935 10.958 19.751 1.00 53.28 370 ASN A CA 1
ATOM 3059 C C . ASN A 1 370 ? -18.957 9.861 19.405 1.00 53.28 370 ASN A C 1
ATOM 3061 O O . ASN A 1 370 ? -20.152 10.150 19.344 1.00 53.28 370 ASN A O 1
ATOM 3065 N N . MET A 1 371 ? -18.507 8.625 19.161 1.00 52.12 371 MET A N 1
ATOM 3066 C CA . MET A 1 371 ? -19.366 7.469 18.872 1.00 52.12 371 MET A CA 1
ATOM 3067 C C . MET A 1 371 ? -19.733 6.643 20.103 1.00 52.12 371 MET A C 1
ATOM 3069 O O . MET A 1 371 ? -20.696 5.897 20.031 1.00 52.12 371 MET A O 1
ATOM 3073 N N . ALA A 1 372 ? -19.021 6.776 21.221 1.00 50.28 372 ALA A N 1
ATOM 3074 C CA . ALA A 1 372 ? -19.335 6.133 22.493 1.00 50.28 372 ALA A CA 1
ATOM 3075 C C . ALA A 1 372 ? -19.750 7.129 23.603 1.00 50.28 372 ALA A C 1
ATOM 3077 O O . ALA A 1 372 ? -19.307 6.964 24.744 1.00 50.28 372 ALA A O 1
ATOM 3078 N N . PRO A 1 373 ? -20.580 8.167 23.344 1.00 47.75 373 PRO A N 1
ATOM 3079 C CA . PRO A 1 373 ? -21.034 9.067 24.391 1.00 47.75 373 PRO A CA 1
ATOM 3080 C C . PRO A 1 373 ? -22.066 8.331 25.249 1.00 47.75 373 PRO A C 1
ATOM 3082 O O . PRO A 1 373 ? -23.260 8.397 24.984 1.00 47.75 373 PRO A O 1
ATOM 3085 N N . ILE A 1 374 ? -21.574 7.586 26.243 1.00 50.88 374 ILE A N 1
ATOM 3086 C CA . ILE A 1 374 ? -22.298 7.020 27.391 1.00 50.88 374 ILE A CA 1
ATOM 3087 C C . ILE A 1 374 ? -23.742 6.625 27.032 1.00 50.88 374 ILE A C 1
ATOM 3089 O O . ILE A 1 374 ? -24.720 7.214 27.494 1.00 50.88 374 ILE A O 1
ATOM 3093 N N . TYR A 1 375 ? -23.878 5.629 26.159 1.00 46.28 375 TYR A N 1
ATOM 3094 C CA . TYR A 1 375 ? -25.160 4.976 25.921 1.00 46.28 375 TYR A CA 1
ATOM 3095 C C . TYR A 1 375 ? -25.506 4.092 27.124 1.00 46.28 375 TYR A C 1
ATOM 3097 O O . TYR A 1 375 ? -24.617 3.433 27.671 1.00 46.28 375 TYR A O 1
ATOM 3105 N N . ASN A 1 376 ? -26.777 4.056 27.533 1.00 51.38 376 ASN A N 1
ATOM 3106 C CA . ASN A 1 376 ? -27.267 2.970 28.389 1.00 51.38 376 ASN A CA 1
ATOM 3107 C C . ASN A 1 376 ? -27.320 1.650 27.590 1.00 51.38 376 ASN A C 1
ATOM 3109 O O . ASN A 1 376 ? -27.159 1.668 26.366 1.00 51.38 376 ASN A O 1
ATOM 3113 N N . GLN A 1 377 ? -27.513 0.511 28.262 1.00 52.81 377 GLN A N 1
ATOM 3114 C CA . GLN A 1 377 ? -27.381 -0.815 27.645 1.00 52.81 377 GLN A CA 1
ATOM 3115 C C . GLN A 1 377 ? -28.275 -0.953 26.401 1.00 52.81 377 GLN A C 1
ATOM 3117 O O . GLN A 1 377 ? -27.790 -1.300 25.324 1.00 52.81 377 GLN A O 1
ATOM 3122 N N . GLN A 1 378 ? -29.550 -0.568 26.512 1.00 53.00 378 GLN A N 1
ATOM 3123 C CA . GLN A 1 378 ? -30.495 -0.596 25.389 1.00 53.00 378 GLN A CA 1
ATOM 3124 C C . GLN A 1 378 ? -30.085 0.319 24.225 1.00 53.00 378 GLN A C 1
ATOM 3126 O O . GLN A 1 378 ? -30.222 -0.066 23.066 1.00 53.00 378 GLN A O 1
ATOM 3131 N N . GLN A 1 379 ? -29.562 1.518 24.494 1.00 56.00 379 GLN A N 1
ATOM 3132 C CA . GLN A 1 379 ? -29.106 2.432 23.442 1.00 56.00 379 GLN A CA 1
ATOM 3133 C C . GLN A 1 379 ? -27.853 1.917 22.739 1.00 56.00 379 GLN A C 1
ATOM 3135 O O . GLN A 1 379 ? -27.732 2.103 21.530 1.00 56.00 379 GLN A O 1
ATOM 3140 N N . PHE A 1 380 ? -26.938 1.268 23.463 1.00 63.25 380 PHE A N 1
ATOM 3141 C CA . PHE A 1 380 ? -25.740 0.682 22.867 1.00 63.25 380 PHE A CA 1
ATOM 3142 C C . PHE A 1 380 ? -26.079 -0.564 22.045 1.00 63.25 380 PHE A C 1
ATOM 3144 O O . PHE A 1 380 ? -25.592 -0.712 20.929 1.00 63.25 380 PHE A O 1
ATOM 3151 N N . GLU A 1 381 ? -26.978 -1.409 22.546 1.00 61.88 381 GLU A N 1
ATOM 3152 C CA . GLU A 1 381 ? -27.528 -2.548 21.809 1.00 61.88 381 GLU A CA 1
ATOM 3153 C C . GLU A 1 381 ? -28.242 -2.115 20.528 1.00 61.88 381 GLU A C 1
ATOM 3155 O O . GLU A 1 381 ? -28.004 -2.677 19.459 1.00 61.88 381 GLU A O 1
ATOM 3160 N N . GLU A 1 382 ? -29.102 -1.097 20.600 1.00 64.44 382 GLU A N 1
ATOM 3161 C CA . GLU A 1 382 ? -29.743 -0.534 19.412 1.00 64.44 382 GLU A CA 1
ATOM 3162 C C . GLU A 1 382 ? -28.740 0.123 18.464 1.00 64.44 382 GLU A C 1
ATOM 3164 O O . GLU A 1 382 ? -28.908 0.030 17.248 1.00 64.44 382 GLU A O 1
ATOM 3169 N N . TYR A 1 383 ? -27.711 0.787 18.992 1.00 64.06 383 TYR A N 1
ATOM 3170 C CA . TYR A 1 383 ? -26.645 1.384 18.196 1.00 64.06 383 TYR A CA 1
ATOM 3171 C C . TYR A 1 383 ? -25.864 0.308 17.439 1.00 64.06 383 TYR A C 1
ATOM 3173 O O . TYR A 1 383 ? -25.741 0.412 16.221 1.00 64.06 383 TYR A O 1
ATOM 3181 N N . LEU A 1 384 ? -25.416 -0.752 18.120 1.00 66.62 384 LEU A N 1
ATOM 3182 C CA . LEU A 1 384 ? -24.741 -1.893 17.500 1.00 66.62 384 LEU A CA 1
ATOM 3183 C C . LEU A 1 384 ? -25.636 -2.565 16.454 1.00 66.62 384 LEU A C 1
ATOM 3185 O O . LEU A 1 384 ? -25.177 -2.817 15.348 1.00 66.62 384 LEU A O 1
ATOM 3189 N N . LYS A 1 385 ? -26.931 -2.757 16.736 1.00 67.62 385 LYS A N 1
ATOM 3190 C CA . LYS A 1 385 ? -27.889 -3.321 15.766 1.00 67.62 385 LYS A CA 1
ATOM 3191 C C . LYS A 1 385 ? -28.124 -2.428 14.543 1.00 67.62 385 LYS A C 1
ATOM 3193 O O . LYS A 1 385 ? -28.385 -2.941 13.461 1.00 67.62 385 LYS A O 1
ATOM 3198 N N . LYS A 1 386 ? -28.083 -1.100 14.698 1.00 62.38 386 LYS A N 1
ATOM 3199 C CA . LYS A 1 386 ? -28.340 -0.129 13.613 1.00 62.38 386 LYS A CA 1
ATOM 3200 C C . LYS A 1 386 ? -27.078 0.261 12.837 1.00 62.38 386 LYS A C 1
ATOM 3202 O O . LYS A 1 386 ? -27.202 0.829 11.754 1.00 62.38 386 LYS A O 1
ATOM 3207 N N . ARG A 1 387 ? -25.887 0.048 13.404 1.00 62.84 387 ARG A N 1
ATOM 3208 C CA . ARG A 1 387 ? -24.609 0.581 12.901 1.00 62.84 387 ARG A CA 1
ATOM 3209 C C . ARG A 1 387 ? -23.451 -0.416 12.996 1.00 62.84 387 ARG A C 1
ATOM 3211 O O . ARG A 1 387 ? -22.304 0.022 13.066 1.00 62.84 387 ARG A O 1
ATOM 3218 N N . ASP A 1 388 ? -23.723 -1.722 12.967 1.00 68.19 388 ASP A N 1
ATOM 3219 C CA . ASP A 1 388 ? -22.684 -2.761 13.053 1.00 68.19 388 ASP A CA 1
ATOM 3220 C C . ASP A 1 388 ? -21.557 -2.512 12.037 1.00 68.19 388 ASP A C 1
ATOM 3222 O O . ASP A 1 388 ? -20.385 -2.494 12.396 1.00 68.19 388 ASP A O 1
ATOM 3226 N N . GLN A 1 389 ? -21.915 -2.150 10.807 1.00 65.75 389 GLN A N 1
ATOM 3227 C CA . GLN A 1 389 ? -20.995 -1.937 9.706 1.00 65.75 389 GLN A CA 1
ATOM 3228 C C . GLN A 1 389 ? -20.119 -0.702 9.926 1.00 65.75 389 GLN A C 1
ATOM 3230 O O . GLN A 1 389 ? -18.906 -0.777 9.758 1.00 65.75 389 GLN A O 1
ATOM 3235 N N . GLN A 1 390 ? -20.703 0.411 10.385 1.00 66.75 390 GLN A N 1
ATOM 3236 C CA . GLN A 1 390 ? -19.941 1.620 10.725 1.00 66.75 390 GLN A CA 1
ATOM 3237 C C . GLN A 1 390 ? -18.984 1.366 11.894 1.00 66.75 390 GLN A C 1
ATOM 3239 O O . GLN A 1 390 ? -17.891 1.928 11.947 1.00 66.75 390 GLN A O 1
ATOM 3244 N N . PHE A 1 391 ? -19.388 0.513 12.836 1.00 68.81 391 PHE A N 1
ATOM 3245 C CA . PHE A 1 391 ? -18.581 0.184 13.999 1.00 68.81 391 PHE A CA 1
ATOM 3246 C C . PHE A 1 391 ? -17.422 -0.759 13.650 1.00 68.81 391 PHE A C 1
ATOM 3248 O O . PHE A 1 391 ? -16.287 -0.529 14.062 1.00 68.81 391 PHE A O 1
ATOM 3255 N N . VAL A 1 392 ? -17.675 -1.766 12.816 1.00 73.38 392 VAL A N 1
ATOM 3256 C CA . VAL A 1 392 ? -16.651 -2.669 12.274 1.00 73.38 392 VAL A CA 1
ATOM 3257 C C . VAL A 1 392 ? -15.662 -1.921 11.369 1.00 73.38 392 VAL A C 1
ATOM 3259 O O . VAL A 1 392 ? -14.462 -2.201 11.390 1.00 73.38 392 VAL A O 1
ATOM 3262 N N . GLU A 1 393 ? -16.131 -0.934 10.604 1.00 70.19 393 GLU A N 1
ATOM 3263 C CA . GLU A 1 393 ? -15.281 -0.029 9.821 1.00 70.19 393 GLU A CA 1
ATOM 3264 C C . GLU A 1 393 ? -14.372 0.843 10.692 1.00 70.19 393 GLU A C 1
ATOM 3266 O O . GLU A 1 393 ? -13.223 1.085 10.316 1.00 70.19 393 GLU A O 1
ATOM 3271 N N . LEU A 1 394 ? -14.865 1.311 11.843 1.00 70.38 394 LEU A N 1
ATOM 3272 C CA . LEU A 1 394 ? -14.080 2.095 12.797 1.00 70.38 394 LEU A CA 1
ATOM 3273 C C . LEU A 1 394 ? -13.010 1.239 13.479 1.00 70.38 394 LEU A C 1
ATOM 3275 O O . LEU A 1 394 ? -11.859 1.654 13.557 1.00 70.38 394 LEU A O 1
ATOM 3279 N N . LEU A 1 395 ? -13.390 0.052 13.956 1.00 74.50 395 LEU A N 1
ATOM 3280 C CA . LEU A 1 395 ? -12.480 -0.904 14.593 1.00 74.50 395 LEU A CA 1
ATOM 3281 C C . LEU A 1 395 ? -11.452 -1.490 13.614 1.00 74.50 395 LEU A C 1
ATOM 3283 O O . LEU A 1 395 ? -10.428 -2.022 14.047 1.00 74.50 395 LEU A O 1
ATOM 3287 N N . GLU A 1 396 ? -11.722 -1.387 12.310 1.00 73.56 396 GLU A N 1
ATOM 3288 C CA . GLU A 1 396 ? -10.969 -2.026 11.226 1.00 73.56 396 GLU A CA 1
ATOM 3289 C C . GLU A 1 396 ? -10.949 -3.556 11.369 1.00 73.56 396 GLU A C 1
ATOM 3291 O O . GLU A 1 396 ? -9.980 -4.241 11.021 1.00 73.56 396 GLU A O 1
ATOM 3296 N N . GLY A 1 397 ? -12.046 -4.104 11.889 1.00 77.38 397 GLY A N 1
ATOM 3297 C CA . GLY A 1 397 ? -12.160 -5.509 12.231 1.00 77.38 397 GLY A CA 1
ATOM 3298 C C . GLY A 1 397 ? -13.478 -5.849 12.921 1.00 77.38 397 GLY A C 1
ATOM 3299 O O . GLY A 1 397 ? -14.157 -4.984 13.474 1.00 77.38 397 GLY A O 1
ATOM 3300 N N . LYS A 1 398 ? -13.880 -7.117 12.792 1.00 82.50 398 LYS A N 1
ATOM 3301 C CA . LYS A 1 398 ? -15.182 -7.634 13.245 1.00 82.50 398 LYS A CA 1
ATOM 3302 C C . LYS A 1 398 ? -15.085 -8.567 14.448 1.00 82.50 398 LYS A C 1
ATOM 3304 O O . LYS A 1 398 ? -16.118 -8.979 14.963 1.00 82.50 398 LYS A O 1
ATOM 3309 N N . PHE A 1 399 ? -13.873 -8.926 14.867 1.00 88.56 399 PHE A N 1
ATOM 3310 C CA . PHE A 1 399 ? -13.647 -9.885 15.942 1.00 88.56 399 PHE A CA 1
ATOM 3311 C C . PHE A 1 399 ? -14.292 -9.410 17.246 1.00 88.56 399 PHE A C 1
ATOM 3313 O O . PHE A 1 399 ? -15.037 -10.172 17.852 1.00 88.56 399 PHE A O 1
ATOM 3320 N N . LEU A 1 400 ? -14.084 -8.150 17.641 1.00 85.31 400 LEU A N 1
ATOM 3321 C CA . LEU A 1 400 ? -14.656 -7.606 18.879 1.00 85.31 400 LEU A CA 1
ATOM 3322 C C . LEU A 1 400 ? -16.186 -7.559 18.849 1.00 85.31 400 LEU A C 1
ATOM 3324 O O . LEU A 1 400 ? -16.832 -7.899 19.838 1.00 85.31 400 LEU A O 1
ATOM 3328 N N . VAL A 1 401 ? -16.761 -7.160 17.712 1.00 82.75 401 VAL A N 1
ATOM 3329 C CA . VAL A 1 401 ? -18.219 -7.077 17.536 1.00 82.75 401 VAL A CA 1
ATOM 3330 C C . VAL A 1 401 ? -18.849 -8.465 17.596 1.00 82.75 401 VAL A C 1
ATOM 3332 O O . VAL A 1 401 ? -19.851 -8.643 18.275 1.00 82.75 401 VAL A O 1
ATOM 3335 N N . GLN A 1 402 ? -18.230 -9.460 16.956 1.00 85.25 402 GLN A N 1
ATOM 3336 C CA . GLN A 1 402 ? -18.696 -10.849 16.981 1.00 85.25 402 GLN A CA 1
ATOM 3337 C C . GLN A 1 402 ? -18.512 -11.499 18.357 1.00 85.25 402 GLN A C 1
ATOM 3339 O O . GLN A 1 402 ? -19.410 -12.178 18.847 1.00 85.25 402 GLN A O 1
ATOM 3344 N N . LYS A 1 403 ? -17.361 -11.282 19.006 1.00 88.19 403 LYS A N 1
ATOM 3345 C CA . LYS A 1 403 ? -17.046 -11.849 20.326 1.00 88.19 403 LYS A CA 1
ATOM 3346 C C . LYS A 1 403 ? -18.040 -11.400 21.394 1.00 88.19 403 LYS A C 1
ATOM 3348 O O . LYS A 1 403 ? -18.371 -12.183 22.279 1.00 88.19 403 LYS A O 1
ATOM 3353 N N . TYR A 1 404 ? -18.499 -10.155 21.305 1.00 84.19 404 TYR A N 1
ATOM 3354 C CA . TYR A 1 404 ? -19.378 -9.532 22.290 1.00 84.19 404 TYR A CA 1
ATOM 3355 C C . TYR A 1 404 ? -20.782 -9.239 21.750 1.00 84.19 404 TYR A C 1
ATOM 3357 O O . TYR A 1 404 ? -21.497 -8.429 22.332 1.00 84.19 404 TYR A O 1
ATOM 3365 N N . GLU A 1 405 ? -21.213 -9.916 20.683 1.00 80.19 405 GLU A N 1
ATOM 3366 C CA . GLU A 1 405 ? -22.556 -9.742 20.112 1.00 80.19 405 GLU A CA 1
ATOM 3367 C C . GLU A 1 405 ? -23.656 -10.029 21.149 1.00 80.19 405 GLU A C 1
ATOM 3369 O O . GLU A 1 405 ? -24.626 -9.282 21.268 1.00 80.19 405 GLU A O 1
ATOM 3374 N N . SER A 1 406 ? -23.474 -11.085 21.950 1.00 72.75 406 SER A N 1
ATOM 3375 C CA . SER A 1 406 ? -24.376 -11.463 23.044 1.00 72.75 406 SER A CA 1
ATOM 3376 C C . SER A 1 406 ? -24.087 -10.748 24.366 1.00 72.75 406 SER A C 1
ATOM 3378 O O . SER A 1 406 ? -24.861 -10.879 25.308 1.00 72.75 406 SER A O 1
ATOM 3380 N N . GLU A 1 407 ? -22.966 -10.030 24.460 1.00 73.88 407 GLU A N 1
ATOM 3381 C CA . GLU A 1 407 ? -22.517 -9.335 25.673 1.00 73.88 407 GLU A CA 1
ATOM 3382 C C . GLU A 1 407 ? -22.021 -7.912 25.347 1.00 73.88 407 GLU A C 1
ATOM 3384 O O . GLU A 1 407 ? -20.871 -7.563 25.638 1.00 73.88 407 GLU A O 1
ATOM 3389 N N . PRO A 1 408 ? -22.871 -7.065 24.740 1.00 69.50 408 PRO A N 1
ATOM 3390 C CA . PRO A 1 408 ? -22.479 -5.754 24.218 1.00 69.50 408 PRO A CA 1
ATOM 3391 C C . PRO A 1 408 ? -21.940 -4.827 25.315 1.00 69.50 408 PRO A C 1
ATOM 3393 O O . PRO A 1 408 ? -21.099 -3.967 25.063 1.00 69.50 408 PRO A O 1
ATOM 3396 N N . GLU A 1 409 ? -22.339 -5.056 26.563 1.00 64.69 409 GLU A N 1
ATOM 3397 C CA . GLU A 1 409 ? -21.814 -4.346 27.723 1.00 64.69 409 GLU A CA 1
ATOM 3398 C C . GLU A 1 409 ? -20.300 -4.540 27.921 1.00 64.69 409 GLU A C 1
ATOM 3400 O O . GLU A 1 409 ? -19.574 -3.581 28.187 1.00 64.69 409 GLU A O 1
ATOM 3405 N N . LYS A 1 410 ? -19.778 -5.752 27.695 1.00 73.25 410 LYS A N 1
ATOM 3406 C CA . LYS A 1 410 ? -18.333 -6.016 27.789 1.00 73.25 410 LYS A CA 1
ATOM 3407 C C . LYS A 1 410 ? -17.552 -5.237 26.730 1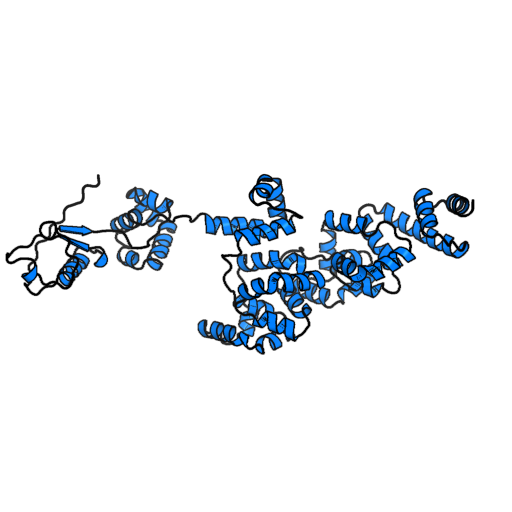.00 73.25 410 LYS A C 1
ATOM 3409 O O . LYS A 1 410 ? -16.503 -4.668 27.035 1.00 73.25 410 LYS A O 1
ATOM 3414 N N . LEU A 1 411 ? -18.090 -5.151 25.512 1.00 77.06 411 LEU A N 1
ATOM 3415 C CA . LEU A 1 411 ? -17.514 -4.340 24.440 1.00 77.06 411 LEU A CA 1
ATOM 3416 C C . LEU A 1 411 ? -17.526 -2.851 24.803 1.00 77.06 411 LEU A C 1
ATOM 3418 O O . LEU A 1 411 ? -16.509 -2.178 24.647 1.00 77.06 411 LEU A O 1
ATOM 3422 N N . ARG A 1 412 ? -18.636 -2.345 25.354 1.00 72.38 412 ARG A N 1
ATOM 3423 C CA . ARG A 1 412 ? -18.749 -0.958 25.832 1.00 72.38 412 ARG A CA 1
ATOM 3424 C C . ARG A 1 412 ? -17.675 -0.624 26.868 1.00 72.38 412 ARG A C 1
ATOM 3426 O O . ARG A 1 412 ? -16.991 0.390 26.731 1.00 72.38 412 ARG A O 1
ATOM 3433 N N . ILE A 1 413 ? -17.483 -1.487 27.866 1.00 71.31 413 ILE A N 1
ATOM 3434 C CA . ILE A 1 413 ? -16.468 -1.305 28.913 1.00 71.31 413 ILE A CA 1
ATOM 3435 C C . ILE A 1 413 ? -15.055 -1.278 28.317 1.00 71.31 413 ILE A C 1
ATOM 3437 O O . ILE A 1 413 ? -14.258 -0.418 28.689 1.00 71.31 413 ILE A O 1
ATOM 3441 N N . LEU A 1 414 ? -14.729 -2.177 27.384 1.00 75.19 414 LEU A N 1
ATOM 3442 C CA . LEU A 1 414 ? -13.417 -2.197 26.723 1.00 75.19 414 LEU A CA 1
ATOM 3443 C C . LEU A 1 414 ? -13.141 -0.908 25.940 1.00 75.19 414 LEU A C 1
ATOM 3445 O O . LEU A 1 414 ? -12.041 -0.360 26.019 1.00 75.19 414 LEU A O 1
ATOM 3449 N N . LEU A 1 415 ? -14.147 -0.385 25.239 1.00 73.00 415 LEU A N 1
ATOM 3450 C CA . LEU A 1 415 ? -14.049 0.878 24.504 1.00 73.00 415 LEU A CA 1
ATOM 3451 C C . LEU A 1 415 ? -13.852 2.075 25.439 1.00 73.00 415 LEU A C 1
ATOM 3453 O O . LEU A 1 415 ? -13.066 2.968 25.133 1.00 73.00 415 LEU A O 1
ATOM 3457 N N . LEU A 1 416 ? -14.525 2.090 26.592 1.00 66.62 416 LEU A N 1
ATOM 3458 C CA . LEU A 1 416 ? -14.338 3.128 27.610 1.00 66.62 416 LEU A CA 1
ATOM 3459 C C . LEU A 1 416 ? -12.955 3.048 28.263 1.00 66.62 416 LEU A C 1
ATOM 3461 O O . LEU A 1 416 ? -12.287 4.067 28.424 1.00 66.62 416 LEU A O 1
ATOM 3465 N N . LYS A 1 417 ? -12.481 1.838 28.587 1.00 68.38 417 LYS A N 1
ATOM 3466 C CA . LYS A 1 417 ? -11.106 1.631 29.067 1.00 68.38 417 LYS A CA 1
ATOM 3467 C C . LYS A 1 417 ? -10.104 2.190 28.061 1.00 68.38 417 LYS A C 1
ATOM 3469 O O . LYS A 1 417 ? -9.198 2.919 28.454 1.00 68.38 417 LYS A O 1
ATOM 3474 N N . TYR A 1 418 ? -10.313 1.915 26.774 1.00 70.19 418 TYR A N 1
ATOM 3475 C CA . TYR A 1 418 ? -9.480 2.428 25.694 1.00 70.19 418 TYR A CA 1
ATOM 3476 C C . TYR A 1 418 ? -9.475 3.963 25.617 1.00 70.19 418 TYR A C 1
ATOM 3478 O O . TYR A 1 418 ? -8.407 4.577 25.599 1.00 70.19 418 TYR A O 1
ATOM 3486 N N . THR A 1 419 ? -10.642 4.619 25.612 1.00 62.72 419 THR A N 1
ATOM 3487 C CA . THR A 1 419 ? -10.710 6.089 25.498 1.00 62.72 419 THR A CA 1
ATOM 3488 C C . THR A 1 419 ? -10.077 6.813 26.691 1.00 62.72 419 THR A C 1
ATOM 3490 O O . THR A 1 419 ? -9.671 7.972 26.542 1.00 62.72 419 THR A O 1
ATOM 3493 N N . MET A 1 420 ? -9.921 6.136 27.834 1.00 56.62 420 MET A N 1
ATOM 3494 C CA . MET A 1 420 ? -9.448 6.696 29.108 1.00 56.62 420 MET A CA 1
ATOM 3495 C C . MET A 1 420 ? -8.047 6.199 29.540 1.00 56.62 420 MET A C 1
ATOM 3497 O O . MET A 1 420 ? -7.563 6.584 30.602 1.00 56.62 420 MET A O 1
ATOM 3501 N N . MET A 1 421 ? -7.331 5.441 28.692 1.00 57.41 421 MET A N 1
ATOM 3502 C CA . MET A 1 421 ? -6.001 4.841 28.963 1.00 57.41 421 MET A CA 1
ATOM 3503 C C . MET A 1 421 ? -4.871 5.804 29.403 1.00 57.41 421 MET A C 1
ATOM 3505 O O . MET A 1 421 ? -3.821 5.335 29.831 1.00 57.41 421 MET A O 1
ATOM 3509 N N . ASN A 1 422 ? -5.058 7.130 29.369 1.00 47.62 422 ASN A N 1
ATOM 3510 C CA . ASN A 1 422 ? -4.052 8.095 29.844 1.00 47.62 422 ASN A CA 1
ATOM 3511 C C . ASN A 1 422 ? -4.139 8.422 31.348 1.00 47.62 422 ASN A C 1
ATOM 3513 O O . ASN A 1 422 ? -3.238 9.083 31.856 1.00 47.62 422 ASN A O 1
ATOM 3517 N N . ASN A 1 423 ? -5.175 7.964 32.060 1.00 45.09 423 ASN A N 1
ATOM 3518 C CA . ASN A 1 423 ? -5.355 8.204 33.494 1.00 45.09 423 ASN A CA 1
ATOM 3519 C C . ASN A 1 423 ? -5.666 6.876 34.200 1.00 45.09 423 ASN A C 1
ATOM 3521 O O . ASN A 1 423 ? -6.820 6.479 34.333 1.00 45.09 423 ASN A O 1
ATOM 3525 N N . SER A 1 424 ? -4.640 6.172 34.684 1.00 42.53 424 SER A N 1
ATOM 3526 C CA . SER A 1 424 ? -4.800 4.881 35.379 1.00 42.53 424 SER A CA 1
ATOM 3527 C C . SER A 1 424 ? -5.768 4.931 36.575 1.00 42.53 424 SER A C 1
ATOM 3529 O O . SER A 1 424 ? -6.460 3.950 36.830 1.00 42.53 424 SER A O 1
ATOM 3531 N N . GLY A 1 425 ? -5.891 6.080 37.252 1.00 44.62 425 GLY A N 1
ATOM 3532 C CA . GLY A 1 425 ? -6.866 6.293 38.332 1.00 44.62 425 GLY A CA 1
ATOM 3533 C C . GLY A 1 425 ? -8.331 6.365 37.873 1.00 44.62 425 GLY A C 1
ATOM 3534 O O . GLY A 1 425 ? -9.235 6.086 38.656 1.00 44.62 425 GLY A O 1
ATOM 3535 N N . GLU A 1 426 ? -8.593 6.679 36.602 1.00 48.06 426 GLU A N 1
ATOM 3536 C CA . GLU A 1 426 ? -9.956 6.723 36.063 1.00 48.06 426 GLU A CA 1
ATOM 3537 C C . GLU A 1 426 ? -10.481 5.322 35.724 1.00 48.06 426 GLU A C 1
ATOM 3539 O O . GLU A 1 426 ? -11.673 5.072 35.868 1.00 48.06 426 GLU A O 1
ATOM 3544 N N . VAL A 1 427 ? -9.615 4.371 35.357 1.00 45.00 427 VAL A N 1
ATOM 3545 C CA . VAL A 1 427 ? -10.024 2.990 35.033 1.00 45.00 427 VAL A CA 1
ATOM 3546 C C . VAL A 1 427 ? -10.603 2.264 36.254 1.00 45.00 427 VAL A C 1
ATOM 3548 O O . VAL A 1 427 ? -11.637 1.601 36.146 1.00 45.00 427 VAL A O 1
ATOM 3551 N N . GLU A 1 428 ? -9.987 2.411 37.431 1.00 51.53 428 GLU A N 1
ATOM 3552 C CA . GLU A 1 428 ? -10.525 1.863 38.688 1.00 51.53 428 GLU A CA 1
ATOM 3553 C C . GLU A 1 428 ? -11.832 2.549 39.100 1.00 51.53 428 GLU A C 1
ATOM 3555 O O . GLU A 1 428 ? -12.785 1.872 39.489 1.00 51.53 428 GLU A O 1
ATOM 3560 N N . MET A 1 429 ? -11.910 3.873 38.949 1.00 60.44 429 MET A N 1
ATOM 3561 C CA . MET A 1 429 ? -13.124 4.653 39.200 1.00 60.44 429 MET A CA 1
ATOM 3562 C C . MET A 1 429 ? -14.287 4.198 38.302 1.00 60.44 429 MET A C 1
ATOM 3564 O O . MET A 1 429 ? -15.406 4.033 38.778 1.00 60.44 429 MET A O 1
ATOM 3568 N N . ILE A 1 430 ? -14.029 3.930 37.021 1.00 54.72 430 ILE A N 1
ATOM 3569 C CA . ILE A 1 430 ? -15.028 3.443 36.058 1.00 54.72 430 ILE A CA 1
ATOM 3570 C C . ILE A 1 430 ? -15.509 2.040 36.415 1.00 54.72 430 ILE A C 1
ATOM 3572 O O . ILE A 1 430 ? -16.715 1.812 36.468 1.00 54.72 430 ILE A O 1
ATOM 3576 N N . ASN A 1 431 ? -14.591 1.110 36.699 1.00 54.62 431 ASN A N 1
ATOM 3577 C CA . ASN A 1 431 ? -14.965 -0.241 37.126 1.00 54.62 431 ASN A CA 1
ATOM 3578 C C . ASN A 1 431 ? -15.847 -0.186 38.382 1.00 54.62 431 ASN A C 1
ATOM 3580 O O . ASN A 1 431 ? -16.826 -0.922 38.483 1.00 54.62 431 ASN A O 1
ATOM 3584 N N . ARG A 1 432 ? -15.533 0.720 39.317 1.00 63.38 432 ARG A N 1
ATOM 3585 C CA . ARG A 1 432 ? -16.319 0.927 40.536 1.00 63.38 432 ARG A CA 1
ATOM 3586 C C . ARG A 1 432 ? -17.707 1.496 40.240 1.00 63.38 432 ARG A C 1
ATOM 3588 O O . ARG A 1 432 ? -18.682 0.973 40.761 1.00 63.38 432 ARG A O 1
ATOM 3595 N N . ARG A 1 433 ? -17.804 2.505 39.370 1.00 66.38 433 ARG A N 1
ATOM 3596 C CA . ARG A 1 433 ? -19.072 3.128 38.953 1.00 66.38 433 ARG A CA 1
ATOM 3597 C C . ARG A 1 433 ? -19.974 2.167 38.175 1.00 66.38 433 ARG A C 1
ATOM 3599 O O . ARG A 1 433 ? -21.182 2.194 38.368 1.00 66.38 433 ARG A O 1
ATOM 3606 N N . PHE A 1 434 ? -19.413 1.291 37.341 1.00 63.47 434 PHE A N 1
ATOM 3607 C CA . PHE A 1 434 ? -20.197 0.261 36.652 1.00 63.47 434 PHE A CA 1
ATOM 3608 C C . PHE A 1 434 ? -20.637 -0.865 37.570 1.00 63.47 434 PHE A C 1
ATOM 3610 O O . PHE A 1 434 ? -21.775 -1.308 37.473 1.00 63.47 434 PHE A O 1
ATOM 3617 N N . LYS A 1 435 ? -19.778 -1.280 38.503 1.00 67.94 435 LYS A N 1
ATOM 3618 C CA . LYS A 1 435 ? -20.198 -2.214 39.544 1.00 67.94 435 LYS A CA 1
ATOM 3619 C C . LYS A 1 435 ? -21.384 -1.647 40.332 1.00 67.94 435 LYS A C 1
ATOM 3621 O O . LYS A 1 435 ? -22.363 -2.348 40.535 1.00 67.94 435 LYS A O 1
ATOM 3626 N N . LEU A 1 436 ? -21.325 -0.357 40.667 1.00 72.69 436 LEU A N 1
ATOM 3627 C CA . LEU A 1 436 ? -22.414 0.361 41.325 1.00 72.69 436 LEU A CA 1
ATOM 3628 C C . LEU A 1 436 ? -23.688 0.435 40.472 1.00 72.69 436 LEU A C 1
ATOM 3630 O O . LEU A 1 436 ? -24.787 0.326 40.999 1.00 72.69 436 LEU A O 1
ATOM 3634 N N . PHE A 1 437 ? -23.547 0.641 39.160 1.00 71.00 437 PHE A N 1
ATOM 3635 C CA . PHE A 1 437 ? -24.672 0.655 38.225 1.00 71.00 437 PHE A CA 1
ATOM 3636 C C . PHE A 1 437 ? -25.428 -0.672 38.239 1.00 71.00 437 PHE A C 1
ATOM 3638 O O . PHE A 1 437 ? -26.648 -0.661 38.379 1.00 71.00 437 PHE A O 1
ATOM 3645 N N . GLU A 1 438 ? -24.711 -1.793 38.135 1.00 67.94 438 GLU A N 1
ATOM 3646 C CA . GLU A 1 438 ? -25.312 -3.129 38.174 1.00 67.94 438 GLU A CA 1
ATOM 3647 C C . GLU A 1 438 ? -25.919 -3.435 39.550 1.00 67.94 438 GLU A C 1
ATOM 3649 O O . GLU A 1 438 ? -27.066 -3.866 39.616 1.00 67.94 438 GLU A O 1
ATOM 3654 N N . GLU A 1 439 ? -25.205 -3.119 40.639 1.00 74.44 439 GLU A N 1
ATOM 3655 C CA . GLU A 1 439 ? -25.696 -3.292 42.017 1.00 74.44 439 GLU A CA 1
ATOM 3656 C C . GLU A 1 439 ? -27.018 -2.519 42.232 1.00 74.44 439 GLU A C 1
ATOM 3658 O O . GLU A 1 439 ? -28.015 -3.096 42.664 1.00 74.44 439 GLU A O 1
ATOM 3663 N N . ILE A 1 440 ? -27.091 -1.239 41.840 1.00 76.00 440 ILE A N 1
ATOM 3664 C CA . ILE A 1 440 ? -28.308 -0.425 42.007 1.00 76.00 440 ILE A CA 1
ATOM 3665 C C . ILE A 1 440 ? -29.437 -0.900 41.079 1.00 76.00 440 ILE A C 1
ATOM 3667 O O . ILE A 1 440 ? -30.602 -0.904 41.489 1.00 76.00 440 ILE A O 1
ATOM 3671 N N . LYS A 1 441 ? -29.120 -1.301 39.843 1.00 77.06 441 LYS A N 1
ATOM 3672 C CA . LYS A 1 441 ? -30.101 -1.795 38.868 1.00 77.06 441 LYS A CA 1
ATOM 3673 C C . LYS A 1 441 ? -30.742 -3.109 39.325 1.00 77.06 441 LYS A C 1
ATOM 3675 O O . LYS A 1 441 ? -31.969 -3.208 39.268 1.00 77.06 441 LYS A O 1
ATOM 3680 N N . GLU A 1 442 ? -29.946 -4.078 39.787 1.00 76.56 442 GLU A N 1
ATOM 3681 C CA . GLU A 1 442 ? -30.443 -5.362 40.306 1.00 76.56 442 GLU A CA 1
ATOM 3682 C C . GLU A 1 442 ? -31.269 -5.183 41.583 1.00 76.56 442 GLU A C 1
ATOM 3684 O O . GLU A 1 442 ? -32.339 -5.780 41.704 1.00 76.56 442 GLU A O 1
ATOM 3689 N N . GLU A 1 443 ? -30.808 -4.352 42.520 1.00 76.69 443 GLU A N 1
ATOM 3690 C CA . GLU A 1 443 ? -31.463 -4.213 43.825 1.00 76.69 443 GLU A CA 1
ATOM 3691 C C . GLU A 1 443 ? -32.736 -3.358 43.784 1.00 76.69 443 GLU A C 1
ATOM 3693 O O . GLU A 1 443 ? -33.662 -3.609 44.556 1.00 76.69 443 GLU A O 1
ATOM 3698 N N . ASN A 1 444 ? -32.815 -2.366 42.888 1.00 72.88 444 ASN A N 1
ATOM 3699 C CA . ASN A 1 444 ? -33.880 -1.356 42.927 1.00 72.88 444 ASN A CA 1
ATOM 3700 C C . ASN A 1 444 ? -34.830 -1.394 41.716 1.00 72.88 444 ASN A C 1
ATOM 3702 O O . ASN A 1 444 ? -35.832 -0.678 41.694 1.00 72.88 444 ASN A O 1
ATOM 3706 N N . GLY A 1 445 ? -34.568 -2.244 40.716 1.00 68.06 445 GLY A N 1
ATOM 3707 C CA . GLY A 1 445 ? -35.465 -2.416 39.567 1.00 68.06 445 GLY A CA 1
ATOM 3708 C C . GLY A 1 445 ? -35.629 -1.136 38.742 1.00 68.06 445 GLY A C 1
ATOM 3709 O O . GLY A 1 445 ? -36.744 -0.752 38.391 1.00 68.06 445 GLY A O 1
ATOM 3710 N N . VAL A 1 446 ? -34.523 -0.439 38.475 1.00 70.88 446 VAL A N 1
ATOM 3711 C CA . VAL A 1 446 ? -34.527 0.872 37.812 1.00 70.88 446 VAL A CA 1
ATOM 3712 C C . VAL A 1 446 ? -34.907 0.753 36.330 1.00 70.88 446 VAL A C 1
ATOM 3714 O O . VAL A 1 446 ? -34.155 0.200 35.532 1.00 70.88 446 VAL A O 1
ATOM 3717 N N . GLU A 1 447 ? -36.037 1.348 35.933 1.00 63.62 447 GLU A N 1
ATOM 3718 C CA . GLU A 1 447 ? -36.492 1.360 34.530 1.00 63.62 447 GLU A CA 1
ATOM 3719 C C . GLU A 1 447 ? -35.756 2.398 33.660 1.00 63.62 447 GLU A C 1
ATOM 3721 O O . GLU A 1 447 ? -35.575 2.201 32.458 1.00 63.62 447 GLU A O 1
ATOM 3726 N N . ASN A 1 448 ? -35.301 3.514 34.246 1.00 69.88 448 ASN A N 1
ATOM 3727 C CA . ASN A 1 448 ? -34.621 4.591 33.520 1.00 69.88 448 ASN A CA 1
ATOM 3728 C C . ASN A 1 448 ? -33.097 4.539 33.707 1.00 69.88 448 ASN A C 1
ATOM 3730 O O . ASN A 1 448 ? -32.490 5.368 34.387 1.00 69.88 448 ASN A O 1
ATOM 3734 N N . GLU A 1 449 ? -32.465 3.575 33.041 1.00 63.03 449 GLU A N 1
ATOM 3735 C CA . GLU A 1 449 ? -31.016 3.331 33.106 1.00 63.03 449 GLU A CA 1
ATOM 3736 C C . GLU A 1 449 ? -30.161 4.554 32.731 1.00 63.03 449 GLU A C 1
ATOM 3738 O O . GLU A 1 449 ? -29.043 4.711 33.217 1.00 63.03 449 GLU A O 1
ATOM 3743 N N . LYS A 1 450 ? -30.673 5.441 31.864 1.00 54.47 450 LYS A N 1
ATOM 3744 C CA . LYS A 1 450 ? -29.951 6.655 31.451 1.00 54.47 450 LYS A CA 1
ATOM 3745 C C . LYS A 1 450 ? -29.864 7.667 32.591 1.00 54.47 450 LYS A C 1
ATOM 3747 O O . LYS A 1 450 ? -28.833 8.319 32.751 1.00 54.47 450 LYS A O 1
ATOM 3752 N N . LEU A 1 451 ? -30.941 7.804 33.364 1.00 69.38 451 LEU A N 1
ATOM 3753 C CA . LEU A 1 451 ? -30.959 8.647 34.552 1.00 69.38 451 LEU A CA 1
ATOM 3754 C C . LEU A 1 451 ? -29.990 8.093 35.602 1.00 69.38 451 LEU A C 1
ATOM 3756 O O . LEU A 1 451 ? -29.124 8.834 36.050 1.00 69.38 451 LEU A O 1
ATOM 3760 N N . LEU A 1 452 ? -30.054 6.790 35.895 1.00 72.50 452 LEU A N 1
ATOM 3761 C CA . LEU A 1 452 ? -29.143 6.120 36.831 1.00 72.50 452 LEU A CA 1
ATOM 3762 C C . LEU A 1 452 ? -27.669 6.313 36.454 1.00 72.50 452 LEU A C 1
ATOM 3764 O O . LEU A 1 452 ? -26.868 6.700 37.298 1.00 72.50 452 LEU A O 1
ATOM 3768 N N . LEU A 1 453 ? -27.311 6.115 35.182 1.00 59.94 453 LEU A N 1
ATOM 3769 C CA . LEU A 1 453 ? -25.957 6.389 34.697 1.00 59.94 453 LEU A CA 1
ATOM 3770 C C . LEU A 1 453 ? -25.560 7.844 34.961 1.00 59.94 453 LEU A C 1
ATOM 3772 O O . LEU A 1 453 ? -24.537 8.087 35.594 1.00 59.94 453 LEU A O 1
ATOM 3776 N N . ASN A 1 454 ? -26.373 8.816 34.546 1.00 63.34 454 ASN A N 1
ATOM 3777 C CA . ASN A 1 454 ? -26.073 10.231 34.779 1.00 63.34 454 ASN A CA 1
ATOM 3778 C C . ASN A 1 454 ? -25.908 10.563 36.268 1.00 63.34 454 ASN A C 1
ATOM 3780 O O . ASN A 1 454 ? -25.051 11.372 36.611 1.00 63.34 454 ASN A O 1
ATOM 3784 N N . LEU A 1 455 ? -26.693 9.932 37.139 1.00 71.88 455 LEU A N 1
ATOM 3785 C CA . LEU A 1 455 ? -26.611 10.107 38.585 1.00 71.88 455 LEU A CA 1
ATOM 3786 C C . LEU A 1 455 ? -25.335 9.500 39.166 1.00 71.88 455 LEU A C 1
ATOM 3788 O O . LEU A 1 455 ? -24.656 10.166 39.940 1.00 71.88 455 LEU A O 1
ATOM 3792 N N . ILE A 1 456 ? -24.942 8.303 38.731 1.00 73.94 456 ILE A N 1
ATOM 3793 C CA . ILE A 1 456 ? -23.668 7.677 39.119 1.00 73.94 456 ILE A CA 1
ATOM 3794 C C . ILE A 1 456 ? -22.479 8.547 38.707 1.00 73.94 456 ILE A C 1
ATOM 3796 O O . ILE A 1 456 ? -21.519 8.699 39.463 1.00 73.94 456 ILE A O 1
ATOM 3800 N N . TRP A 1 457 ? -22.548 9.146 37.516 1.00 67.19 457 TRP A N 1
ATOM 3801 C CA . TRP A 1 457 ? -21.526 10.067 37.023 1.00 67.19 457 TRP A CA 1
ATOM 3802 C C . TRP A 1 457 ? -21.548 11.424 37.745 1.00 67.19 457 TRP A C 1
ATOM 3804 O O . TRP A 1 457 ? -20.487 12.018 37.927 1.00 67.19 457 TRP A O 1
ATOM 3814 N N . LYS A 1 458 ? -22.723 11.905 38.171 1.00 74.31 458 LYS A N 1
ATOM 3815 C CA . LYS A 1 458 ? -22.908 13.172 38.899 1.00 74.31 458 LYS A CA 1
ATOM 3816 C C . LYS A 1 458 ? -22.461 13.081 40.360 1.00 74.31 458 LYS A C 1
ATOM 3818 O O . LYS A 1 458 ? -21.833 14.014 40.848 1.00 74.31 458 LYS A O 1
ATOM 3823 N N . HIS A 1 459 ? -22.782 11.983 41.037 1.00 78.19 459 HIS A N 1
ATOM 3824 C CA . HIS A 1 459 ? -22.602 11.815 42.485 1.00 78.19 459 HIS A CA 1
ATOM 3825 C C . HIS A 1 459 ? -21.374 10.983 42.861 1.00 78.19 459 HIS A C 1
ATOM 3827 O O . HIS A 1 459 ? -21.217 10.592 44.010 1.00 78.19 459 HIS A O 1
ATOM 3833 N N . ASP A 1 460 ? -20.498 10.702 41.895 1.00 67.88 460 ASP A N 1
ATOM 3834 C CA . ASP A 1 460 ? -19.202 10.045 42.095 1.00 67.88 460 ASP A CA 1
ATOM 3835 C C . ASP A 1 460 ? -19.251 8.781 42.980 1.00 67.88 460 ASP A C 1
ATOM 3837 O O . ASP A 1 460 ? -18.387 8.525 43.817 1.00 67.88 460 ASP A O 1
ATOM 3841 N N . SER A 1 461 ? -20.252 7.933 42.735 1.00 66.19 461 SER A N 1
ATOM 3842 C CA . SER A 1 461 ? -20.510 6.678 43.462 1.00 66.19 461 SER A CA 1
ATOM 3843 C C . SER A 1 461 ? -21.151 6.792 44.858 1.00 66.19 461 SER A C 1
ATOM 3845 O O . SER A 1 461 ? -21.149 5.805 45.594 1.00 66.19 461 SER A O 1
ATOM 3847 N N . ASP A 1 462 ? -21.720 7.942 45.230 1.00 79.56 462 ASP A N 1
ATOM 3848 C CA . ASP A 1 462 ? -22.570 8.082 46.425 1.00 79.56 462 ASP A CA 1
ATOM 3849 C C . ASP A 1 462 ? -23.950 7.436 46.195 1.00 79.56 462 ASP A C 1
ATOM 3851 O O . ASP A 1 462 ? -24.851 8.036 45.604 1.00 79.56 462 ASP A O 1
ATOM 3855 N N . VAL A 1 463 ? -24.094 6.179 46.628 1.00 79.75 463 VAL A N 1
ATOM 3856 C CA . VAL A 1 463 ? -25.305 5.361 46.433 1.00 79.75 463 VAL A CA 1
ATOM 3857 C C . VAL A 1 463 ? -26.543 6.030 47.019 1.00 79.75 463 VAL A C 1
ATOM 3859 O O . VAL A 1 463 ? -27.588 6.021 46.373 1.00 79.75 463 VAL A O 1
ATOM 3862 N N . ASP A 1 464 ? -26.428 6.644 48.196 1.00 79.12 464 ASP A N 1
ATOM 3863 C CA . ASP A 1 464 ? -27.573 7.237 48.886 1.00 79.12 464 ASP A CA 1
ATOM 3864 C C . ASP A 1 464 ? -28.101 8.445 48.100 1.00 79.12 464 ASP A C 1
ATOM 3866 O O . ASP A 1 464 ? -29.307 8.563 47.877 1.00 79.12 464 ASP A O 1
ATOM 3870 N N . ALA A 1 465 ? -27.206 9.297 47.587 1.00 79.56 465 ALA A N 1
ATOM 3871 C CA . ALA A 1 465 ? -27.580 10.430 46.736 1.00 79.56 465 ALA A CA 1
ATOM 3872 C C . ALA A 1 465 ? -28.183 9.987 45.390 1.00 79.56 465 ALA A C 1
ATOM 3874 O O . ALA A 1 465 ? -29.122 10.610 44.888 1.00 79.56 465 ALA A O 1
ATOM 3875 N N . ILE A 1 466 ? -27.661 8.899 44.812 1.00 79.56 466 ILE A N 1
ATOM 3876 C CA . ILE A 1 466 ? -28.145 8.326 43.549 1.00 79.56 466 ILE A CA 1
ATOM 3877 C C . ILE A 1 466 ? -29.551 7.745 43.717 1.00 79.56 466 ILE A C 1
ATOM 3879 O O . ILE A 1 466 ? -30.418 8.020 42.890 1.00 79.56 466 ILE A O 1
ATOM 3883 N N . VAL A 1 467 ? -29.785 6.962 44.774 1.00 79.62 467 VAL A N 1
ATOM 3884 C CA . VAL A 1 467 ? -31.089 6.346 45.059 1.00 79.62 467 VAL A CA 1
ATOM 3885 C C . VAL A 1 467 ? -32.117 7.414 45.443 1.00 79.62 467 VAL A C 1
ATOM 3887 O O . VAL A 1 467 ? -33.240 7.357 44.950 1.00 79.62 467 VAL A O 1
ATOM 3890 N N . SER A 1 468 ? -31.741 8.429 46.232 1.00 81.94 468 SER A N 1
ATOM 3891 C CA . SER A 1 468 ? -32.639 9.548 46.568 1.00 81.94 468 SER A CA 1
ATOM 3892 C C . SER A 1 468 ? -33.142 10.261 45.308 1.00 81.94 468 SER A C 1
ATOM 3894 O O . SER A 1 468 ? -34.345 10.365 45.110 1.00 81.94 468 SER A O 1
ATOM 3896 N N . GLU A 1 469 ? -32.248 10.657 44.391 1.00 82.00 469 GLU A N 1
ATOM 3897 C CA . GLU A 1 469 ? -32.637 11.324 43.132 1.00 82.00 469 GLU A CA 1
ATOM 3898 C C . GLU A 1 469 ? -33.309 10.394 42.096 1.00 82.00 469 GLU A C 1
ATOM 3900 O O . GLU A 1 469 ? -33.819 10.880 41.086 1.00 82.00 469 GLU A O 1
ATOM 3905 N N . LEU A 1 470 ? -33.307 9.070 42.294 1.00 78.56 470 LEU A N 1
ATOM 3906 C CA . LEU A 1 470 ? -34.032 8.126 41.430 1.00 78.56 470 LEU A CA 1
ATOM 3907 C C . LEU A 1 470 ? -35.508 7.981 41.795 1.00 78.56 470 LEU A C 1
ATOM 3909 O O . LEU A 1 470 ? -36.308 7.646 40.918 1.00 78.56 470 LEU A O 1
ATOM 3913 N N . TYR A 1 471 ? -35.852 8.186 43.068 1.00 77.12 471 TYR A N 1
ATOM 3914 C CA . TYR A 1 471 ? -37.177 7.879 43.612 1.00 77.12 471 TYR A CA 1
ATOM 3915 C C . TYR A 1 471 ? -37.895 9.077 44.260 1.00 77.12 471 TYR A C 1
ATOM 3917 O O . TYR A 1 471 ? -39.075 8.944 44.595 1.00 77.12 471 TYR A O 1
ATOM 3925 N N . GLU A 1 472 ? -37.230 10.228 44.403 1.00 68.81 472 GLU A N 1
ATOM 3926 C CA . GLU A 1 472 ? -37.829 11.542 44.716 1.00 68.81 472 GLU A CA 1
ATOM 3927 C C . GLU A 1 472 ? -38.056 12.375 43.448 1.00 68.81 472 GLU A C 1
ATOM 3929 O O . GLU A 1 472 ? -39.128 13.026 43.367 1.00 68.81 472 GLU A O 1
#